Protein AF-0000000082896859 (afdb_homodimer)

Nearest PDB structures (foldseek):
  7q4i-assembly1_A  TM=9.423E-01  e=6.220E-30  Drosophila melanogaster
  2j0b-assembly1_A  TM=7.509E-01  e=2.309E-07  Mus musculus
  4frq-assembly1_A-2  TM=4.309E-01  e=7.457E-04  Homo sapiens
  8j2n-assembly1_A  TM=5.022E-01  e=1.441E-01  Mycobacterium tuberculosis H37Rv
  8hi5-assembly1_A  TM=4.490E-01  e=7.704E+00  Roseiflexus castenholzii DSM 13941

Secondary structure (DSSP, 8-state):
-----------------------------HHHHHHHHHHHS-EEEEEE-SSS--HHHHHHHHHTTGGGSSEEEEE-SS--TTS-EE------SSTTHHHHHHHHHHHHHHHTGGG-SEEEEEETT-EE-HHHHHHHHTTS-TTS-EEEE-EEEETTEEEE-STT-EEEEHHHHHHIIIIITTT-GGGS--SSS-HHHHHHHHHHHTT-EE----BTTS-BSB-SS-HHHHHS--PPPHHHHHHBSS---SGGGSB-TT--EESS--HHHHHHHHHHHHT---TTTS-SGGGGS-GGGS-HHHHHHHHHHHTBTT-/-----------------------------HHHHHHHHHHHS-EEEEEE-SSS--HHHHHHHHHTTGGGSSEEEEE-SS--TTS-EE------SSTTHHHHHHHHHHHHHHHTGGG-SEEEEEETT-EE-HHHHHHHHTTS-TTS-EEEE-EEEETTEEEE-STT-EEEEHHHHHHIIIIITTT-GGGS--SSS-HHHHHHHHHHHTTPEEP---BTTS-BSB-SS-HHHHHS--PPPHHHHHHBSS---SGGGSB-TT--EESS--HHHHHHHHHHHHT---TTTS-SGGGGS-GGGS-HHHHHHHHHHHTBTT-

Radius of gyration: 30.62 Å; Cα contacts (8 Å, |Δi|>4): 1173; chains: 2; bounding box: 44×110×121 Å

Solvent-accessible surface area (backbone atoms only — not comparable to full-atom values): 33540 Å² total; per-residue (Å²): 136,80,84,73,78,69,83,87,76,82,74,80,74,81,76,82,72,82,71,65,61,69,61,66,76,69,74,71,56,44,70,49,49,48,50,50,40,53,73,72,40,32,35,36,33,42,32,40,59,61,61,83,80,48,49,67,49,46,52,51,38,46,74,43,49,46,64,67,35,76,39,56,34,36,45,38,66,59,86,42,88,92,52,58,62,48,66,85,77,50,70,77,33,73,68,38,42,41,56,51,49,53,52,48,53,48,50,35,58,76,75,43,43,91,80,35,34,33,37,36,41,31,31,68,30,36,45,49,39,55,55,23,43,30,46,69,46,56,75,56,60,33,78,42,40,32,32,40,33,28,53,28,48,54,94,95,43,56,25,36,36,48,51,24,16,30,34,33,16,38,34,30,51,52,44,40,57,77,58,21,53,91,68,31,80,57,33,45,91,76,76,78,65,55,47,33,51,42,50,20,43,28,34,54,76,68,67,33,43,75,50,74,57,25,20,56,87,53,16,38,20,33,33,76,42,30,61,40,74,34,32,40,74,53,84,71,54,68,65,57,59,64,36,35,64,59,81,79,44,37,19,85,54,31,42,29,46,52,39,23,22,31,3,76,40,50,74,42,52,46,37,38,53,46,37,44,59,70,55,40,44,39,65,45,45,39,54,57,69,47,61,62,49,62,49,74,81,71,46,57,67,60,47,49,30,54,49,36,41,66,46,24,49,81,93,138,90,79,84,78,77,70,84,67,90,72,81,71,85,77,86,85,81,75,68,58,70,63,70,78,71,74,71,56,44,70,51,48,48,49,49,38,54,74,72,40,33,34,36,33,43,32,39,58,60,61,81,82,49,47,67,51,46,52,52,39,46,73,45,50,46,64,68,37,76,39,57,34,36,46,36,66,58,86,43,87,92,52,59,64,47,64,86,78,50,71,79,33,72,68,38,42,41,56,52,50,52,54,47,52,47,49,35,60,75,75,43,42,90,79,36,36,33,37,36,41,30,30,66,31,36,46,49,40,56,52,23,44,29,44,68,46,54,74,57,59,34,79,42,39,32,34,40,33,27,52,27,47,53,92,95,43,57,24,36,35,49,52,24,16,30,34,34,17,39,34,30,50,50,44,40,57,76,57,21,53,91,68,31,79,59,35,44,91,75,75,78,63,54,47,33,51,43,52,19,43,27,34,55,76,67,67,33,42,76,49,74,57,26,19,54,87,55,17,37,20,32,33,77,43,30,61,41,76,35,33,41,74,52,84,70,53,70,66,56,59,64,36,35,67,58,81,80,43,36,20,84,54,31,42,28,45,53,41,23,24,31,3,76,40,50,72,41,52,46,37,36,52,48,38,44,60,72,55,40,43,41,66,46,46,39,55,59,68,48,64,64,48,60,48,74,82,70,48,56,65,60,46,50,30,53,49,36,40,66,46,24,49,80,93

pLDDT: mean 84.03, std 22.74, range [18.77, 98.94]

Structure (mmCIF, N/CA/C/O backbone):
data_AF-0000000082896859-model_v1
#
loop_
_entity.id
_entity.type
_entity.pdbx_description
1 polymer 'N-acetylgalactosaminide beta-1,3-galactosyltransferase'
#
loop_
_atom_site.group_PDB
_atom_site.id
_atom_site.type_symbol
_atom_site.label_atom_id
_atom_site.label_alt_id
_atom_site.label_comp_id
_atom_site.label_asym_id
_atom_site.label_entity_id
_atom_site.label_seq_id
_atom_site.pdbx_PDB_ins_code
_atom_site.Cartn_x
_atom_site.Cartn_y
_atom_site.Cartn_z
_atom_site.occupancy
_atom_site.B_iso_or_equiv
_atom_site.auth_seq_id
_atom_site.auth_comp_id
_atom_site.auth_asym_id
_atom_site.auth_atom_id
_atom_site.pdbx_PDB_model_num
ATOM 1 N N . MET A 1 1 ? 4.805 10.391 -89.812 1 22.67 1 MET A N 1
ATOM 2 C CA . MET A 1 1 ? 5.969 10.625 -89 1 22.67 1 MET A CA 1
ATOM 3 C C . MET A 1 1 ? 5.727 11.797 -88 1 22.67 1 MET A C 1
ATOM 5 O O . MET A 1 1 ? 5.891 12.953 -88.438 1 22.67 1 MET A O 1
ATOM 9 N N . MET A 1 2 ? 4.578 11.664 -87.188 1 24.89 2 MET A N 1
ATOM 10 C CA . MET A 1 2 ? 3.896 12.602 -86.312 1 24.89 2 MET A CA 1
ATOM 11 C C . MET A 1 2 ? 4.805 13.023 -85.188 1 24.89 2 MET A C 1
ATOM 13 O O . MET A 1 2 ? 5.465 12.18 -84.562 1 24.89 2 MET A O 1
ATOM 17 N N . THR A 1 3 ? 5.32 14.234 -85.312 1 21.89 3 THR A N 1
ATOM 18 C CA . THR A 1 3 ? 6.363 14.875 -84.5 1 21.89 3 THR A CA 1
ATOM 19 C C . THR A 1 3 ? 5.992 14.883 -83.062 1 21.89 3 THR A C 1
ATOM 21 O O . THR A 1 3 ? 4.965 15.445 -82.625 1 21.89 3 THR A O 1
ATOM 24 N N . VAL A 1 4 ? 6.48 13.867 -82.25 1 24.53 4 VAL A N 1
ATOM 25 C CA . VAL A 1 4 ? 6.426 13.438 -80.875 1 24.53 4 VAL A CA 1
ATOM 26 C C . VAL A 1 4 ? 7.18 14.43 -80 1 24.53 4 VAL A C 1
ATOM 28 O O . VAL A 1 4 ? 8.406 14.484 -80.062 1 24.53 4 VAL A O 1
ATOM 31 N N . SER A 1 5 ? 6.711 15.758 -80.25 1 20.53 5 SER A N 1
ATOM 32 C CA . SER A 1 5 ? 7.57 16.672 -79.562 1 20.53 5 SER A CA 1
ATOM 33 C C . SER A 1 5 ? 7.699 16.234 -78.062 1 20.53 5 SER A C 1
ATOM 35 O O . SER A 1 5 ? 6.703 15.898 -77.438 1 20.53 5 SER A O 1
ATOM 37 N N . ILE A 1 6 ? 8.883 16.031 -77.625 1 20.2 6 ILE A N 1
ATOM 38 C CA . ILE A 1 6 ? 9.555 15.422 -76.438 1 20.2 6 ILE A CA 1
ATOM 39 C C . ILE A 1 6 ? 9.484 16.359 -75.25 1 20.2 6 ILE A C 1
ATOM 41 O O . ILE A 1 6 ? 9.93 16 -74.188 1 20.2 6 ILE A O 1
ATOM 45 N N . LEU A 1 7 ? 8.781 17.469 -75.438 1 21.58 7 LEU A N 1
ATOM 46 C CA . LEU A 1 7 ? 9.531 18.375 -74.562 1 21.58 7 LEU A CA 1
ATOM 47 C C . LEU A 1 7 ? 9.703 17.781 -73.125 1 21.58 7 LEU A C 1
ATOM 49 O O . LEU A 1 7 ? 8.875 16.984 -72.688 1 21.58 7 LEU A O 1
ATOM 53 N N . ARG A 1 8 ? 10.82 18.375 -72.375 1 20.91 8 ARG A N 1
ATOM 54 C CA . ARG A 1 8 ? 11.75 18.297 -71.25 1 20.91 8 ARG A CA 1
ATOM 55 C C . ARG A 1 8 ? 11 18.266 -69.875 1 20.91 8 ARG A C 1
ATOM 57 O O . ARG A 1 8 ? 9.953 18.906 -69.75 1 20.91 8 ARG A O 1
ATOM 64 N N . VAL A 1 9 ? 11.492 17.469 -68.875 1 20.58 9 VAL A N 1
ATOM 65 C CA . VAL A 1 9 ? 11.336 16.688 -67.625 1 20.58 9 VAL A CA 1
ATOM 66 C C . VAL A 1 9 ? 11.398 17.594 -66.438 1 20.58 9 VAL A C 1
ATOM 68 O O . VAL A 1 9 ? 11.102 17.172 -65.312 1 20.58 9 VAL A O 1
ATOM 71 N N . ALA A 1 10 ? 11.602 18.969 -66.5 1 20.88 10 ALA A N 1
ATOM 72 C CA . ALA A 1 10 ? 12.398 19.312 -65.312 1 20.88 10 ALA A CA 1
ATOM 73 C C . ALA A 1 10 ? 11.672 18.922 -64.062 1 20.88 10 ALA A C 1
ATOM 75 O O . ALA A 1 10 ? 10.438 18.891 -64 1 20.88 10 ALA A O 1
ATOM 76 N N . ARG A 1 11 ? 12.555 18.688 -62.969 1 22.28 11 ARG A N 1
ATOM 77 C CA . ARG A 1 11 ? 12.523 17.938 -61.719 1 22.28 11 ARG A CA 1
ATOM 78 C C . ARG A 1 11 ? 11.766 18.703 -60.656 1 22.28 11 ARG A C 1
ATOM 80 O O . ARG A 1 11 ? 11.391 18.141 -59.625 1 22.28 11 ARG A O 1
ATOM 87 N N . PRO A 1 12 ? 11.305 19.984 -60.688 1 22.03 12 PRO A N 1
ATOM 88 C CA . PRO A 1 12 ? 11.781 20.578 -59.438 1 22.03 12 PRO A CA 1
ATOM 89 C C . PRO A 1 12 ? 11.227 19.891 -58.219 1 22.03 12 PRO A C 1
ATOM 91 O O . PRO A 1 12 ? 10.172 19.25 -58.281 1 22.03 12 PRO A O 1
ATOM 94 N N . GLU A 1 13 ? 11.961 20.031 -57.062 1 22.69 13 GLU A N 1
ATOM 95 C CA . GLU A 1 13 ? 12.195 19.531 -55.719 1 22.69 13 GLU A CA 1
ATOM 96 C C . GLU A 1 13 ? 11.039 19.906 -54.781 1 22.69 13 GLU A C 1
ATOM 98 O O . GLU A 1 13 ? 11.102 19.656 -53.594 1 22.69 13 GLU A O 1
ATOM 103 N N . PHE A 1 14 ? 9.898 20.125 -55.188 1 21.73 14 PHE A N 1
ATOM 104 C CA . PHE A 1 14 ? 9.156 20.828 -54.156 1 21.73 14 PHE A CA 1
ATOM 105 C C . PHE A 1 14 ? 9.211 20.078 -52.844 1 21.73 14 PHE A C 1
ATOM 107 O O . PHE A 1 14 ? 9.125 18.859 -52.812 1 21.73 14 PHE A O 1
ATOM 114 N N . VAL A 1 15 ? 9.812 20.672 -51.75 1 24.47 15 VAL A N 1
ATOM 115 C CA . VAL A 1 15 ? 10.039 20.484 -50.344 1 24.47 15 VAL A CA 1
ATOM 116 C C . VAL A 1 15 ? 8.75 20.016 -49.656 1 24.47 15 VAL A C 1
ATOM 118 O O . VAL A 1 15 ? 7.668 20.516 -49.969 1 24.47 15 VAL A O 1
ATOM 121 N N . PRO A 1 16 ? 9.008 18.859 -49.031 1 20.59 16 PRO A N 1
ATOM 122 C CA . PRO A 1 16 ? 7.961 18.047 -48.406 1 20.59 16 PRO A CA 1
ATOM 123 C C . PRO A 1 16 ? 6.902 18.875 -47.688 1 20.59 16 PRO A C 1
ATOM 125 O O . PRO A 1 16 ? 7.121 20.047 -47.438 1 20.59 16 PRO A O 1
ATOM 128 N N . ILE A 1 17 ? 6.035 18.078 -47.156 1 21.33 17 ILE A N 1
ATOM 129 C CA . ILE A 1 17 ? 4.742 17.766 -46.562 1 21.33 17 ILE A CA 1
ATOM 130 C C . ILE A 1 17 ? 4.625 18.453 -45.188 1 21.33 17 ILE A C 1
ATOM 132 O O . ILE A 1 17 ? 5.527 18.359 -44.375 1 21.33 17 ILE A O 1
ATOM 136 N N . MET A 1 18 ? 3.885 19.484 -45.062 1 22.23 18 MET A N 1
ATOM 137 C CA . MET A 1 18 ? 3.492 20.141 -43.812 1 22.23 18 MET A CA 1
ATOM 138 C C . MET A 1 18 ? 3.332 19.125 -42.688 1 22.23 18 MET A C 1
ATOM 140 O O . MET A 1 18 ? 2.578 18.156 -42.812 1 22.23 18 MET A O 1
ATOM 144 N N . ALA A 1 19 ? 4.469 18.938 -41.906 1 24.66 19 ALA A N 1
ATOM 145 C CA . ALA A 1 19 ? 4.504 18.078 -40.719 1 24.66 19 ALA A CA 1
ATOM 146 C C . ALA A 1 19 ? 3.248 18.266 -39.875 1 24.66 19 ALA A C 1
ATOM 148 O O . ALA A 1 19 ? 2.852 19.391 -39.594 1 24.66 19 ALA A O 1
ATOM 149 N N . PRO A 1 20 ? 2.348 17.344 -40.062 1 24.94 20 PRO A N 1
ATOM 150 C CA . PRO A 1 20 ? 1.155 17.5 -39.219 1 24.94 20 PRO A CA 1
ATOM 151 C C . PRO A 1 20 ? 1.487 17.938 -37.781 1 24.94 20 PRO A C 1
ATOM 153 O O . PRO A 1 20 ? 2.553 17.609 -37.281 1 24.94 20 PRO A O 1
ATOM 156 N N . LEU A 1 21 ? 1.089 19.078 -37.438 1 26 21 LEU A N 1
ATOM 157 C CA . LEU A 1 21 ? 1.086 19.594 -36.094 1 26 21 LEU A CA 1
ATOM 158 C C . LEU A 1 21 ? 0.8 18.484 -35.094 1 26 21 LEU A C 1
ATOM 160 O O . LEU A 1 21 ? -0.311 17.953 -35.031 1 26 21 LEU A O 1
ATOM 164 N N . THR A 1 22 ? 1.867 17.594 -35.062 1 24.94 22 THR A N 1
ATOM 165 C CA . THR A 1 22 ? 1.806 16.594 -34 1 24.94 22 THR A CA 1
ATOM 166 C C . THR A 1 22 ? 1.364 17.219 -32.688 1 24.94 22 THR A C 1
ATOM 168 O O . THR A 1 22 ? 2.051 18.078 -32.125 1 24.94 22 THR A O 1
ATOM 171 N N . HIS A 1 23 ? 0.148 17.625 -32.656 1 26.08 23 HIS A N 1
ATOM 172 C CA . HIS A 1 23 ? -0.356 17.922 -31.328 1 26.08 23 HIS A CA 1
ATOM 173 C C . HIS A 1 23 ? 0.218 16.953 -30.297 1 26.08 23 HIS A C 1
ATOM 175 O O . HIS A 1 23 ? -0.143 15.781 -30.281 1 26.08 23 HIS A O 1
ATOM 181 N N . GLN A 1 24 ? 1.476 17.156 -30.062 1 26.69 24 GLN A N 1
ATOM 182 C CA . GLN A 1 24 ? 2.129 16.422 -28.969 1 26.69 24 GLN A CA 1
ATOM 183 C C . GLN A 1 24 ? 1.357 16.594 -27.672 1 26.69 24 GLN A C 1
ATOM 185 O O . GLN A 1 24 ? 1.323 17.688 -27.094 1 26.69 24 GLN A O 1
ATOM 190 N N . SER A 1 25 ? 0.178 16.156 -27.641 1 29.38 25 SER A N 1
ATOM 191 C CA . SER A 1 25 ? -0.298 16.031 -26.266 1 29.38 25 SER A CA 1
ATOM 192 C C . SER A 1 25 ? 0.801 15.516 -25.344 1 29.38 25 SER A C 1
ATOM 194 O O . SER A 1 25 ? 1.249 14.375 -25.484 1 29.38 25 SER A O 1
ATOM 196 N N . VAL A 1 26 ? 1.673 16.375 -25.016 1 30.05 26 VAL A N 1
ATOM 197 C CA . VAL A 1 26 ? 2.781 16.047 -24.125 1 30.05 26 VAL A CA 1
ATOM 198 C C . VAL A 1 26 ? 2.238 15.617 -22.766 1 30.05 26 VAL A C 1
ATOM 200 O O . VAL A 1 26 ? 1.625 16.422 -22.047 1 30.05 26 VAL A O 1
ATOM 203 N N . SER A 1 27 ? 1.757 14.477 -22.656 1 36.41 27 SER A N 1
ATOM 204 C CA . SER A 1 27 ? 1.552 13.922 -21.312 1 36.41 27 SER A CA 1
ATOM 205 C C . SER A 1 27 ? 2.732 14.234 -20.406 1 36.41 27 SER A C 1
ATOM 207 O O . SER A 1 27 ? 3.883 13.961 -20.75 1 36.41 27 SER A O 1
ATOM 209 N N . LEU A 1 28 ? 2.711 15.234 -19.609 1 41.41 28 LEU A N 1
ATOM 210 C CA . LEU A 1 28 ? 3.805 15.555 -18.688 1 41.41 28 LEU A CA 1
ATOM 211 C C . LEU A 1 28 ? 4.191 14.328 -17.859 1 41.41 28 LEU A C 1
ATOM 213 O O . LEU A 1 28 ? 3.322 13.57 -17.422 1 41.41 28 LEU A O 1
ATOM 217 N N . PRO A 1 29 ? 5.461 14.047 -17.781 1 47.34 29 PRO A N 1
ATOM 218 C CA . PRO A 1 29 ? 5.918 12.969 -16.891 1 47.34 29 PRO A CA 1
ATOM 219 C C . PRO A 1 29 ? 5.473 13.172 -15.445 1 47.34 29 PRO A C 1
ATOM 221 O O . PRO A 1 29 ? 5.316 14.312 -15 1 47.34 29 PRO A O 1
ATOM 224 N N . PRO A 1 30 ? 4.832 12.141 -14.75 1 53.56 30 PRO A N 1
ATOM 225 C CA . PRO A 1 30 ? 4.504 12.188 -13.328 1 53.56 30 PRO A CA 1
ATOM 226 C C . PRO A 1 30 ? 5.477 13.055 -12.523 1 53.56 30 PRO A C 1
ATOM 228 O O . PRO A 1 30 ? 5.07 13.727 -11.578 1 53.56 30 PRO A O 1
ATOM 231 N N . SER A 1 31 ? 6.672 13.148 -12.906 1 59.41 31 SER A N 1
ATOM 232 C CA . SER A 1 31 ? 7.707 13.938 -12.242 1 59.41 31 SER A CA 1
ATOM 233 C C . SER A 1 31 ? 7.379 15.422 -12.273 1 59.41 31 SER A C 1
ATOM 235 O O . SER A 1 31 ? 7.672 16.141 -11.32 1 59.41 31 SER A O 1
ATOM 237 N N . ASP A 1 32 ? 6.371 15.766 -12.992 1 74.56 32 ASP A N 1
ATOM 238 C CA . ASP A 1 32 ? 6.102 17.203 -13.117 1 74.56 32 ASP A CA 1
ATOM 239 C C . ASP A 1 32 ? 5.055 17.656 -12.109 1 74.56 32 ASP A C 1
ATOM 241 O O . ASP A 1 32 ? 5.184 18.719 -11.508 1 74.56 32 ASP A O 1
ATOM 245 N N . ILE A 1 33 ? 4.215 16.797 -11.781 1 84.56 33 ILE A N 1
ATOM 246 C CA . ILE A 1 33 ? 3.146 17.172 -10.867 1 84.56 33 ILE A CA 1
ATOM 247 C C . ILE A 1 33 ? 3.701 17.281 -9.445 1 84.56 33 ILE A C 1
ATOM 249 O O . ILE A 1 33 ? 3.432 18.266 -8.75 1 84.56 33 ILE A O 1
ATOM 253 N N . SER A 1 34 ? 4.488 16.281 -9.07 1 89.62 34 SER A N 1
ATOM 254 C CA . SER A 1 34 ? 5.09 16.297 -7.742 1 89.62 34 SER A CA 1
ATOM 255 C C . SER A 1 34 ? 5.969 17.531 -7.539 1 89.62 34 SER A C 1
ATOM 257 O O . SER A 1 34 ? 5.91 18.172 -6.492 1 89.62 34 SER A O 1
ATOM 259 N N . LYS A 1 35 ? 6.738 17.828 -8.555 1 90.75 35 LYS A N 1
ATOM 260 C CA . LYS A 1 35 ? 7.609 18.984 -8.477 1 90.75 35 LYS A CA 1
ATOM 261 C C . LYS A 1 35 ? 6.797 20.281 -8.438 1 90.75 35 LYS A C 1
ATOM 263 O O . LYS A 1 35 ? 7.113 21.203 -7.68 1 90.75 35 LYS A O 1
ATOM 268 N N . THR A 1 36 ? 5.812 20.359 -9.211 1 90.31 36 THR A N 1
ATOM 269 C CA . THR A 1 36 ? 4.953 21.531 -9.234 1 90.31 36 THR A CA 1
ATOM 270 C C . THR A 1 36 ? 4.289 21.75 -7.879 1 90.31 36 THR A C 1
ATOM 272 O O . THR A 1 36 ? 4.262 22.875 -7.367 1 90.31 36 THR A O 1
ATOM 275 N N . LEU A 1 37 ? 3.838 20.719 -7.32 1 94.88 37 LEU A N 1
ATOM 276 C CA . LEU A 1 37 ? 3.217 20.812 -6.004 1 94.88 37 LEU A CA 1
ATOM 277 C C . LEU A 1 37 ? 4.238 21.219 -4.949 1 94.88 37 LEU A C 1
ATOM 279 O O . LEU A 1 37 ? 3.963 22.078 -4.102 1 94.88 37 LEU A O 1
ATOM 283 N N . PHE A 1 38 ? 5.402 20.656 -5.086 1 96.31 38 PHE A N 1
ATOM 284 C CA . PHE A 1 38 ? 6.48 20.953 -4.148 1 96.31 38 PHE A CA 1
ATOM 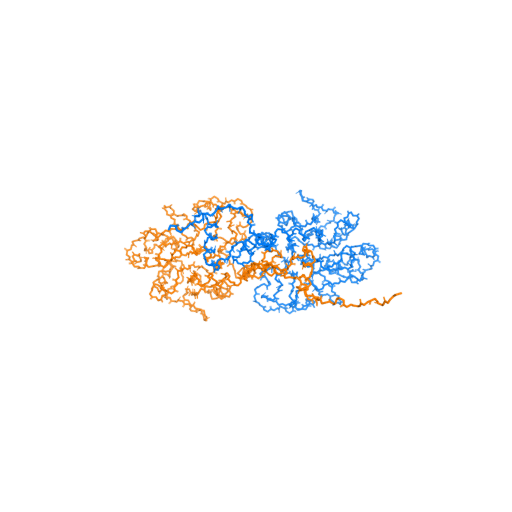285 C C . PHE A 1 38 ? 6.867 22.422 -4.215 1 96.31 38 PHE A C 1
ATOM 287 O O . PHE A 1 38 ? 7.074 23.062 -3.18 1 96.31 38 PHE A O 1
ATOM 294 N N . ASP A 1 39 ? 6.855 22.984 -5.383 1 96.31 39 ASP A N 1
ATOM 295 C CA . ASP A 1 39 ? 7.32 24.359 -5.605 1 96.31 39 ASP A CA 1
ATOM 296 C C . ASP A 1 39 ? 6.227 25.375 -5.289 1 96.31 39 ASP A C 1
ATOM 298 O O . ASP A 1 39 ? 6.516 26.516 -4.934 1 96.31 39 ASP A O 1
ATOM 302 N N . ASN A 1 40 ? 5 24.953 -5.293 1 96.88 40 ASN A N 1
ATOM 303 C CA . ASN A 1 40 ? 3.92 25.938 -5.199 1 96.88 40 ASN A CA 1
ATOM 304 C C . ASN A 1 40 ? 3.221 25.875 -3.846 1 96.88 40 ASN A C 1
ATOM 306 O O . ASN A 1 40 ? 2.461 26.766 -3.49 1 96.88 40 ASN A O 1
ATOM 310 N N . VAL A 1 41 ? 3.416 24.844 -3.129 1 98.56 41 VAL A N 1
ATOM 311 C CA . VAL A 1 41 ? 2.908 24.703 -1.767 1 98.56 41 VAL A CA 1
ATOM 312 C C . VAL A 1 41 ? 4.043 24.297 -0.83 1 98.56 41 VAL A C 1
ATOM 314 O O . VAL A 1 41 ? 4.336 23.109 -0.685 1 98.56 41 VAL A O 1
ATOM 317 N N . ARG A 1 42 ? 4.621 25.234 -0.204 1 98.81 42 ARG A N 1
ATOM 318 C CA . ARG A 1 42 ? 5.773 24.969 0.654 1 98.81 42 ARG A CA 1
ATOM 319 C C . ARG A 1 42 ? 5.332 24.594 2.066 1 98.81 42 ARG A C 1
ATOM 321 O O . ARG A 1 42 ? 4.707 25.406 2.758 1 98.81 42 ARG A O 1
ATOM 328 N N . VAL A 1 43 ? 5.723 23.328 2.494 1 98.94 43 VAL A N 1
ATOM 329 C CA . VAL A 1 43 ? 5.238 22.797 3.766 1 98.94 43 VAL A CA 1
ATOM 330 C C . VAL A 1 43 ? 6.414 22.594 4.715 1 98.94 43 VAL A C 1
ATOM 332 O O . VAL A 1 43 ? 7.383 21.906 4.371 1 98.94 43 VAL A O 1
ATOM 335 N N . TYR A 1 44 ? 6.371 23.25 5.863 1 98.88 44 TYR A N 1
ATOM 336 C CA . TYR A 1 44 ? 7.266 23.016 6.992 1 98.88 44 TYR A CA 1
ATOM 337 C C . TYR A 1 44 ? 6.695 21.953 7.93 1 98.88 44 TYR A C 1
ATOM 339 O O . TYR A 1 44 ? 5.602 22.125 8.477 1 98.88 44 TYR A O 1
ATOM 347 N N . CYS A 1 45 ? 7.453 20.844 8.102 1 98.75 45 CYS A N 1
ATOM 348 C CA . CYS A 1 45 ? 6.977 19.75 8.938 1 98.75 45 CYS A CA 1
ATOM 349 C C . CYS A 1 45 ? 7.715 19.734 10.273 1 98.75 45 CYS A C 1
ATOM 351 O O . CYS A 1 45 ? 8.945 19.672 10.305 1 98.75 45 CYS A O 1
ATOM 353 N N . PHE A 1 46 ? 7.008 19.797 11.352 1 97.12 46 PHE A N 1
ATOM 354 C CA . PHE A 1 46 ? 7.621 19.562 12.648 1 97.12 46 PHE A CA 1
ATOM 355 C C . PHE A 1 46 ? 7.031 18.328 13.328 1 97.12 46 PHE A C 1
ATOM 357 O O . PHE A 1 46 ? 5.816 18.25 13.516 1 97.12 46 PHE A O 1
ATOM 364 N N . ILE A 1 47 ? 7.859 17.422 13.633 1 95.31 47 ILE A N 1
ATOM 365 C CA . ILE A 1 47 ? 7.496 16.078 14.078 1 95.31 47 ILE A CA 1
ATOM 366 C C . ILE A 1 47 ? 7.836 15.906 15.555 1 95.31 47 ILE A C 1
ATOM 368 O O . ILE A 1 47 ? 8.977 16.125 15.961 1 95.31 47 ILE A O 1
ATOM 372 N N . ILE A 1 48 ? 6.77 15.516 16.281 1 88.75 48 ILE A N 1
ATOM 373 C CA . ILE A 1 48 ? 6.918 15.555 17.734 1 88.75 48 ILE A CA 1
ATOM 374 C C . ILE A 1 48 ? 6.629 14.18 18.328 1 88.75 48 ILE A C 1
ATOM 376 O O . ILE A 1 48 ? 5.828 13.422 17.781 1 88.75 48 ILE A O 1
ATOM 380 N N . SER A 1 49 ? 7.387 13.742 19.281 1 74.06 49 SER A N 1
ATOM 381 C CA . SER A 1 49 ? 7.141 12.477 19.969 1 74.06 49 SER A CA 1
ATOM 382 C C . SER A 1 49 ? 6.91 12.695 21.453 1 74.06 49 SER A C 1
ATOM 384 O O . SER A 1 49 ? 7.363 13.695 22.016 1 74.06 49 SER A O 1
ATOM 386 N N . THR A 1 50 ? 6.047 11.867 21.984 1 63 50 THR A N 1
ATOM 387 C CA . THR A 1 50 ? 5.828 11.867 23.422 1 63 50 THR A CA 1
ATOM 388 C C . THR A 1 50 ? 6.777 10.883 24.109 1 63 50 THR A C 1
ATOM 390 O O . THR A 1 50 ? 6.887 10.875 25.344 1 63 50 THR A O 1
ATOM 393 N N . LYS A 1 51 ? 7.281 10 23.266 1 63.38 51 LYS A N 1
ATOM 394 C CA . LYS A 1 51 ? 8.023 8.914 23.891 1 63.38 51 LYS A CA 1
ATOM 395 C C . LYS A 1 51 ? 9.531 9.156 23.812 1 63.38 51 LYS A C 1
ATOM 397 O O . LYS A 1 51 ? 9.992 9.93 22.969 1 63.38 51 LYS A O 1
ATOM 402 N N . ASN A 1 52 ? 10.156 8.461 24.766 1 56.44 52 ASN A N 1
ATOM 403 C CA . ASN A 1 52 ? 11.609 8.469 24.828 1 56.44 52 ASN A CA 1
ATOM 404 C C . ASN A 1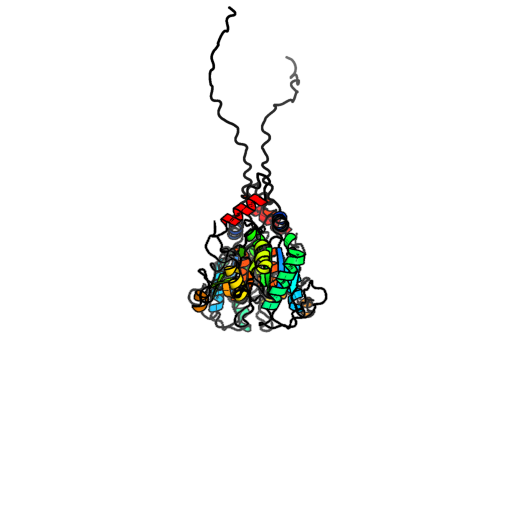 52 ? 12.219 7.582 23.75 1 56.44 52 ASN A C 1
ATOM 406 O O . ASN A 1 52 ? 11.562 6.668 23.25 1 56.44 52 ASN A O 1
ATOM 410 N N . ARG A 1 53 ? 13.406 7.797 23.281 1 54.69 53 ARG A N 1
ATOM 411 C CA . ARG A 1 53 ? 14.289 7.047 22.406 1 54.69 53 ARG A CA 1
ATOM 412 C C . ARG A 1 53 ? 13.719 6.977 20.984 1 54.69 53 ARG A C 1
ATOM 414 O O . ARG A 1 53 ? 13.484 5.887 20.469 1 54.69 53 ARG A O 1
ATOM 421 N N . THR A 1 54 ? 13.562 8.203 20.609 1 67.5 54 THR A N 1
ATOM 422 C CA . THR A 1 54 ? 12.789 8.453 19.406 1 67.5 54 THR A CA 1
ATOM 423 C C . THR A 1 54 ? 13.711 8.539 18.188 1 67.5 54 THR A C 1
ATOM 425 O O . THR A 1 54 ? 13.242 8.719 17.062 1 67.5 54 THR A O 1
ATOM 428 N N . GLU A 1 55 ? 14.977 8.102 18.578 1 74.69 55 GLU A N 1
ATOM 429 C CA . GLU A 1 55 ? 15.906 8.344 17.469 1 74.69 55 GLU A CA 1
ATOM 430 C C . GLU A 1 55 ? 15.703 7.328 16.344 1 74.69 55 GLU A C 1
ATOM 432 O O . GLU A 1 55 ? 15.719 7.684 15.172 1 74.69 55 GLU A O 1
ATOM 437 N N . GLU A 1 56 ? 15.531 6.168 16.781 1 80.38 56 GLU A N 1
ATOM 438 C CA . GLU A 1 56 ? 15.359 5.137 15.758 1 80.38 56 GLU A CA 1
ATOM 439 C C . GLU A 1 56 ? 14.117 5.398 14.914 1 80.38 56 GLU A C 1
ATOM 441 O O . GLU A 1 56 ? 14.164 5.332 13.68 1 80.38 56 GLU A O 1
ATOM 446 N N . LYS A 1 57 ? 13.07 5.77 15.555 1 86.62 57 LYS A N 1
ATOM 447 C CA . LYS A 1 57 ? 11.836 6.027 14.812 1 86.62 57 LYS A CA 1
ATOM 448 C C . LYS A 1 57 ? 11.977 7.254 13.914 1 86.62 57 LYS A C 1
ATOM 450 O O . LYS A 1 57 ? 11.484 7.262 12.789 1 86.62 57 LYS A O 1
ATOM 455 N N . ALA A 1 58 ? 12.734 8.227 14.445 1 90.44 58 ALA A N 1
ATOM 456 C CA . ALA A 1 58 ? 12.945 9.453 13.688 1 90.44 58 ALA A CA 1
ATOM 457 C C . ALA A 1 58 ? 13.695 9.172 12.383 1 90.44 58 ALA A C 1
ATOM 459 O O . ALA A 1 58 ? 13.414 9.789 11.352 1 90.44 58 ALA A O 1
ATOM 460 N N . ARG A 1 59 ? 14.602 8.297 12.445 1 90.81 59 ARG A N 1
ATOM 461 C CA . ARG A 1 59 ? 15.383 7.961 11.266 1 90.81 59 ARG A CA 1
ATOM 462 C C . ARG A 1 59 ? 14.5 7.328 10.188 1 90.81 59 ARG A C 1
ATOM 464 O O . ARG A 1 59 ? 14.688 7.574 9 1 90.81 59 ARG A O 1
ATOM 471 N N . HIS A 1 60 ? 13.586 6.516 10.617 1 92.75 60 HIS A N 1
ATOM 472 C CA . HIS A 1 60 ? 12.672 5.891 9.672 1 92.75 60 HIS A CA 1
ATOM 473 C C . HIS A 1 60 ? 11.695 6.91 9.094 1 92.75 60 HIS A C 1
ATOM 475 O O . HIS A 1 60 ? 11.367 6.855 7.906 1 92.75 60 HIS A O 1
ATOM 481 N N . VAL A 1 61 ? 11.289 7.863 9.93 1 95 61 VAL A N 1
ATOM 482 C CA . VAL A 1 61 ? 10.414 8.938 9.461 1 95 61 VAL A CA 1
ATOM 483 C C . VAL A 1 61 ? 11.148 9.781 8.422 1 95 61 VAL A C 1
ATOM 485 O O . VAL A 1 61 ? 10.609 10.055 7.344 1 95 61 VAL A O 1
ATOM 488 N N . GLN A 1 62 ? 12.391 10.102 8.695 1 94.12 62 GLN A N 1
ATOM 489 C CA . GLN A 1 62 ? 13.219 10.891 7.785 1 94.12 62 GLN A CA 1
ATOM 490 C C . GLN A 1 62 ? 13.461 10.141 6.477 1 94.12 62 GLN A C 1
ATOM 492 O O . GLN A 1 62 ? 13.461 10.75 5.402 1 94.12 62 GLN A O 1
ATOM 497 N N . ALA A 1 63 ? 13.625 8.859 6.535 1 94.56 63 ALA A N 1
ATOM 498 C CA . ALA A 1 63 ? 13.961 8.039 5.375 1 94.56 63 ALA A CA 1
ATOM 499 C C . ALA A 1 63 ? 12.75 7.828 4.477 1 94.56 63 ALA A C 1
ATOM 501 O O . ALA A 1 63 ? 12.883 7.395 3.328 1 94.56 63 ALA A O 1
ATOM 502 N N . THR A 1 64 ? 11.562 8.117 4.945 1 96.5 64 THR A N 1
ATOM 503 C CA . THR A 1 64 ? 10.359 7.863 4.168 1 96.5 64 THR A CA 1
ATOM 504 C C . THR A 1 64 ? 9.641 9.164 3.83 1 96.5 64 THR A C 1
ATOM 506 O O . THR A 1 64 ? 10.086 9.914 2.957 1 96.5 64 THR A O 1
ATOM 509 N N . TRP A 1 65 ? 8.602 9.586 4.602 1 97.94 65 TRP A N 1
ATOM 510 C CA . TRP A 1 65 ? 7.742 10.656 4.105 1 97.94 65 TRP A CA 1
ATOM 511 C C . TRP A 1 65 ? 8.336 12.023 4.422 1 97.94 65 TRP A C 1
ATOM 513 O O . TRP A 1 65 ? 8.125 12.984 3.68 1 97.94 65 TRP A O 1
ATOM 523 N N . ALA A 1 66 ? 9.156 12.18 5.488 1 97.56 66 ALA A N 1
ATOM 524 C CA . ALA A 1 66 ? 9.586 13.5 5.953 1 97.56 66 ALA A CA 1
ATOM 525 C C . ALA A 1 66 ? 10.562 14.133 4.973 1 97.56 66 ALA A C 1
ATOM 527 O O . ALA A 1 66 ? 10.664 15.359 4.895 1 97.56 66 ALA A O 1
ATOM 528 N N . LYS A 1 67 ? 11.289 13.328 4.227 1 96.75 67 LYS A N 1
ATOM 529 C CA . LYS A 1 67 ? 12.25 13.852 3.262 1 96.75 67 LYS A CA 1
ATOM 530 C C . LYS A 1 67 ? 11.555 14.617 2.143 1 96.75 67 LYS A C 1
ATOM 532 O O . LYS A 1 67 ? 12.203 15.32 1.365 1 96.75 67 LYS A O 1
ATOM 537 N N . ARG A 1 68 ? 10.266 14.5 2.078 1 97.69 68 ARG A N 1
ATOM 538 C CA . ARG A 1 68 ? 9.5 15.148 1.013 1 97.69 68 ARG A CA 1
ATOM 539 C C . ARG A 1 68 ? 8.898 16.469 1.491 1 97.69 68 ARG A C 1
ATOM 541 O O . ARG A 1 68 ? 8.219 17.156 0.73 1 97.69 68 ARG A O 1
ATOM 548 N N . CYS A 1 69 ? 9.133 16.828 2.738 1 98.5 69 CYS A N 1
ATOM 549 C CA . CYS A 1 69 ? 8.805 18.172 3.211 1 98.5 69 CYS A CA 1
ATOM 550 C C . CYS A 1 69 ? 9.766 19.203 2.635 1 98.5 69 CYS A C 1
ATOM 552 O O . CYS A 1 69 ? 10.898 18.875 2.285 1 98.5 69 CYS A O 1
ATOM 554 N N . ASN A 1 70 ? 9.273 20.422 2.459 1 98.69 70 ASN A N 1
ATOM 555 C CA . ASN A 1 70 ? 10.227 21.453 2.094 1 98.69 70 ASN A CA 1
ATOM 556 C C . ASN A 1 70 ? 11.297 21.641 3.166 1 98.69 70 ASN A C 1
ATOM 558 O O . ASN A 1 70 ? 12.469 21.875 2.852 1 98.69 70 ASN A O 1
ATOM 562 N N . LYS A 1 71 ? 10.898 21.547 4.379 1 98 71 LYS A N 1
ATOM 563 C CA . LYS A 1 71 ? 11.75 21.453 5.562 1 98 71 LYS A CA 1
ATOM 564 C C . LYS A 1 71 ? 11.078 20.625 6.652 1 98 71 LYS A C 1
ATOM 566 O O . LYS A 1 71 ? 9.867 20.688 6.836 1 98 71 LYS A O 1
ATOM 571 N N . HIS A 1 72 ? 11.922 19.781 7.312 1 97.12 72 HIS A N 1
ATOM 572 C CA . HIS A 1 72 ? 11.383 19.047 8.453 1 97.12 72 HIS A CA 1
ATOM 573 C C . HIS A 1 72 ? 12.32 19.125 9.648 1 97.12 72 HIS A C 1
ATOM 575 O O . HIS A 1 72 ? 13.539 19.219 9.484 1 97.12 72 HIS A O 1
ATOM 581 N N . VAL A 1 73 ? 11.727 19.141 10.867 1 94.94 73 VAL A N 1
ATOM 582 C CA . VAL A 1 73 ? 12.492 19.109 12.102 1 94.94 73 VAL A CA 1
ATOM 583 C C . VAL A 1 73 ? 11.844 18.156 13.094 1 94.94 73 VAL A C 1
ATOM 585 O O . VAL A 1 73 ? 10.617 18.016 13.117 1 94.94 73 VAL A O 1
ATOM 588 N N . PHE A 1 74 ? 12.656 17.484 13.859 1 92.44 74 PHE A N 1
ATOM 589 C CA . PHE A 1 74 ? 12.195 16.656 14.961 1 92.44 74 PHE A CA 1
ATOM 590 C C . PHE A 1 74 ? 12.273 17.406 16.281 1 92.44 74 PHE A C 1
ATOM 592 O O . PHE A 1 74 ? 13.344 17.891 16.656 1 92.44 74 PHE A O 1
ATOM 599 N N . VAL A 1 75 ? 11.109 17.531 16.938 1 90.06 75 VAL A N 1
ATOM 600 C CA . VAL A 1 75 ? 11.078 18.219 18.219 1 90.06 75 VAL A CA 1
ATOM 601 C C . VAL A 1 75 ? 11.289 17.203 19.344 1 90.06 75 VAL A C 1
ATOM 603 O O . VAL A 1 75 ? 10.391 16.438 19.672 1 90.06 75 VAL A O 1
ATOM 606 N N . THR A 1 76 ? 12.492 17.109 19.875 1 78.88 76 THR A N 1
ATOM 607 C CA . THR A 1 76 ? 12.844 16.062 20.844 1 78.88 76 THR A CA 1
ATOM 608 C C . THR A 1 76 ? 13.711 16.625 21.969 1 78.88 76 THR A C 1
ATOM 610 O O . THR A 1 76 ? 14.289 17.703 21.812 1 78.88 76 THR A O 1
ATOM 613 N N . ALA A 1 77 ? 13.586 15.969 23.172 1 68.62 77 ALA A N 1
ATOM 614 C CA . ALA A 1 77 ? 14.406 16.375 24.312 1 68.62 77 ALA A CA 1
ATOM 615 C C . ALA A 1 77 ? 15.844 15.875 24.156 1 68.62 77 ALA A C 1
ATOM 617 O O . ALA A 1 77 ? 16.75 16.359 24.828 1 68.62 77 ALA A O 1
ATOM 618 N N . ASN A 1 78 ? 16.047 14.93 23.297 1 64.38 78 ASN A N 1
ATOM 619 C CA . ASN A 1 78 ? 17.391 14.414 23.109 1 64.38 78 ASN A CA 1
ATOM 620 C C . ASN A 1 78 ? 17.844 14.523 21.656 1 64.38 78 ASN A C 1
ATOM 622 O O . ASN A 1 78 ? 17.141 14.062 20.75 1 64.38 78 ASN A O 1
ATOM 626 N N . GLU A 1 79 ? 18.859 15.469 21.531 1 59 79 GLU A N 1
ATOM 627 C CA . GLU A 1 79 ? 19.375 15.656 20.188 1 59 79 GLU A CA 1
ATOM 628 C C . GLU A 1 79 ? 19.688 14.32 19.516 1 59 79 GLU A C 1
ATOM 630 O O . GLU A 1 79 ? 20.375 13.477 20.125 1 59 79 GLU A O 1
ATOM 635 N N . ALA A 1 80 ? 18.781 13.891 18.688 1 59 80 ALA A N 1
ATOM 636 C CA . ALA A 1 80 ? 19.172 12.75 17.859 1 59 80 ALA A CA 1
ATOM 637 C C . ALA A 1 80 ? 20.297 13.109 16.906 1 59 80 ALA A C 1
ATOM 639 O O . ALA A 1 80 ? 20.234 14.125 16.219 1 59 80 ALA A O 1
ATOM 640 N N . SER A 1 81 ? 21.422 12.516 17.031 1 64.94 81 SER A N 1
ATOM 641 C CA . SER A 1 81 ? 22.594 12.805 16.203 1 64.94 81 SER A CA 1
ATOM 642 C C . SER A 1 81 ? 22.281 12.688 14.719 1 64.94 81 SER A C 1
ATOM 644 O O . SER A 1 81 ? 21.734 11.672 14.273 1 64.94 81 SER A O 1
ATOM 646 N N . GLY A 1 82 ? 22.375 13.805 14.008 1 77.44 82 GLY A N 1
ATOM 647 C CA . GLY A 1 82 ? 22.359 13.852 12.555 1 77.44 82 GLY A CA 1
ATOM 648 C C . GLY A 1 82 ? 21 14.18 11.977 1 77.44 82 GLY A C 1
ATOM 649 O O . GLY A 1 82 ? 20.859 14.312 10.758 1 77.44 82 GLY A O 1
ATOM 650 N N . LEU A 1 83 ? 20 14.273 12.859 1 87.19 83 LEU A N 1
ATOM 651 C CA . LEU A 1 83 ? 18.672 14.625 12.359 1 87.19 83 LEU A CA 1
ATOM 652 C C . LEU A 1 83 ? 18.344 16.078 12.672 1 87.19 83 LEU A C 1
ATOM 654 O O . LEU 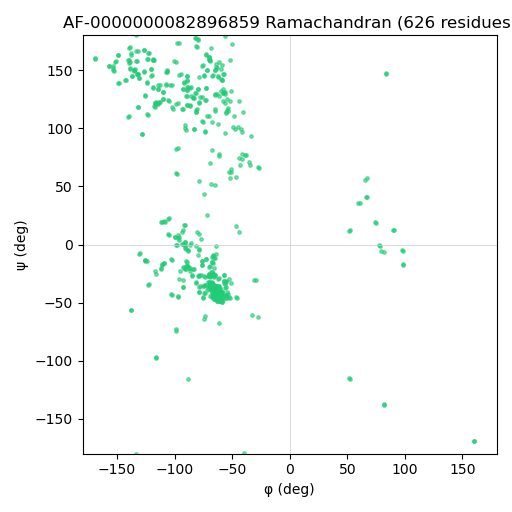A 1 83 ? 18.766 16.609 13.711 1 87.19 83 LEU A O 1
ATOM 658 N N . PRO A 1 84 ? 17.766 16.812 11.711 1 90.19 84 PRO A N 1
ATOM 659 C CA . PRO A 1 84 ? 17.328 18.172 12.047 1 90.19 84 PRO A CA 1
ATOM 660 C C . PRO A 1 84 ? 16.375 18.203 13.242 1 90.19 84 PRO A C 1
ATOM 662 O O . PRO A 1 84 ? 15.297 17.625 13.188 1 90.19 84 PRO A O 1
ATOM 665 N N . SER A 1 85 ? 16.891 18.812 14.32 1 89.25 85 SER A N 1
ATOM 666 C CA . SER A 1 85 ? 16.109 18.719 15.547 1 89.25 85 SER A CA 1
ATOM 667 C C . SER A 1 85 ? 16.031 20.062 16.25 1 89.25 85 SER A C 1
ATOM 669 O O . SER A 1 85 ? 16.891 20.922 16.062 1 89.25 85 SER A O 1
ATOM 671 N N . LEU A 1 86 ? 14.945 20.281 16.938 1 88.81 86 LEU A N 1
ATOM 672 C CA . LEU A 1 86 ? 14.766 21.359 17.906 1 88.81 86 LEU A CA 1
ATOM 673 C C . LEU A 1 86 ? 14.633 20.812 19.312 1 88.81 86 LEU A C 1
ATOM 675 O O . LEU A 1 86 ? 13.836 19.906 19.562 1 88.81 86 LEU A O 1
ATOM 679 N N . ASP A 1 87 ? 15.5 21.25 20.172 1 85.38 87 ASP A N 1
ATOM 680 C CA . ASP A 1 87 ? 15.461 20.891 21.578 1 85.38 87 ASP A CA 1
ATOM 681 C C . ASP A 1 87 ? 15.234 22.125 22.453 1 85.38 87 ASP A C 1
ATOM 683 O O . ASP A 1 87 ? 16.062 23.047 22.469 1 85.38 87 ASP A O 1
ATOM 687 N N . PHE A 1 88 ? 14.148 22.141 23.188 1 85.44 88 PHE A N 1
ATOM 688 C CA . PHE A 1 88 ? 13.812 23.297 24.016 1 85.44 88 PHE A CA 1
ATOM 689 C C . PHE A 1 88 ? 14.078 23 25.484 1 85.44 88 PHE A C 1
ATOM 691 O O . PHE A 1 88 ? 13.664 23.766 26.359 1 85.44 88 PHE A O 1
ATOM 698 N N . GLY A 1 89 ? 14.703 21.875 25.719 1 80.12 89 GLY A N 1
ATOM 699 C CA . GLY A 1 89 ? 15.086 21.5 27.062 1 80.12 89 GLY A CA 1
ATOM 700 C C . GLY A 1 89 ? 13.914 21.047 27.922 1 80.12 89 GLY A C 1
ATOM 701 O O . GLY A 1 89 ? 13.969 21.125 29.156 1 80.12 89 GLY A O 1
ATOM 702 N N . LEU A 1 90 ? 12.859 20.688 27.297 1 78.94 90 LEU A N 1
ATOM 703 C CA . LEU A 1 90 ? 11.664 20.25 28 1 78.94 90 LEU A CA 1
ATOM 704 C C . LEU A 1 90 ? 11.664 18.734 28.188 1 78.94 90 LEU A C 1
ATOM 706 O O . LEU A 1 90 ? 12.094 18 27.297 1 78.94 90 LEU A O 1
ATOM 710 N N . LYS A 1 91 ? 11.234 18.328 29.406 1 71.19 91 LYS A N 1
ATOM 711 C CA . LYS A 1 91 ? 11.125 16.891 29.641 1 71.19 91 LYS A CA 1
ATOM 712 C C . LYS A 1 91 ? 10.039 16.266 28.781 1 71.19 91 LYS A C 1
ATOM 714 O O . LYS A 1 91 ? 9.016 16.891 28.5 1 71.19 91 LYS A O 1
ATOM 719 N N . GLU A 1 92 ? 10.305 15 28.375 1 64 92 GLU A N 1
ATOM 720 C CA . GLU A 1 92 ? 9.32 14.297 27.547 1 64 92 GLU A CA 1
ATOM 721 C C . GLU A 1 92 ? 8.148 13.805 28.391 1 64 92 GLU A C 1
ATOM 723 O O . GLU A 1 92 ? 8.328 13.016 29.312 1 64 92 GLU A O 1
ATOM 728 N N . SER A 1 93 ? 7.047 14.367 28.328 1 65.56 93 SER A N 1
ATOM 729 C CA . SER A 1 93 ? 5.785 13.961 28.938 1 65.56 93 SER A CA 1
ATOM 730 C C . SER A 1 93 ? 4.594 14.492 28.141 1 65.56 93 SER A C 1
ATOM 732 O O . SER A 1 93 ? 4.727 15.445 27.375 1 65.56 93 SER A O 1
ATOM 734 N N . ARG A 1 94 ? 3.512 13.805 28.234 1 62.91 94 ARG A N 1
ATOM 735 C CA . ARG A 1 94 ? 2.291 14.273 27.594 1 62.91 94 ARG A CA 1
ATOM 736 C C . ARG A 1 94 ? 1.938 15.688 28.047 1 62.91 94 ARG A C 1
ATOM 738 O O . ARG A 1 94 ? 1.398 16.484 27.266 1 62.91 94 ARG A O 1
ATOM 745 N N . VAL A 1 95 ? 2.311 15.914 29.281 1 63.22 95 VAL A N 1
ATOM 746 C CA . VAL A 1 95 ? 2.004 17.203 29.891 1 63.22 95 VAL A CA 1
ATOM 747 C C . VAL A 1 95 ? 2.844 18.297 29.234 1 63.22 95 VAL A C 1
ATOM 749 O O . VAL A 1 95 ? 2.369 19.422 29.031 1 63.22 95 VAL A O 1
ATOM 752 N N . ASN A 1 96 ? 3.947 17.859 28.766 1 77.81 96 ASN A N 1
ATOM 753 C CA . ASN A 1 96 ? 4.848 18.859 28.234 1 77.81 96 ASN A CA 1
ATOM 754 C C . ASN A 1 96 ? 4.703 19 26.719 1 77.81 96 ASN A C 1
ATOM 756 O O . ASN A 1 96 ? 5.438 19.766 26.094 1 77.81 96 ASN A O 1
ATOM 760 N N . LEU A 1 97 ? 3.691 18.281 26.234 1 83 97 LEU A N 1
ATOM 761 C CA . LEU A 1 97 ? 3.553 18.328 24.781 1 83 97 LEU A CA 1
ATOM 762 C C . LEU A 1 97 ? 3.055 19.688 24.312 1 83 97 LEU A C 1
ATOM 764 O O . LEU A 1 97 ? 3.514 20.203 23.297 1 83 97 LEU A O 1
ATOM 768 N N . PHE A 1 98 ? 2.166 20.234 25.094 1 88.19 98 PHE A N 1
ATOM 769 C CA . PHE A 1 98 ? 1.69 21.562 24.719 1 88.19 98 PHE A CA 1
ATOM 770 C C . PHE A 1 98 ? 2.836 22.578 24.734 1 88.19 98 PHE A C 1
ATOM 772 O O . PHE A 1 98 ? 2.955 23.391 23.812 1 88.19 98 PHE A O 1
ATOM 779 N N . ALA A 1 99 ? 3.592 22.469 25.75 1 88.06 99 ALA A N 1
ATOM 780 C CA . ALA A 1 99 ? 4.734 23.359 25.859 1 88.06 99 ALA A CA 1
ATOM 781 C C . ALA A 1 99 ? 5.676 23.188 24.672 1 88.06 99 ALA A C 1
ATOM 783 O O . ALA A 1 99 ? 6.223 24.172 24.141 1 88.06 99 ALA A O 1
ATOM 784 N N . LYS A 1 100 ? 5.898 21.984 24.25 1 89.06 100 LYS A N 1
ATOM 785 C CA . LYS A 1 100 ? 6.738 21.719 23.094 1 89.06 100 LYS A CA 1
ATOM 786 C C . LYS A 1 100 ? 6.164 22.359 21.844 1 89.06 100 LYS A C 1
ATOM 788 O O . LYS A 1 100 ? 6.898 22.969 21.047 1 89.06 100 LYS A O 1
ATOM 793 N N . ILE A 1 101 ? 4.832 22.281 21.688 1 92.81 101 ILE A N 1
ATOM 794 C CA . ILE A 1 101 ? 4.172 22.859 20.531 1 92.81 101 ILE A CA 1
ATOM 795 C C . ILE A 1 101 ? 4.289 24.391 20.578 1 92.81 101 ILE A C 1
ATOM 797 O O . ILE A 1 101 ? 4.633 25.016 19.578 1 92.81 101 ILE A O 1
ATOM 801 N N . GLU A 1 102 ? 4.047 24.938 21.75 1 93.5 102 GLU A N 1
ATOM 802 C CA . GLU A 1 102 ? 4.125 26.391 21.922 1 93.5 102 GLU A CA 1
ATOM 803 C C . GLU A 1 102 ? 5.516 26.906 21.562 1 93.5 102 GLU A C 1
ATOM 805 O O . GLU A 1 102 ? 5.648 27.844 20.781 1 93.5 102 GLU A O 1
ATOM 810 N N . HIS A 1 103 ? 6.527 26.266 22.125 1 93.38 103 HIS A N 1
ATOM 811 C CA . HIS A 1 103 ? 7.895 26.688 21.844 1 93.38 103 HIS A CA 1
ATOM 812 C C . HIS A 1 103 ? 8.234 26.516 20.359 1 93.38 103 HIS A C 1
ATOM 814 O O . HIS A 1 103 ? 8.93 27.359 19.781 1 93.38 103 HIS A O 1
ATOM 820 N N . THR A 1 104 ? 7.777 25.484 19.781 1 95.62 104 THR A N 1
ATOM 821 C CA . THR A 1 104 ? 8.039 25.219 18.359 1 95.62 104 THR A CA 1
ATOM 822 C C . THR A 1 104 ? 7.391 26.281 17.484 1 95.62 104 THR A C 1
ATOM 824 O O . THR A 1 104 ? 8.031 26.812 16.578 1 95.62 104 THR A O 1
ATOM 827 N N . LEU A 1 105 ? 6.105 26.609 17.766 1 97.88 105 LEU A N 1
ATOM 828 C CA . LEU A 1 105 ? 5.391 27.594 16.938 1 97.88 105 LEU A CA 1
ATOM 829 C C . LEU A 1 105 ? 6 28.984 17.109 1 97.88 105 LEU A C 1
ATOM 831 O O . LEU A 1 105 ? 6.074 29.734 16.141 1 97.88 105 LEU A O 1
ATOM 835 N N . LYS A 1 106 ? 6.473 29.297 18.266 1 97.5 106 LYS A N 1
ATOM 836 C CA . LYS A 1 106 ? 7.176 30.547 18.484 1 97.5 106 LYS A CA 1
ATOM 837 C C . LYS A 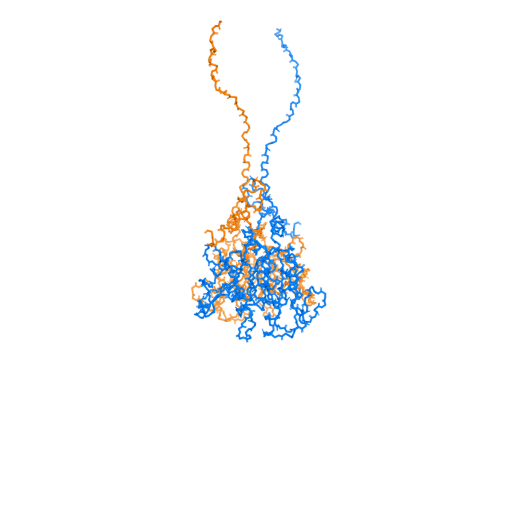1 106 ? 8.477 30.594 17.688 1 97.5 106 LYS A C 1
ATOM 839 O O . LYS A 1 106 ? 8.82 31.625 17.094 1 97.5 106 LYS A O 1
ATOM 844 N N . HIS A 1 107 ? 9.211 29.469 17.75 1 97.06 107 HIS A N 1
ATOM 845 C CA . HIS A 1 107 ? 10.438 29.375 16.984 1 97.06 107 HIS A CA 1
ATOM 846 C C . HIS A 1 107 ? 10.164 29.562 15.484 1 97.06 107 HIS A C 1
ATOM 848 O O . HIS A 1 107 ? 10.875 30.297 14.805 1 97.06 107 HIS A O 1
ATOM 854 N N . ILE A 1 108 ? 9.148 28.891 14.984 1 98.38 108 ILE A N 1
ATOM 855 C CA . ILE A 1 108 ? 8.766 28.984 13.578 1 98.38 108 ILE A CA 1
ATOM 856 C C . ILE A 1 108 ? 8.391 30.422 13.242 1 98.38 108 ILE A C 1
ATOM 858 O O . ILE A 1 108 ? 8.828 30.969 12.219 1 98.38 108 ILE A O 1
ATOM 862 N N . TYR A 1 109 ? 7.566 31.031 14.055 1 98.69 109 TYR A N 1
ATOM 863 C CA . TYR A 1 109 ? 7.133 32.406 13.859 1 98.69 109 TYR A CA 1
ATOM 864 C C . TYR A 1 109 ? 8.328 33.344 13.719 1 98.69 109 TYR A C 1
ATOM 866 O O . TYR A 1 109 ? 8.367 34.156 12.812 1 98.69 109 TYR A O 1
ATOM 874 N N . LYS A 1 110 ? 9.297 33.156 14.516 1 98.25 110 LYS A N 1
ATOM 875 C CA . LYS A 1 110 ? 10.445 34.062 14.586 1 98.25 110 LYS A CA 1
ATOM 876 C C . LYS A 1 110 ? 11.406 33.812 13.422 1 98.25 110 LYS A C 1
ATOM 878 O O . LYS A 1 110 ? 11.969 34.75 12.859 1 98.25 110 LYS A O 1
ATOM 883 N N . ASN A 1 111 ? 11.555 32.531 13.008 1 97.94 111 ASN A N 1
ATOM 884 C CA . ASN A 1 111 ? 12.711 32.188 12.18 1 97.94 111 ASN A CA 1
ATOM 885 C C . ASN A 1 111 ? 12.289 31.719 10.789 1 97.94 111 ASN A C 1
ATOM 887 O O . ASN A 1 111 ? 13.078 31.75 9.844 1 97.94 111 ASN A O 1
ATOM 891 N N . GLU A 1 112 ? 11.031 31.188 10.703 1 97.62 112 GLU A N 1
ATOM 892 C CA . GLU A 1 112 ? 10.742 30.391 9.516 1 97.62 112 GLU A CA 1
ATOM 893 C C . GLU A 1 112 ? 9.438 30.844 8.859 1 97.62 112 GLU A C 1
ATOM 895 O O . GLU A 1 112 ? 9.125 30.438 7.742 1 97.62 112 GLU A O 1
ATOM 900 N N . LEU A 1 113 ? 8.68 31.703 9.414 1 98.19 113 LEU A N 1
ATOM 901 C CA . LEU A 1 113 ? 7.27 31.906 9.102 1 98.19 113 LEU A CA 1
ATOM 902 C C . LEU A 1 113 ? 7.082 32.25 7.629 1 98.19 113 LEU A C 1
ATOM 904 O O . LEU A 1 113 ? 6.266 31.641 6.934 1 98.19 113 LEU A O 1
ATOM 908 N N . ASN A 1 114 ? 7.887 33.219 7.102 1 97.44 114 ASN A N 1
ATOM 909 C CA . ASN A 1 114 ? 7.676 33.719 5.754 1 97.44 114 ASN A CA 1
ATOM 910 C C . ASN A 1 114 ? 8.359 32.875 4.703 1 97.44 114 ASN A C 1
ATOM 912 O O . ASN A 1 114 ? 8.18 33.062 3.504 1 97.44 114 ASN A O 1
ATOM 916 N N . ASN A 1 115 ? 9.031 31.797 5.117 1 98.31 115 ASN A N 1
ATOM 917 C CA . ASN A 1 115 ? 9.742 30.922 4.195 1 98.31 115 ASN A CA 1
ATOM 918 C C . ASN A 1 115 ? 8.836 29.797 3.689 1 98.31 115 ASN A C 1
ATOM 920 O O . ASN A 1 115 ? 9.156 29.125 2.705 1 98.31 115 ASN A O 1
ATOM 924 N N . TYR A 1 116 ? 7.691 29.625 4.383 1 98.75 116 TYR A N 1
ATOM 925 C CA . TYR A 1 116 ? 6.812 28.516 4.043 1 98.75 116 TYR A CA 1
ATOM 926 C C . TYR A 1 116 ? 5.352 28.953 4.059 1 98.75 116 TYR A C 1
ATOM 928 O O . TYR A 1 116 ? 5.027 30.047 4.539 1 98.75 116 TYR A O 1
ATOM 936 N N . ASP A 1 117 ? 4.504 28.141 3.441 1 98.88 117 ASP A N 1
ATOM 937 C CA . ASP A 1 117 ? 3.09 28.469 3.273 1 98.88 117 ASP A CA 1
ATOM 938 C C . ASP A 1 117 ? 2.242 27.812 4.355 1 98.88 117 ASP A C 1
ATOM 940 O O . ASP A 1 117 ? 1.356 28.438 4.934 1 98.88 117 ASP A O 1
ATOM 944 N N . PHE A 1 118 ? 2.525 26.547 4.602 1 98.94 118 PHE A N 1
ATOM 945 C CA . PHE A 1 118 ? 1.77 25.75 5.562 1 98.94 118 PHE A CA 1
ATOM 946 C C . PHE A 1 118 ? 2.707 24.984 6.488 1 98.94 118 PHE A C 1
ATOM 948 O O . PHE A 1 118 ? 3.867 24.75 6.145 1 98.94 118 PHE A O 1
ATOM 955 N N . PHE A 1 119 ? 2.188 24.609 7.637 1 98.94 119 PHE A N 1
ATOM 956 C CA . PHE A 1 119 ? 2.969 23.984 8.695 1 98.94 119 PHE A CA 1
ATOM 957 C C . PHE A 1 119 ? 2.262 22.734 9.219 1 98.94 119 PHE A C 1
ATOM 959 O O . PHE A 1 119 ? 1.141 22.828 9.727 1 98.94 119 PHE A O 1
ATOM 966 N N . LEU A 1 120 ? 2.916 21.594 9.062 1 98.94 120 LEU A N 1
ATOM 967 C CA . LEU A 1 120 ? 2.346 20.297 9.438 1 98.94 120 LEU A CA 1
ATOM 968 C C . LEU A 1 120 ? 2.912 19.812 10.766 1 98.94 120 LEU A C 1
ATOM 970 O O . LEU A 1 120 ? 4.125 19.656 10.906 1 98.94 120 LEU A O 1
ATOM 974 N N . LYS A 1 121 ? 2.041 19.688 11.711 1 98.12 121 LYS A N 1
ATOM 975 C CA . LYS A 1 121 ? 2.357 18.922 12.922 1 98.12 121 LYS A CA 1
ATOM 976 C C . LYS A 1 121 ? 2.104 17.438 12.711 1 98.12 121 LYS A C 1
ATOM 978 O O . LYS A 1 121 ? 1.016 17.031 12.289 1 98.12 121 LYS A O 1
ATOM 983 N N . ALA A 1 122 ? 3.07 16.594 12.977 1 97 122 ALA A N 1
ATOM 984 C CA . ALA A 1 122 ? 2.912 15.148 12.883 1 97 122 ALA A CA 1
ATOM 985 C C . ALA A 1 122 ? 3.617 14.445 14.039 1 97 122 ALA A C 1
ATOM 987 O O . ALA A 1 122 ? 4.48 15.031 14.703 1 97 122 ALA A O 1
ATOM 988 N N . ASP A 1 123 ? 3.201 13.25 14.305 1 93.06 123 ASP A N 1
ATOM 989 C CA . ASP A 1 123 ? 3.852 12.391 15.289 1 93.06 123 ASP A CA 1
ATOM 990 C C . ASP A 1 123 ? 4.832 11.43 14.617 1 93.06 123 ASP A C 1
ATOM 992 O O . ASP A 1 123 ? 4.863 11.32 13.391 1 93.06 123 ASP A O 1
ATOM 996 N N . TYR A 1 124 ? 5.562 10.703 15.492 1 92.06 124 TYR A N 1
ATOM 997 C CA . TYR A 1 124 ? 6.547 9.758 14.969 1 92.06 124 TYR A CA 1
ATOM 998 C C . TYR A 1 124 ? 5.867 8.578 14.297 1 92.06 124 TYR A C 1
ATOM 1000 O O . TYR A 1 124 ? 6.496 7.848 13.523 1 92.06 124 TYR A O 1
ATOM 1008 N N . ASP A 1 125 ? 4.605 8.383 14.617 1 94.5 125 ASP A N 1
ATOM 1009 C CA . ASP A 1 125 ? 3.908 7.254 14.008 1 94.5 125 ASP A CA 1
ATOM 1010 C C . ASP A 1 125 ? 2.832 7.734 13.031 1 94.5 125 ASP A C 1
ATOM 1012 O O . ASP A 1 125 ? 1.874 7.008 12.75 1 94.5 125 ASP A O 1
ATOM 1016 N N . THR A 1 126 ? 2.951 9 12.57 1 97 126 THR A N 1
ATOM 1017 C CA . THR A 1 126 ? 2.168 9.508 11.453 1 97 126 THR A CA 1
ATOM 1018 C C . THR A 1 126 ? 2.879 9.242 10.125 1 97 126 THR A C 1
ATOM 1020 O O . THR A 1 126 ? 4.102 9.375 10.031 1 97 126 THR A O 1
ATOM 1023 N N . TYR A 1 127 ? 2.191 8.805 9.164 1 98.44 127 TYR A N 1
ATOM 1024 C CA . TYR A 1 127 ? 2.689 8.781 7.793 1 98.44 127 TYR A CA 1
ATOM 1025 C C . TYR A 1 127 ? 1.889 9.727 6.906 1 98.44 127 TYR A C 1
ATOM 1027 O O . TYR A 1 127 ? 0.656 9.68 6.891 1 98.44 127 TYR A O 1
ATOM 1035 N N . VAL A 1 128 ? 2.621 10.508 6.105 1 98.88 128 VAL A N 1
ATOM 1036 C CA . VAL A 1 128 ? 1.958 11.508 5.281 1 98.88 128 VAL A CA 1
ATOM 1037 C C . VAL A 1 128 ? 2.363 11.328 3.822 1 98.88 128 VAL A C 1
ATOM 1039 O O . VAL A 1 128 ? 3.551 11.211 3.51 1 98.88 128 VAL A O 1
ATOM 1042 N N . VAL A 1 129 ? 1.355 11.258 2.945 1 98.5 129 VAL A N 1
ATOM 1043 C CA . VAL A 1 129 ? 1.607 11.391 1.515 1 98.5 129 VAL A CA 1
ATOM 1044 C C . VAL A 1 129 ? 1.671 12.867 1.138 1 98.5 129 VAL A C 1
ATOM 1046 O O . VAL A 1 129 ? 0.646 13.484 0.838 1 98.5 129 VAL A O 1
ATOM 1049 N N . MET A 1 130 ? 2.877 13.359 1.02 1 98.5 130 MET A N 1
ATOM 1050 C CA . MET A 1 130 ? 3.092 14.805 0.966 1 98.5 130 MET A CA 1
ATOM 1051 C C . MET A 1 130 ? 2.475 15.398 -0.296 1 98.5 130 MET A C 1
ATOM 1053 O O . MET A 1 130 ? 1.967 16.516 -0.273 1 98.5 130 MET A O 1
ATOM 1057 N N . GLU A 1 131 ? 2.502 14.688 -1.425 1 96.31 131 GLU A N 1
ATOM 1058 C CA . GLU A 1 131 ? 1.877 15.164 -2.654 1 96.31 131 GLU A CA 1
ATOM 1059 C C . GLU A 1 131 ? 0.372 15.344 -2.477 1 96.31 131 GLU A C 1
ATOM 1061 O O . GLU A 1 131 ? -0.202 16.328 -2.941 1 96.31 131 GLU A O 1
ATOM 1066 N N . ASN A 1 132 ? -0.189 14.398 -1.8 1 97.38 132 ASN A N 1
ATOM 1067 C CA . ASN A 1 132 ? -1.625 14.5 -1.562 1 97.38 132 ASN A CA 1
ATOM 1068 C C . ASN A 1 132 ? -1.956 15.641 -0.607 1 97.38 132 ASN A C 1
ATOM 1070 O O . ASN A 1 132 ? -2.984 16.297 -0.757 1 97.38 132 ASN A O 1
ATOM 1074 N N . LEU A 1 133 ? -1.083 15.859 0.385 1 98.88 133 LEU A N 1
ATOM 1075 C CA . LEU A 1 133 ? -1.271 16.984 1.283 1 98.88 133 LEU A CA 1
ATOM 1076 C C . LEU A 1 133 ? -1.216 18.312 0.515 1 98.88 133 LEU A C 1
ATOM 1078 O O . LEU A 1 133 ? -2.109 19.141 0.649 1 98.88 133 LEU A O 1
ATOM 1082 N N . ARG A 1 134 ? -0.2 18.484 -0.323 1 98.56 134 ARG A N 1
ATOM 1083 C CA . ARG A 1 134 ? -0.043 19.703 -1.1 1 98.56 134 ARG A CA 1
ATOM 1084 C C . ARG A 1 134 ? -1.211 19.906 -2.061 1 98.56 134 ARG A C 1
ATOM 1086 O O . ARG A 1 134 ? -1.693 21.016 -2.242 1 98.56 134 ARG A O 1
ATOM 1093 N N . PHE A 1 135 ? -1.564 18.75 -2.619 1 96.44 135 PHE A N 1
ATOM 1094 C CA . PHE A 1 135 ? -2.707 18.75 -3.523 1 96.44 135 PHE A CA 1
ATOM 1095 C C . PHE A 1 135 ? -3.959 19.25 -2.811 1 96.44 135 PHE A C 1
ATOM 1097 O O . PHE A 1 135 ? -4.703 20.078 -3.352 1 96.44 135 PHE A O 1
ATOM 1104 N N . MET A 1 136 ? -4.203 18.906 -1.628 1 97.94 136 MET A N 1
ATOM 1105 C CA . MET A 1 136 ? -5.348 19.312 -0.818 1 97.94 136 MET A CA 1
ATOM 1106 C C . MET A 1 136 ? -5.242 20.781 -0.422 1 97.94 136 MET A C 1
ATOM 1108 O O . MET A 1 136 ? -6.25 21.484 -0.351 1 97.94 136 MET A O 1
ATOM 1112 N N . LEU A 1 137 ? -4.031 21.297 -0.231 1 98.69 137 LEU A N 1
ATOM 1113 C CA . LEU A 1 137 ? -3.803 22.656 0.285 1 98.69 137 LEU A CA 1
ATOM 1114 C C . LEU A 1 137 ? -3.744 23.656 -0.852 1 98.69 137 LEU A C 1
ATOM 1116 O O . LEU A 1 137 ? -3.916 24.859 -0.627 1 98.69 137 LEU A O 1
ATOM 1120 N N . LEU A 1 138 ? -3.537 23.281 -2.031 1 97.56 138 LEU A N 1
ATOM 1121 C CA . LEU A 1 138 ? -3.193 24.094 -3.191 1 97.56 138 LEU A CA 1
ATOM 1122 C C . LEU A 1 138 ? -4.23 25.188 -3.412 1 97.56 138 LEU A C 1
ATOM 1124 O O . LEU A 1 138 ? -3.879 26.328 -3.74 1 97.56 138 LEU A O 1
ATOM 1128 N N . PRO A 1 139 ? -5.547 24.969 -3.189 1 97.19 139 PRO A N 1
ATOM 1129 C CA . PRO A 1 139 ? -6.547 26 -3.477 1 97.19 139 PRO A CA 1
ATOM 1130 C C . PRO A 1 139 ? -6.621 27.062 -2.391 1 97.19 139 PRO A C 1
ATOM 1132 O O . PRO A 1 139 ? -7.316 28.078 -2.555 1 97.19 139 PRO A O 1
ATOM 1135 N N . TYR A 1 140 ? -5.902 26.922 -1.343 1 98.12 140 TYR A N 1
ATOM 1136 C CA . TYR A 1 140 ? -6.066 27.812 -0.194 1 98.12 140 TYR A CA 1
ATOM 1137 C C . TYR A 1 140 ? -4.898 28.781 -0.083 1 98.12 140 TYR A C 1
ATOM 1139 O O . TYR A 1 140 ? -3.766 28.453 -0.439 1 98.12 140 TYR A O 1
ATOM 1147 N N . SER A 1 141 ? -5.207 29.891 0.399 1 98.25 141 SER A N 1
ATOM 1148 C CA . SER A 1 141 ? -4.172 30.891 0.645 1 98.25 141 SER A CA 1
ATOM 1149 C C . SER A 1 141 ? -3.582 30.75 2.045 1 98.25 141 SER A C 1
ATOM 1151 O O . SER A 1 141 ? -4.316 30.734 3.035 1 98.25 141 SER A O 1
ATOM 1153 N N . PRO A 1 142 ? -2.25 30.672 2.143 1 98.56 142 PRO A N 1
ATOM 1154 C CA . PRO A 1 142 ? -1.628 30.594 3.465 1 98.56 142 PRO A CA 1
ATOM 1155 C C . PRO A 1 142 ? -1.812 31.859 4.281 1 98.56 142 PRO A C 1
ATOM 1157 O O . PRO A 1 142 ? -1.533 31.875 5.484 1 98.56 142 PRO A O 1
ATOM 1160 N N . ASP A 1 143 ? -2.316 32.938 3.643 1 98.56 143 ASP A N 1
ATOM 1161 C CA . ASP A 1 143 ? -2.52 34.219 4.328 1 98.56 143 ASP A CA 1
ATOM 1162 C C . ASP A 1 143 ? -3.922 34.281 4.93 1 98.56 143 ASP A C 1
ATOM 1164 O O . ASP A 1 143 ? -4.27 35.281 5.578 1 98.56 143 ASP A O 1
ATOM 1168 N N . ASP A 1 144 ? -4.758 33.25 4.688 1 98.69 144 ASP A N 1
ATOM 1169 C CA . ASP A 1 144 ? -5.996 33.062 5.434 1 98.69 144 ASP A CA 1
ATOM 1170 C C . ASP A 1 144 ? -5.758 32.219 6.688 1 98.69 144 ASP A C 1
ATOM 1172 O O . ASP A 1 144 ? -4.965 31.297 6.668 1 98.69 144 ASP A O 1
ATOM 1176 N N . PRO A 1 145 ? -6.406 32.562 7.793 1 98.81 145 PRO A N 1
ATOM 1177 C CA . PRO A 1 145 ? -6.254 31.766 9.016 1 98.81 145 PRO A CA 1
ATOM 1178 C C . PRO A 1 145 ? -6.992 30.438 8.945 1 98.81 145 PRO A C 1
ATOM 1180 O O . PRO A 1 145 ? -8.195 30.375 9.219 1 98.81 145 PRO A O 1
ATOM 1183 N N . LEU A 1 146 ? -6.312 29.406 8.625 1 98.81 146 LEU A N 1
ATOM 1184 C CA . LEU A 1 146 ? -6.922 28.109 8.352 1 98.81 146 LEU A CA 1
ATOM 1185 C C . LEU A 1 146 ? -6.195 27 9.102 1 98.81 146 LEU A C 1
ATOM 1187 O O . LEU A 1 146 ? -4.988 27.094 9.352 1 98.81 146 LEU A O 1
ATOM 1191 N N . THR A 1 147 ? -6.922 26.031 9.484 1 98.81 147 THR A N 1
ATOM 1192 C CA . THR A 1 147 ? -6.371 24.781 10 1 98.81 147 THR A CA 1
ATOM 1193 C C . THR A 1 147 ? -7.016 23.578 9.305 1 98.81 147 THR A C 1
ATOM 1195 O O . THR A 1 147 ? -8.18 23.641 8.914 1 98.81 147 THR A O 1
ATOM 1198 N N . PHE A 1 148 ? -6.277 22.516 9.039 1 98.81 148 PHE A N 1
ATOM 1199 C CA . PHE A 1 148 ? -6.691 21.312 8.336 1 98.81 148 PHE A CA 1
ATOM 1200 C C . PHE A 1 148 ? -6.375 20.062 9.164 1 98.81 148 PHE A C 1
ATOM 1202 O O . PHE A 1 148 ? -5.371 20.031 9.875 1 98.81 148 PHE A O 1
ATOM 1209 N N . GLY A 1 149 ? -7.133 19.016 9.07 1 98.62 149 GLY A N 1
ATOM 1210 C CA . GLY A 1 149 ? -6.902 17.75 9.75 1 98.62 149 GLY A CA 1
ATOM 1211 C C . GLY A 1 149 ? -8.148 16.891 9.852 1 98.62 149 GLY A C 1
ATOM 1212 O O . GLY A 1 149 ? -9.102 17.078 9.102 1 98.62 149 GLY A O 1
ATOM 1213 N N . CYS A 1 150 ? -8.023 15.891 10.625 1 98.5 150 CYS A N 1
ATOM 1214 C CA . CYS A 1 150 ? -9.188 15.109 11.016 1 98.5 150 CYS A CA 1
ATOM 1215 C C . CYS A 1 150 ? -9.945 15.781 12.156 1 98.5 150 CYS A C 1
ATOM 1217 O O . CYS A 1 150 ? -9.445 15.852 13.281 1 98.5 150 CYS A O 1
ATOM 1219 N N . ARG A 1 151 ? -11.133 16.203 11.844 1 98 151 ARG A N 1
ATOM 1220 C CA . ARG A 1 151 ? -11.891 17.016 12.797 1 98 151 ARG A CA 1
ATOM 1221 C C . ARG A 1 151 ? -12.609 16.109 13.805 1 98 151 ARG A C 1
ATOM 1223 O O . ARG A 1 151 ? -13.375 15.234 13.414 1 98 151 ARG A O 1
ATOM 1230 N N . LEU A 1 152 ? -12.367 16.391 15.086 1 98 152 LEU A N 1
ATOM 1231 C CA . LEU A 1 152 ? -12.938 15.625 16.188 1 98 152 LEU A CA 1
ATOM 1232 C C . LEU A 1 152 ? -13.719 16.531 17.125 1 98 152 LEU A C 1
ATOM 1234 O O . LEU A 1 152 ? -13.57 17.75 17.094 1 98 152 LEU A O 1
ATOM 1238 N N . ARG A 1 153 ? -14.5 15.859 17.922 1 96 153 ARG A N 1
ATOM 1239 C CA . ARG A 1 153 ? -15.328 16.562 18.906 1 96 153 ARG A CA 1
ATOM 1240 C C . ARG A 1 153 ? -14.781 16.359 20.312 1 96 153 ARG A C 1
ATOM 1242 O O . ARG A 1 153 ? -14.344 15.266 20.672 1 96 153 ARG A O 1
ATOM 1249 N N . TYR A 1 154 ? -14.766 17.359 21.047 1 92.94 154 TYR A N 1
ATOM 1250 C CA . TYR A 1 154 ? -14.5 17.328 22.484 1 92.94 154 TYR A CA 1
ATOM 1251 C C . TYR A 1 154 ? -15.398 18.297 23.234 1 92.94 154 TYR A C 1
ATOM 1253 O O . TYR A 1 154 ? -15.25 19.516 23.094 1 92.94 154 TYR A O 1
ATOM 1261 N N . MET A 1 155 ? -16.344 17.75 24 1 89.31 155 MET A N 1
ATOM 1262 C CA . MET A 1 155 ? -17.328 18.562 24.688 1 89.31 155 MET A CA 1
ATOM 1263 C C . MET A 1 155 ? -18.016 19.516 23.703 1 89.31 155 MET A C 1
ATOM 1265 O O . MET A 1 155 ? -18.688 19.078 22.766 1 89.31 155 MET A O 1
ATOM 1269 N N . ASN A 1 156 ? -17.844 20.844 23.875 1 87.94 156 ASN A N 1
ATOM 1270 C CA . ASN A 1 156 ? -18.562 21.797 23.031 1 87.94 156 ASN A CA 1
ATOM 1271 C C . ASN A 1 156 ? -17.656 22.422 21.984 1 87.94 156 ASN A C 1
ATOM 1273 O O . ASN A 1 156 ? -17.938 23.5 21.469 1 87.94 156 ASN A O 1
ATOM 1277 N N . GLN A 1 157 ? -16.562 21.656 21.719 1 91.69 157 GLN A N 1
ATOM 1278 C CA . GLN A 1 157 ? -15.656 22.234 20.734 1 91.69 157 GLN A CA 1
ATOM 1279 C C . GLN A 1 157 ? -15.125 21.156 19.781 1 91.69 157 GLN A C 1
ATOM 1281 O O . GLN A 1 157 ? -15.359 19.969 20 1 91.69 157 GLN A O 1
ATOM 1286 N N . TYR A 1 158 ? -14.492 21.688 18.766 1 95.38 158 TYR A N 1
ATOM 1287 C CA . TYR A 1 158 ? -13.875 20.812 17.781 1 95.38 158 TYR A CA 1
ATOM 1288 C C . TYR A 1 158 ? -12.375 21.062 17.688 1 95.38 158 TYR A C 1
ATOM 1290 O O . TYR A 1 158 ? -11.898 22.141 18.047 1 95.38 158 TYR A O 1
ATOM 1298 N N . TYR A 1 159 ? -11.703 20.094 17.359 1 97.25 159 TYR A N 1
ATOM 1299 C CA . TYR A 1 159 ? -10.258 20.188 17.203 1 97.25 159 TYR A CA 1
ATOM 1300 C C . TYR A 1 159 ? -9.766 19.219 16.141 1 97.25 159 TYR A C 1
ATOM 1302 O O . TYR A 1 159 ? -10.516 18.344 15.688 1 97.25 159 TYR A O 1
ATOM 1310 N N . MET A 1 160 ? -8.562 19.406 15.625 1 98.25 160 MET A N 1
ATOM 1311 C CA . MET A 1 160 ? -7.926 18.484 14.68 1 98.25 160 MET A CA 1
ATOM 1312 C C . MET A 1 160 ? -7.062 17.453 15.406 1 98.25 160 MET A C 1
ATOM 1314 O O . MET A 1 160 ? -6.27 17.812 16.281 1 98.25 160 MET A O 1
ATOM 1318 N N . SER A 1 161 ? -7.207 16.234 15.031 1 97.31 161 SER A N 1
ATOM 1319 C CA . SER A 1 161 ? -6.473 15.141 15.656 1 97.31 161 SER A CA 1
ATOM 1320 C C . SER A 1 161 ? -4.965 15.359 15.562 1 97.31 161 SER A C 1
ATOM 1322 O O . SER A 1 161 ? -4.434 15.594 14.477 1 97.31 161 SER A O 1
ATOM 1324 N N . GLY A 1 162 ? -4.289 15.219 16.688 1 94.88 162 GLY A N 1
ATOM 1325 C CA . GLY A 1 162 ? -2.836 15.281 16.703 1 94.88 162 GLY A CA 1
ATOM 1326 C C . GLY A 1 162 ? -2.178 14.109 16.016 1 94.88 162 GLY A C 1
ATOM 1327 O O . GLY A 1 162 ? -1.195 14.273 15.281 1 94.88 162 GLY A O 1
ATOM 1328 N N . GLY A 1 163 ? -2.734 12.945 16.203 1 94.12 163 GLY A N 1
ATOM 1329 C CA . GLY A 1 163 ? -2.164 11.727 15.656 1 94.12 163 GLY A CA 1
ATOM 1330 C C . GLY A 1 163 ? -2.25 11.648 14.141 1 94.12 163 GLY A C 1
ATOM 1331 O O . GLY A 1 163 ? -1.31 11.195 13.484 1 94.12 163 GLY A O 1
ATOM 1332 N N . ALA A 1 164 ? -3.387 12.125 13.578 1 97.56 164 ALA A N 1
ATOM 1333 C CA . ALA A 1 164 ? -3.564 12.148 12.133 1 97.56 164 ALA A CA 1
ATOM 1334 C C . ALA A 1 164 ? -2.709 13.234 11.492 1 97.56 164 ALA A C 1
ATOM 1336 O O . ALA A 1 164 ? -2.523 13.242 10.273 1 97.56 164 ALA A O 1
ATOM 1337 N N . GLY A 1 165 ? -2.174 14.117 12.367 1 98 165 GLY A N 1
ATOM 1338 C CA . GLY A 1 165 ? -1.534 15.328 11.883 1 98 165 GLY A CA 1
ATOM 1339 C C . GLY A 1 165 ? -2.516 16.453 11.609 1 98 165 GLY A C 1
ATOM 1340 O O . GLY A 1 165 ? -3.682 16.203 11.289 1 98 165 GLY A O 1
ATOM 1341 N N . TYR A 1 166 ? -2.064 17.672 11.844 1 98.69 166 TYR A N 1
ATOM 1342 C CA . TYR A 1 166 ? -2.861 18.828 11.445 1 98.69 166 TYR A CA 1
ATOM 1343 C C . TYR A 1 166 ? -1.983 19.922 10.836 1 98.69 166 TYR A C 1
ATOM 1345 O O . TYR A 1 166 ? -0.771 19.938 11.062 1 98.69 166 TYR A O 1
ATOM 1353 N N . VAL A 1 167 ? -2.602 20.734 10.055 1 98.94 167 VAL A N 1
ATOM 1354 C CA . VAL A 1 167 ? -1.89 21.766 9.297 1 98.94 167 VAL A CA 1
ATOM 1355 C C . VAL A 1 167 ? -2.381 23.141 9.719 1 98.94 167 VAL A C 1
ATOM 1357 O O . VAL A 1 167 ? -3.584 23.359 9.891 1 98.94 167 VAL A O 1
ATOM 1360 N N . LEU A 1 168 ? -1.46 24 9.906 1 98.94 168 LEU A N 1
ATOM 1361 C CA . LEU A 1 168 ? -1.74 25.422 10.164 1 98.94 168 LEU A CA 1
ATOM 1362 C C . LEU A 1 168 ? -1.233 26.281 9.016 1 98.94 168 LEU A C 1
ATOM 1364 O O . LEU A 1 168 ? -0.138 26.062 8.492 1 98.94 168 LEU A O 1
ATOM 1368 N N . SER A 1 169 ? -2.047 27.266 8.602 1 98.94 169 SER A N 1
ATOM 1369 C CA . SER A 1 169 ? -1.568 28.25 7.637 1 98.94 169 SER A CA 1
ATOM 1370 C C . SER A 1 169 ? -0.587 29.219 8.281 1 98.94 169 SER A C 1
ATOM 1372 O O . SER A 1 169 ? -0.491 29.297 9.508 1 98.94 169 SER A O 1
ATOM 1374 N N . ARG A 1 170 ? 0.123 29.906 7.477 1 98.88 170 ARG A N 1
ATOM 1375 C CA . ARG A 1 170 ? 1.021 30.953 7.949 1 98.88 170 ARG A CA 1
ATOM 1376 C C . ARG A 1 170 ? 0.283 31.953 8.844 1 98.88 170 ARG A C 1
ATOM 1378 O O . ARG A 1 170 ? 0.763 32.281 9.922 1 98.88 170 ARG A O 1
ATOM 1385 N N . GLU A 1 171 ? -0.891 32.375 8.414 1 98.88 171 GLU A N 1
ATOM 1386 C CA . GLU A 1 171 ? -1.671 33.344 9.18 1 98.88 171 GLU A CA 1
ATOM 1387 C C . GLU A 1 171 ? -2.127 32.75 10.508 1 98.88 171 GLU A C 1
ATOM 1389 O O . GLU A 1 171 ? -2.201 33.438 11.523 1 98.88 171 GLU A O 1
ATOM 1394 N N . ALA A 1 172 ? -2.443 31.469 10.547 1 98.88 172 ALA A N 1
ATOM 1395 C CA . ALA A 1 172 ? -2.832 30.812 11.797 1 98.88 172 ALA A CA 1
ATOM 1396 C C . ALA A 1 172 ? -1.692 30.859 12.812 1 98.88 172 ALA A C 1
ATOM 1398 O O . ALA A 1 172 ? -1.919 31.125 13.992 1 98.88 172 ALA A O 1
ATOM 1399 N N . ILE A 1 173 ? -0.486 30.609 12.383 1 98.81 173 ILE A N 1
ATOM 1400 C CA . ILE A 1 173 ? 0.669 30.656 13.273 1 98.81 173 ILE A CA 1
ATOM 1401 C C . ILE A 1 173 ? 0.88 32.094 13.766 1 98.81 173 ILE A C 1
ATOM 1403 O O . ILE A 1 173 ? 1.12 32.312 14.961 1 98.81 173 ILE A O 1
ATOM 1407 N N . ARG A 1 174 ? 0.78 33.031 12.883 1 98.75 174 ARG A N 1
ATOM 1408 C CA . ARG A 1 174 ? 0.919 34.438 13.281 1 98.75 174 ARG A CA 1
ATOM 1409 C C . ARG A 1 174 ? -0.061 34.781 14.398 1 98.75 174 ARG A C 1
ATOM 1411 O O . ARG A 1 174 ? 0.328 35.344 15.414 1 98.75 174 ARG A O 1
ATOM 1418 N N . ARG A 1 175 ? -1.271 34.375 14.25 1 98.75 175 ARG A N 1
ATOM 1419 C CA . ARG A 1 175 ? -2.32 34.719 15.203 1 98.75 175 ARG A CA 1
ATOM 1420 C C . ARG A 1 175 ? -2.068 34.062 16.562 1 98.75 175 ARG A C 1
ATOM 1422 O O . ARG A 1 175 ? -2.189 34.719 17.594 1 98.75 175 ARG A O 1
ATOM 1429 N N . ILE A 1 176 ? -1.742 32.812 16.516 1 98.62 176 ILE A N 1
ATOM 1430 C CA . ILE A 1 176 ? -1.638 32.094 17.781 1 98.62 176 ILE A CA 1
ATOM 1431 C C . ILE A 1 176 ? -0.45 32.625 18.578 1 98.62 176 ILE A C 1
ATOM 1433 O O . ILE A 1 176 ? -0.504 32.719 19.797 1 98.62 176 ILE A O 1
ATOM 1437 N N . VAL A 1 177 ? 0.622 33.031 17.906 1 98.31 177 VAL A N 1
ATOM 1438 C CA . VAL A 1 177 ? 1.809 33.531 18.594 1 98.31 177 VAL A CA 1
ATOM 1439 C C . VAL A 1 177 ? 1.588 34.969 19.047 1 98.31 177 VAL A C 1
ATOM 1441 O O . VAL A 1 177 ? 1.91 35.344 20.172 1 98.31 177 VAL A O 1
ATOM 1444 N N . GLU A 1 178 ? 0.965 35.812 18.234 1 98.38 178 GLU A N 1
ATOM 1445 C CA . GLU A 1 178 ? 0.821 37.219 18.531 1 98.38 178 GLU A CA 1
ATOM 1446 C C . GLU A 1 178 ? -0.346 37.5 19.484 1 98.38 178 GLU A C 1
ATOM 1448 O O . GLU A 1 178 ? -0.291 38.406 20.312 1 98.38 178 GLU A O 1
ATOM 1453 N N . LYS A 1 179 ? -1.374 36.625 19.328 1 98.31 179 LYS A N 1
ATOM 1454 C CA . LYS A 1 179 ? -2.609 37 20.031 1 98.31 179 LYS A CA 1
ATOM 1455 C C . LYS A 1 179 ? -3.061 35.844 20.938 1 98.31 179 LYS A C 1
ATOM 1457 O O . LYS A 1 179 ? -3.936 36.031 21.797 1 98.31 179 LYS A O 1
ATOM 1462 N N . GLY A 1 180 ? -2.518 34.719 20.781 1 97.88 180 GLY A N 1
ATOM 1463 C CA . GLY A 1 180 ? -2.988 33.531 21.516 1 97.88 180 GLY A CA 1
ATOM 1464 C C . GLY A 1 180 ? -2.145 33.219 22.734 1 97.88 180 GLY A C 1
ATOM 1465 O O . GLY A 1 180 ? -2.504 33.594 23.859 1 97.88 180 GLY A O 1
ATOM 1466 N N . PHE A 1 181 ? -0.942 32.688 22.531 1 95.88 181 PHE A N 1
ATOM 1467 C CA . PHE A 1 181 ? -0.066 32.219 23.594 1 95.88 181 PHE A CA 1
ATOM 1468 C C . PHE A 1 181 ? 0.218 33.312 24.609 1 95.88 181 PHE A C 1
ATOM 1470 O O . PHE A 1 181 ? 0.678 34.406 24.234 1 95.88 181 PHE A O 1
ATOM 1477 N N . GLY A 1 182 ? -0.113 33.062 25.891 1 93.44 182 GLY A N 1
ATOM 1478 C CA . GLY A 1 182 ? 0.167 34 26.984 1 93.44 182 GLY A CA 1
A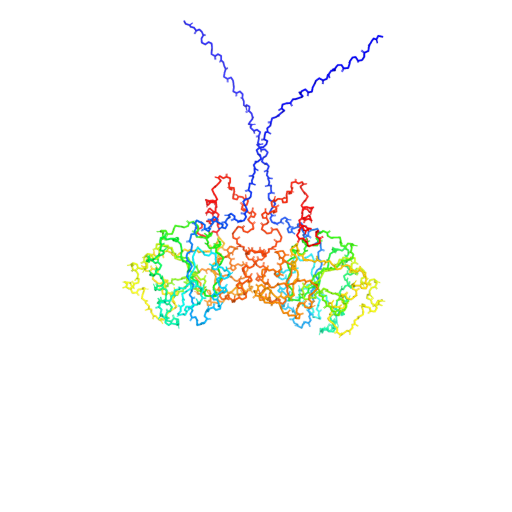TOM 1479 C C . GLY A 1 182 ? -0.808 35.156 27.047 1 93.44 182 GLY A C 1
ATOM 1480 O O . GLY A 1 182 ? -0.731 36 27.938 1 93.44 182 GLY A O 1
ATOM 1481 N N . LYS A 1 183 ? -1.767 35.219 26.141 1 95.69 183 LYS A N 1
ATOM 1482 C CA . LYS A 1 183 ? -2.65 36.375 26.062 1 95.69 183 LYS A CA 1
ATOM 1483 C C . LYS A 1 183 ? -4.113 35.938 26.203 1 95.69 183 LYS A C 1
ATOM 1485 O O . LYS A 1 183 ? -4.934 36.719 26.703 1 95.69 183 LYS A O 1
ATOM 1490 N N . LEU A 1 184 ? -4.441 34.781 25.688 1 95.62 184 LEU A N 1
ATOM 1491 C CA . LEU A 1 184 ? -5.797 34.25 25.812 1 95.62 184 LEU A CA 1
ATOM 1492 C C . LEU A 1 184 ? -5.836 33.062 26.75 1 95.62 184 LEU A C 1
ATOM 1494 O O . LEU A 1 184 ? -5.016 32.156 26.641 1 95.62 184 LEU A O 1
ATOM 1498 N N . PRO A 1 185 ? -6.77 33.062 27.688 1 93.69 185 PRO A N 1
ATOM 1499 C CA . PRO A 1 185 ? -6.891 31.906 28.578 1 93.69 185 PRO A CA 1
ATOM 1500 C C . PRO A 1 185 ? -7.125 30.594 27.828 1 93.69 185 PRO A C 1
ATOM 1502 O O . PRO A 1 185 ? -6.691 29.531 28.281 1 93.69 185 PRO A O 1
ATOM 1505 N N . GLN A 1 186 ? -7.801 30.641 26.672 1 92.81 186 GLN A N 1
ATOM 1506 C CA . GLN A 1 186 ? -8.102 29.469 25.859 1 92.81 186 GLN A CA 1
ATOM 1507 C C . GLN A 1 186 ? -6.832 28.875 25.25 1 92.81 186 GLN A C 1
ATOM 1509 O O . GLN A 1 186 ? -6.844 27.766 24.734 1 92.81 186 GLN A O 1
ATOM 1514 N N . CYS A 1 187 ? -5.797 29.672 25.297 1 93.88 187 CYS A N 1
ATOM 1515 C CA . CYS A 1 187 ? -4.543 29.219 24.703 1 93.88 187 CYS A CA 1
ATOM 1516 C C . CYS A 1 187 ? -3.506 28.922 25.781 1 93.88 187 CYS A C 1
ATOM 1518 O O . CYS A 1 187 ? -2.303 29.016 25.531 1 93.88 187 CYS A O 1
ATOM 1520 N N . ALA A 1 188 ? -3.957 28.703 27.016 1 89 188 ALA A N 1
ATOM 1521 C CA . ALA A 1 188 ? -3.096 28.328 28.141 1 89 188 ALA A CA 1
ATOM 1522 C C . ALA A 1 188 ? -3.066 26.812 28.312 1 89 188 ALA A C 1
ATOM 1524 O O . ALA A 1 188 ? -4.039 26.125 28 1 89 188 ALA A O 1
ATOM 1525 N N . PRO A 1 189 ? -1.856 26.359 28.766 1 84.19 189 PRO A N 1
ATOM 1526 C CA . PRO A 1 189 ? -1.802 24.922 29.016 1 84.19 189 PRO A CA 1
ATOM 1527 C C . PRO A 1 189 ? -2.766 24.484 30.125 1 84.19 189 PRO A C 1
ATOM 1529 O O . PRO A 1 189 ? -2.951 25.203 31.109 1 84.19 189 PRO A O 1
ATOM 1532 N N . SER A 1 190 ? -3.584 23.5 29.922 1 73.31 190 SER A N 1
ATOM 1533 C CA . SER A 1 190 ? -4.512 23 30.938 1 73.31 190 SER A CA 1
ATOM 1534 C C . SER A 1 190 ? -4.016 21.703 31.547 1 73.31 190 SER A C 1
ATOM 1536 O O . SER A 1 190 ? -4.367 21.375 32.688 1 73.31 190 SER A O 1
ATOM 1538 N N . ASN A 1 191 ? -3.146 21.016 31.156 1 67.62 191 ASN A N 1
ATOM 1539 C CA . ASN A 1 191 ? -2.621 19.719 31.562 1 67.62 191 ASN A CA 1
ATOM 1540 C C . ASN A 1 191 ? -3.727 18.672 31.672 1 67.62 191 ASN A C 1
ATOM 1542 O O . ASN A 1 191 ? -3.537 17.625 32.281 1 67.62 191 ASN A O 1
ATOM 1546 N N . ARG A 1 192 ? -4.863 18.875 31.234 1 68.44 192 ARG A N 1
ATOM 1547 C CA . ARG A 1 192 ? -5.98 17.953 31.406 1 68.44 192 ARG A CA 1
ATOM 1548 C C . ARG A 1 192 ? -6.375 17.312 30.078 1 68.44 192 ARG A C 1
ATOM 1550 O O . ARG A 1 192 ? -7.102 16.312 30.062 1 68.44 192 ARG A O 1
ATOM 1557 N N . VAL A 1 193 ? -5.949 17.875 29.109 1 76.5 193 VAL A N 1
ATOM 1558 C CA . VAL A 1 193 ? -6.379 17.375 27.812 1 76.5 193 VAL A CA 1
ATOM 1559 C C . VAL A 1 193 ? -5.176 17.25 26.875 1 76.5 193 VAL A C 1
ATOM 1561 O O . VAL A 1 193 ? -4.059 17.625 27.25 1 76.5 193 VAL A O 1
ATOM 1564 N N . GLY A 1 194 ? -5.406 16.562 25.797 1 86.88 194 GLY A N 1
ATOM 1565 C CA . GLY A 1 194 ? -4.352 16.438 24.797 1 86.88 194 GLY A CA 1
ATOM 1566 C C . GLY A 1 194 ? -3.955 17.766 24.172 1 86.88 194 GLY A C 1
ATOM 1567 O O . GLY A 1 194 ? -4.758 18.688 24.125 1 86.88 194 GLY A O 1
ATOM 1568 N N . GLU A 1 195 ? -2.713 17.766 23.766 1 89.69 195 GLU A N 1
ATOM 1569 C CA . GLU A 1 195 ? -2.195 18.984 23.156 1 89.69 195 GLU A CA 1
ATOM 1570 C C . GLU A 1 195 ? -3.041 19.406 21.953 1 89.69 195 GLU A C 1
ATOM 1572 O O . GLU A 1 195 ? -3.195 20.609 21.688 1 89.69 195 GLU A O 1
ATOM 1577 N N . ASP A 1 196 ? -3.629 18.453 21.188 1 93.56 196 ASP A N 1
ATOM 1578 C CA . ASP A 1 196 ? -4.43 18.766 20 1 93.56 196 ASP A CA 1
ATOM 1579 C C . ASP A 1 196 ? -5.746 19.438 20.391 1 93.56 196 ASP A C 1
ATOM 1581 O O . ASP A 1 196 ? -6.215 20.344 19.719 1 93.56 196 ASP A O 1
ATOM 1585 N N . VAL A 1 197 ? -6.289 19.062 21.516 1 94.25 197 VAL A N 1
ATOM 1586 C CA . VAL A 1 197 ? -7.496 19.703 22.031 1 94.25 197 VAL A CA 1
ATOM 1587 C C . VAL A 1 197 ? -7.184 21.141 22.438 1 94.25 197 VAL A C 1
ATOM 1589 O O . VAL A 1 197 ? -7.938 22.062 22.125 1 94.25 197 VAL A O 1
ATOM 1592 N N . GLU A 1 198 ? -6.09 21.328 23.125 1 93.19 198 GLU A N 1
ATOM 1593 C CA . GLU A 1 198 ? -5.684 22.656 23.562 1 93.19 198 GLU A CA 1
ATOM 1594 C C . GLU A 1 198 ? -5.43 23.594 22.391 1 93.19 198 GLU A C 1
ATOM 1596 O O . GLU A 1 198 ? -5.871 24.75 22.391 1 93.19 198 GLU A O 1
ATOM 1601 N N . ILE A 1 199 ? -4.762 23.062 21.422 1 95.38 199 ILE A N 1
ATOM 1602 C CA . ILE A 1 199 ? -4.488 23.844 20.219 1 95.38 199 ILE A CA 1
ATOM 1603 C C . ILE A 1 199 ? -5.793 24.156 19.5 1 95.38 199 ILE A C 1
ATOM 1605 O O . ILE A 1 199 ? -5.992 25.266 19 1 95.38 199 ILE A O 1
ATOM 1609 N N . GLY A 1 200 ? -6.684 23.172 19.453 1 96.19 200 GLY A N 1
ATOM 1610 C CA . GLY A 1 200 ? -7.992 23.391 18.859 1 96.19 200 GLY A CA 1
ATOM 1611 C C . GLY A 1 200 ? -8.781 24.484 19.547 1 96.19 200 GLY A C 1
ATOM 1612 O O . GLY A 1 200 ? -9.406 25.312 18.875 1 96.19 200 GLY A O 1
ATOM 1613 N N . GLU A 1 201 ? -8.75 24.5 20.844 1 94.94 201 GLU A N 1
ATOM 1614 C CA . GLU A 1 201 ? -9.43 25.547 21.609 1 94.94 201 GLU A CA 1
ATOM 1615 C C . GLU A 1 201 ? -8.867 26.922 21.297 1 94.94 201 GLU A C 1
ATOM 1617 O O . GLU A 1 201 ? -9.617 27.891 21.156 1 94.94 201 GLU A O 1
ATOM 1622 N N . CYS A 1 202 ? -7.586 26.938 21.219 1 96.38 202 CYS A N 1
ATOM 1623 C CA . CYS A 1 202 ? -6.922 28.203 20.891 1 96.38 202 CYS A CA 1
ATOM 1624 C C . CYS A 1 202 ? -7.297 28.672 19.484 1 96.38 202 CYS A C 1
ATOM 1626 O O . CYS A 1 202 ? -7.609 29.844 19.281 1 96.38 202 CYS A O 1
ATOM 1628 N N . MET A 1 203 ? -7.324 27.734 18.531 1 98 203 MET A N 1
ATOM 1629 C CA . MET A 1 203 ? -7.691 28.062 17.156 1 98 203 MET A CA 1
ATOM 1630 C C . MET A 1 203 ? -9.109 28.609 17.078 1 98 203 MET A C 1
ATOM 1632 O O . MET A 1 203 ? -9.359 29.594 16.391 1 98 203 MET A O 1
ATOM 1636 N N . ASN A 1 204 ? -9.945 28.031 17.797 1 96.81 204 ASN A N 1
ATOM 1637 C CA . ASN A 1 204 ? -11.328 28.5 17.844 1 96.81 204 ASN A CA 1
ATOM 1638 C C . ASN A 1 204 ? -11.422 29.922 18.406 1 96.81 204 ASN A C 1
ATOM 1640 O O . ASN A 1 204 ? -12.117 30.766 17.844 1 96.81 204 ASN A O 1
ATOM 1644 N N . ALA A 1 205 ? -10.734 30.172 19.406 1 97.12 205 ALA A N 1
ATOM 1645 C CA . ALA A 1 205 ? -10.758 31.469 20.078 1 97.12 205 ALA A CA 1
ATOM 1646 C C . ALA A 1 205 ? -10.195 32.562 19.156 1 97.12 205 ALA A C 1
ATOM 1648 O O . ALA A 1 205 ? -10.594 33.719 19.25 1 97.12 205 ALA A O 1
ATOM 1649 N N . LEU A 1 206 ? -9.312 32.156 18.266 1 98.38 206 LEU A N 1
ATOM 1650 C CA . LEU A 1 206 ? -8.625 33.094 17.391 1 98.38 206 LEU A CA 1
ATOM 1651 C C . LEU A 1 206 ? -9.328 33.188 16.047 1 98.38 206 LEU A C 1
ATOM 1653 O O . LEU A 1 206 ? -8.805 33.812 15.109 1 98.38 206 LEU A O 1
ATOM 1657 N N . ASN A 1 207 ? -10.43 32.531 15.883 1 97.75 207 ASN A N 1
ATOM 1658 C CA . ASN A 1 207 ? -11.234 32.531 14.664 1 97.75 207 ASN A CA 1
ATOM 1659 C C . ASN A 1 207 ? -10.445 31.984 13.477 1 97.75 207 ASN A C 1
ATOM 1661 O O . ASN A 1 207 ? -10.484 32.562 12.383 1 97.75 207 ASN A O 1
ATOM 1665 N N . VAL A 1 208 ? -9.609 31 13.805 1 98.69 208 VAL A N 1
ATOM 1666 C CA . VAL A 1 208 ? -8.984 30.219 12.742 1 98.69 208 VAL A CA 1
ATOM 1667 C C . VAL A 1 208 ? -9.977 29.188 12.203 1 98.69 208 VAL A C 1
ATOM 1669 O O . VAL A 1 208 ? -10.492 28.375 12.961 1 98.69 208 VAL A O 1
ATOM 1672 N N . LYS A 1 209 ? -10.242 29.25 10.93 1 98.19 209 LYS A N 1
ATOM 1673 C CA . LYS A 1 209 ? -11.266 28.422 10.32 1 98.19 209 LYS A CA 1
ATOM 1674 C C . LYS A 1 209 ? -10.773 26.984 10.141 1 98.19 209 LYS A C 1
ATOM 1676 O O . LYS A 1 209 ? -9.688 26.75 9.602 1 98.19 209 LYS A O 1
ATOM 1681 N N . ALA A 1 210 ? -11.562 26.062 10.641 1 97.81 210 ALA A N 1
ATOM 1682 C CA . ALA A 1 210 ? -11.32 24.641 10.383 1 97.81 210 ALA A CA 1
ATOM 1683 C C . ALA A 1 210 ? -11.867 24.234 9.016 1 97.81 210 ALA A C 1
ATOM 1685 O O . ALA A 1 210 ? -13.086 24.219 8.805 1 97.81 210 ALA A O 1
ATOM 1686 N N . VAL A 1 211 ? -11 23.844 8.125 1 97.81 211 VAL A N 1
ATOM 1687 C CA . VAL A 1 211 ? -11.422 23.453 6.785 1 97.81 211 VAL A CA 1
ATOM 1688 C C . VAL A 1 211 ? -11.836 21.984 6.773 1 97.81 211 VAL A C 1
ATOM 1690 O O . VAL A 1 211 ? -11.172 21.141 7.391 1 97.81 211 VAL A O 1
ATOM 1693 N N . ASP A 1 212 ? -12.961 21.656 6.121 1 97.69 212 ASP A N 1
ATOM 1694 C CA . ASP A 1 212 ? -13.359 20.266 5.91 1 97.69 212 ASP A CA 1
ATOM 1695 C C . ASP A 1 212 ? -12.461 19.594 4.887 1 97.69 212 ASP A C 1
ATOM 1697 O O . ASP A 1 212 ? -12.523 19.891 3.691 1 97.69 212 ASP A O 1
ATOM 1701 N N . THR A 1 213 ? -11.633 18.656 5.281 1 98.06 213 THR A N 1
ATOM 1702 C CA . THR A 1 213 ? -10.594 18.062 4.445 1 98.06 213 THR A CA 1
ATOM 1703 C C . THR A 1 213 ? -11.125 16.828 3.715 1 98.06 213 THR A C 1
ATOM 1705 O O . THR A 1 213 ? -10.383 16.156 3 1 98.06 213 THR A O 1
ATOM 1708 N N . ARG A 1 214 ? -12.383 16.453 3.855 1 98.06 214 ARG A N 1
ATOM 1709 C CA . ARG A 1 214 ? -12.953 15.258 3.238 1 98.06 214 ARG A CA 1
ATOM 1710 C C . ARG A 1 214 ? -13.047 15.414 1.725 1 98.06 214 ARG A C 1
ATOM 1712 O O . ARG A 1 214 ? -13 16.531 1.206 1 98.06 214 ARG A O 1
ATOM 1719 N N . ASP A 1 215 ? -13.117 14.258 1.08 1 97.06 215 ASP A N 1
ATOM 1720 C CA . ASP A 1 215 ? -13.227 14.312 -0.374 1 97.06 215 ASP A CA 1
ATOM 1721 C C . ASP A 1 215 ? -14.672 14.547 -0.806 1 97.06 215 ASP A C 1
ATOM 1723 O O . ASP A 1 215 ? -15.555 14.719 0.036 1 97.06 215 ASP A O 1
ATOM 1727 N N . ARG A 1 216 ? -14.844 14.656 -2.057 1 95.19 216 ARG A N 1
ATOM 1728 C CA . ARG A 1 216 ? -16.125 15.039 -2.631 1 95.19 216 ARG A CA 1
ATOM 1729 C C . ARG A 1 216 ? -17.234 14.086 -2.191 1 95.19 216 ARG A C 1
ATOM 1731 O O . ARG A 1 216 ? -18.406 14.469 -2.105 1 95.19 216 ARG A O 1
ATOM 1738 N N . GLN A 1 217 ? -16.922 12.875 -1.867 1 95.5 217 GLN A N 1
ATOM 1739 C CA . GLN A 1 217 ? -17.891 11.867 -1.467 1 95.5 217 GLN A CA 1
ATOM 1740 C C . GLN A 1 217 ? -18.062 11.836 0.05 1 95.5 217 GLN A C 1
ATOM 1742 O O . GLN A 1 217 ? -18.781 10.992 0.583 1 95.5 217 GLN A O 1
ATOM 1747 N N . GLY A 1 218 ? -17.344 12.688 0.723 1 97.19 218 GLY A N 1
ATOM 1748 C CA . GLY A 1 218 ? -17.469 12.773 2.17 1 97.19 218 GLY A CA 1
ATOM 1749 C C . GLY A 1 218 ? -16.516 11.844 2.904 1 97.19 218 GLY A C 1
ATOM 1750 O O . GLY A 1 218 ? -16.688 11.586 4.098 1 97.19 218 GLY A O 1
ATOM 1751 N N . ARG A 1 219 ? -15.547 11.281 2.213 1 98 219 ARG A N 1
ATOM 1752 C CA . ARG A 1 219 ? -14.594 10.383 2.844 1 98 219 ARG A CA 1
ATOM 1753 C C . ARG A 1 219 ? -13.391 11.148 3.393 1 98 219 ARG A C 1
ATOM 1755 O O . ARG A 1 219 ? -12.914 12.094 2.766 1 98 219 ARG A O 1
ATOM 1762 N N . HIS A 1 220 ? -12.875 10.695 4.492 1 98.25 220 HIS A N 1
ATOM 1763 C CA . HIS A 1 220 ? -11.789 11.383 5.176 1 98.25 220 HIS A CA 1
ATOM 1764 C C . HIS A 1 220 ? -10.469 11.188 4.441 1 98.25 220 HIS A C 1
ATOM 1766 O O . HIS A 1 220 ? -10.219 10.117 3.879 1 98.25 220 HIS A O 1
ATOM 1772 N N . ARG A 1 221 ? -9.602 12.203 4.461 1 98.62 221 ARG A N 1
ATOM 1773 C CA . ARG A 1 221 ? -8.312 12.094 3.793 1 98.62 221 ARG A CA 1
ATOM 1774 C C . ARG A 1 221 ? -7.168 12.07 4.805 1 98.62 221 ARG A C 1
ATOM 1776 O O . ARG A 1 221 ? -6.039 11.727 4.465 1 98.62 221 ARG A O 1
ATOM 1783 N N . MET A 1 222 ? -7.383 12.539 5.973 1 98.75 222 MET A N 1
ATOM 1784 C CA . MET A 1 222 ? -6.512 12.383 7.133 1 98.75 222 MET A CA 1
ATOM 1785 C C . MET A 1 222 ? -7.188 11.539 8.211 1 98.75 222 MET A C 1
ATOM 1787 O O . MET A 1 222 ? -8.242 11.914 8.727 1 98.75 222 MET A O 1
ATOM 1791 N N . VAL A 1 223 ? -6.551 10.438 8.57 1 98.44 223 VAL A N 1
ATOM 1792 C CA . VAL A 1 223 ? -7.367 9.492 9.336 1 98.44 223 VAL A CA 1
ATOM 1793 C C . VAL A 1 223 ? -6.66 9.141 10.641 1 98.44 223 VAL A C 1
ATOM 1795 O O . VAL A 1 223 ? -5.445 9.305 10.758 1 98.44 223 VAL A O 1
ATOM 1798 N N . LEU A 1 224 ? -7.371 8.5 11.578 1 97.62 224 LEU A N 1
ATOM 1799 C CA . LEU A 1 224 ? -7.02 8.398 12.992 1 97.62 224 LEU A CA 1
ATOM 1800 C C . LEU A 1 224 ? -6.176 7.156 13.258 1 97.62 224 LEU A C 1
ATOM 1802 O O . LEU A 1 224 ? -5.508 7.062 14.289 1 97.62 224 LEU A O 1
ATOM 1806 N N . PHE A 1 225 ? -6.262 6.184 12.352 1 97.88 225 PHE A N 1
ATOM 1807 C CA . PHE A 1 225 ? -5.691 4.883 12.68 1 97.88 225 PHE A CA 1
ATOM 1808 C C . PHE A 1 225 ? -4.844 4.355 11.523 1 97.88 225 PHE A C 1
ATOM 1810 O O . PHE A 1 225 ? -4.648 5.051 10.523 1 97.88 225 PHE A O 1
ATOM 1817 N N . SER A 1 226 ? -4.309 3.172 11.789 1 98.06 226 SER A N 1
ATOM 1818 C CA . SER A 1 226 ? -3.51 2.51 10.766 1 98.06 226 SER A CA 1
ATOM 1819 C C . SER A 1 226 ? -4.383 2.031 9.609 1 98.06 226 SER A C 1
ATOM 1821 O O . SER A 1 226 ? -5.602 1.895 9.758 1 98.06 226 SER A O 1
ATOM 1823 N N . PRO A 1 227 ? -3.799 1.764 8.453 1 98.31 227 PRO A N 1
ATOM 1824 C CA . PRO A 1 227 ? -4.59 1.352 7.289 1 98.31 227 PRO A CA 1
ATOM 1825 C C . PRO A 1 227 ? -5.461 0.13 7.57 1 98.31 227 PRO A C 1
ATOM 1827 O O . PRO A 1 227 ? -6.641 0.11 7.203 1 98.31 227 PRO A O 1
ATOM 1830 N N . SER A 1 228 ? -4.918 -0.853 8.234 1 97.44 228 SER A N 1
ATOM 1831 C CA . SER A 1 228 ? -5.676 -2.076 8.461 1 97.44 228 SER A CA 1
ATOM 1832 C C . SER A 1 228 ? -6.906 -1.809 9.328 1 97.44 228 SER A C 1
ATOM 1834 O O . SER A 1 228 ? -7.957 -2.416 9.125 1 97.44 228 SER A O 1
ATOM 1836 N N . MET A 1 229 ? -6.785 -0.914 10.266 1 97.38 229 MET A N 1
ATOM 1837 C CA . MET A 1 229 ? -7.891 -0.594 11.172 1 97.38 229 MET A CA 1
ATOM 1838 C C . MET A 1 229 ? -9.016 0.107 10.422 1 97.38 229 MET A C 1
ATOM 1840 O O . MET A 1 229 ? -10.18 0.021 10.82 1 97.38 229 MET A O 1
ATOM 1844 N N . HIS A 1 230 ? -8.703 0.774 9.336 1 98.06 230 HIS A N 1
ATOM 1845 C CA . HIS A 1 230 ? -9.711 1.5 8.57 1 98.06 230 HIS A CA 1
ATOM 1846 C C . HIS A 1 230 ? -10.281 0.634 7.449 1 98.06 230 HIS A C 1
ATOM 1848 O O . HIS A 1 230 ? -11.484 0.674 7.176 1 98.06 230 HIS A O 1
ATOM 1854 N N . LEU A 1 231 ? -9.445 -0.182 6.848 1 97.75 231 LEU A N 1
ATOM 1855 C CA . LEU A 1 231 ? -9.773 -0.741 5.543 1 97.75 231 LEU A CA 1
ATOM 1856 C C . LEU A 1 231 ? -10.477 -2.088 5.688 1 97.75 231 LEU A C 1
ATOM 1858 O O . LEU A 1 231 ? -11.102 -2.572 4.742 1 97.75 231 LEU A O 1
ATOM 1862 N N . VAL A 1 232 ? -10.336 -2.738 6.828 1 95.75 232 VAL A N 1
ATOM 1863 C CA . VAL A 1 232 ? -11.094 -3.965 7.07 1 95.75 232 VAL A CA 1
ATOM 1864 C C . VAL A 1 232 ? -12.562 -3.631 7.316 1 95.75 232 VAL A C 1
ATOM 1866 O O . VAL A 1 232 ? -12.883 -2.844 8.211 1 95.75 232 VAL A O 1
ATOM 1869 N N . PRO A 1 233 ? -13.438 -4.199 6.566 1 94.06 233 PRO A N 1
ATOM 1870 C CA . PRO A 1 233 ? -14.852 -3.902 6.781 1 94.06 233 PRO A CA 1
ATOM 1871 C C . PRO A 1 233 ? -15.359 -4.375 8.141 1 94.06 233 PRO A C 1
ATOM 1873 O O . PRO A 1 233 ? -15.133 -5.527 8.523 1 94.06 233 PRO A O 1
ATOM 1876 N N . LYS A 1 234 ? -15.969 -3.514 8.805 1 94.56 234 LYS A N 1
ATOM 1877 C CA . LYS A 1 234 ? -16.594 -3.781 10.102 1 94.56 234 LYS A CA 1
ATOM 1878 C C . LYS A 1 234 ? -17.484 -2.617 10.539 1 94.56 234 LYS A C 1
ATOM 1880 O O . LYS A 1 234 ? -17.359 -1.507 10.016 1 94.56 234 LYS A O 1
ATOM 1885 N N . PRO A 1 235 ? -18.359 -2.834 11.406 1 94.62 235 PRO A N 1
ATOM 1886 C CA . PRO A 1 235 ? -19.172 -1.721 11.914 1 94.62 235 PRO A CA 1
ATOM 1887 C C . PRO A 1 235 ? -18.344 -0.692 12.68 1 94.62 235 PRO A C 1
ATOM 1889 O O . PRO A 1 235 ? -17.328 -1.044 13.297 1 94.62 235 PRO A O 1
ATOM 1892 N N . VAL A 1 236 ? -18.859 0.5 12.586 1 95.44 236 VAL A N 1
ATOM 1893 C CA . VAL A 1 236 ? -18.172 1.565 13.312 1 95.44 236 VAL A CA 1
ATOM 1894 C C . VAL A 1 236 ? -18.562 1.516 14.789 1 95.44 236 VAL A C 1
ATOM 1896 O O . VAL A 1 236 ? -19.734 1.401 15.125 1 95.44 236 VAL A O 1
ATOM 1899 N N . ASP A 1 237 ? -17.562 1.619 15.602 1 94.25 237 ASP A N 1
ATOM 1900 C CA . ASP A 1 237 ? -17.781 1.689 17.047 1 94.25 237 ASP A CA 1
ATOM 1901 C C . ASP A 1 237 ? -18.578 2.934 17.422 1 94.25 237 ASP A C 1
ATOM 1903 O O . ASP A 1 237 ? -18.344 4.016 16.891 1 94.25 237 ASP A O 1
ATOM 1907 N N . LYS A 1 238 ? -19.422 2.828 18.406 1 93.25 238 LYS A N 1
ATOM 1908 C CA . LYS A 1 238 ? -20.297 3.93 18.797 1 93.25 238 LYS A CA 1
ATOM 1909 C C . LYS A 1 238 ? -19.484 5.098 19.359 1 93.25 238 LYS A C 1
ATOM 1911 O O . LYS A 1 238 ? -19.797 6.262 19.094 1 93.25 238 LYS A O 1
ATOM 1916 N N . ASN A 1 239 ? -18.5 4.793 20.094 1 92.81 239 ASN A N 1
ATOM 1917 C CA . ASN A 1 239 ? -17.656 5.852 20.641 1 92.81 239 ASN A CA 1
ATOM 1918 C C . ASN A 1 239 ? -16.922 6.625 19.547 1 92.81 239 ASN A C 1
ATOM 1920 O O . ASN A 1 239 ? -16.828 7.852 19.609 1 92.81 239 ASN A O 1
ATOM 1924 N N . LEU A 1 240 ? -16.422 5.871 18.609 1 93.75 240 LEU A N 1
ATOM 1925 C CA . LEU A 1 240 ? -15.75 6.516 17.5 1 93.75 240 LEU A CA 1
ATOM 1926 C C . LEU A 1 240 ? -16.703 7.426 16.734 1 93.75 240 LEU A C 1
ATOM 1928 O O . LEU A 1 240 ? -16.344 8.547 16.359 1 93.75 240 LEU A O 1
ATOM 1932 N N . ARG A 1 241 ? -17.906 6.977 16.578 1 91.62 241 ARG A N 1
ATOM 1933 C CA . ARG A 1 241 ? -18.922 7.77 15.883 1 91.62 241 ARG A CA 1
ATOM 1934 C C . ARG A 1 241 ? -19.188 9.078 16.625 1 91.62 241 ARG A C 1
ATOM 1936 O O . ARG A 1 241 ? -19.391 10.117 16 1 91.62 241 ARG A O 1
ATOM 1943 N N . HIS A 1 242 ? -19.125 8.992 17.891 1 91.69 242 HIS A N 1
ATOM 1944 C CA . HIS A 1 242 ? -19.375 10.164 18.719 1 91.69 242 HIS A CA 1
ATOM 1945 C C . HIS A 1 242 ? -18.203 11.133 18.672 1 91.69 242 HIS A C 1
ATOM 1947 O O . HIS A 1 242 ? -18.391 12.352 18.688 1 91.69 242 HIS A O 1
ATOM 1953 N N . TYR A 1 243 ? -17.047 10.555 18.594 1 93.69 243 TYR A N 1
ATOM 1954 C CA . TYR A 1 243 ? -15.812 11.336 18.625 1 93.69 243 TYR A CA 1
ATOM 1955 C C . TYR A 1 243 ? -15.586 12.055 17.312 1 93.69 243 TYR A C 1
ATOM 1957 O O . TYR A 1 243 ? -15.008 13.148 17.281 1 93.69 243 TYR A O 1
ATOM 1965 N N . MET A 1 244 ? -16.109 11.531 16.234 1 96.25 244 MET A N 1
ATOM 1966 C CA . MET A 1 244 ? -15.914 12.094 14.906 1 96.25 244 MET A CA 1
ATOM 1967 C C . MET A 1 244 ? -16.875 13.242 14.648 1 96.25 244 MET A C 1
ATOM 1969 O O . MET A 1 244 ? -18.094 13.102 14.852 1 96.25 244 MET A O 1
ATOM 1973 N N . ALA A 1 245 ? -16.297 14.383 14.164 1 96.62 245 ALA A N 1
ATOM 1974 C CA . ALA A 1 245 ? -17.156 15.523 13.836 1 96.62 245 ALA A CA 1
ATOM 1975 C C . ALA A 1 245 ? -18.016 15.234 12.602 1 96.62 245 ALA A C 1
ATOM 1977 O O . ALA A 1 245 ? -19.109 15.758 12.469 1 96.62 245 ALA A O 1
ATOM 1978 N N . ASN A 1 246 ? -17.469 14.461 11.641 1 96.25 246 ASN A N 1
ATOM 1979 C CA . ASN A 1 246 ? -18.141 14.109 10.391 1 96.25 246 ASN A CA 1
ATOM 1980 C C . ASN A 1 246 ? -18.344 12.602 10.273 1 96.25 246 ASN A C 1
ATOM 1982 O O . ASN A 1 246 ? -17.641 11.82 10.922 1 96.25 246 ASN A O 1
ATOM 1986 N N . PRO A 1 247 ? -19.312 12.164 9.422 1 95.81 247 PRO A N 1
ATOM 1987 C CA . PRO A 1 247 ? -19.562 10.734 9.266 1 95.81 247 PRO A CA 1
ATOM 1988 C C . PRO A 1 247 ? -18.312 9.961 8.82 1 95.81 247 PRO A C 1
ATOM 1990 O O . PRO A 1 247 ? -17.5 10.484 8.07 1 95.81 247 PRO A O 1
ATOM 1993 N N . TYR A 1 248 ? -18.281 8.719 9.328 1 96.31 248 TYR A N 1
ATOM 1994 C CA . TYR A 1 248 ? -17.141 7.844 9.062 1 96.31 248 TYR A CA 1
ATOM 1995 C C . TYR A 1 248 ? -17.594 6.402 8.867 1 96.31 248 TYR A C 1
ATOM 1997 O O . TYR A 1 248 ? -18.516 5.941 9.539 1 96.31 248 TYR A O 1
ATOM 2005 N N . GLU A 1 249 ? -16.969 5.688 7.941 1 96.62 249 GLU A N 1
ATOM 2006 C CA . GLU A 1 249 ? -17.188 4.262 7.719 1 96.62 249 GLU A CA 1
ATOM 2007 C C . GLU A 1 249 ? -15.859 3.523 7.547 1 96.62 249 GLU A C 1
ATOM 2009 O O . GLU A 1 249 ? -14.883 4.102 7.066 1 96.62 249 GLU A O 1
ATOM 2014 N N . HIS A 1 250 ? -15.852 2.27 7.949 1 96.88 250 HIS A N 1
ATOM 2015 C CA . HIS A 1 250 ? -14.719 1.402 7.645 1 96.88 250 HIS A CA 1
ATOM 2016 C C . HIS A 1 250 ? -14.805 0.861 6.219 1 96.88 250 HIS A C 1
ATOM 2018 O O . HIS A 1 250 ? -15.805 1.07 5.531 1 96.88 250 HIS A O 1
ATOM 2024 N N . GLY A 1 251 ? -13.727 0.211 5.727 1 95.5 251 GLY A N 1
ATOM 2025 C CA . GLY A 1 251 ? -13.758 -0.446 4.43 1 95.5 251 GLY A CA 1
ATOM 2026 C C . GLY A 1 251 ? -13.531 0.508 3.271 1 95.5 251 GLY A C 1
ATOM 2027 O O . GLY A 1 251 ? -12.688 1.408 3.357 1 95.5 251 GLY A O 1
ATOM 2028 N N . GLU A 1 252 ? -14.281 0.303 2.303 1 92.81 252 GLU A N 1
ATOM 2029 C CA . GLU A 1 252 ? -14.086 1.031 1.053 1 92.81 252 GLU A CA 1
ATOM 2030 C C . GLU A 1 252 ? -14.406 2.514 1.221 1 92.81 252 GLU A C 1
ATOM 2032 O O . GLU A 1 252 ? -13.836 3.359 0.522 1 92.81 252 GLU A O 1
ATOM 2037 N N . GLN A 1 253 ? -15.195 2.85 2.158 1 95.06 253 GLN A N 1
ATOM 2038 C CA . GLN A 1 253 ? -15.656 4.223 2.314 1 95.06 253 GLN A CA 1
ATOM 2039 C C . GLN A 1 253 ? -14.867 4.949 3.396 1 95.06 253 GLN A C 1
ATOM 2041 O O . GLN A 1 253 ? -15.195 6.082 3.764 1 95.06 253 GLN A O 1
ATOM 2046 N N . CYS A 1 254 ? -13.867 4.266 3.863 1 96.19 254 CYS A N 1
ATOM 2047 C CA . CYS A 1 254 ? -13.148 4.816 5.008 1 96.19 254 CYS A CA 1
ATOM 2048 C C . CYS A 1 254 ? -12.406 6.086 4.625 1 96.19 254 CYS A C 1
ATOM 2050 O O . CYS A 1 254 ? -12.289 7.012 5.43 1 96.19 254 CYS A O 1
ATOM 2052 N N . CYS A 1 255 ? -11.961 6.148 3.488 1 97.44 255 CYS A N 1
ATOM 2053 C CA . CYS A 1 255 ? -11.023 7.223 3.191 1 97.44 255 CYS A CA 1
ATOM 2054 C C . CYS A 1 255 ? -10.992 7.527 1.698 1 97.44 255 CYS A C 1
ATOM 2056 O O . CYS A 1 255 ? -11.328 6.668 0.879 1 97.44 255 CYS A O 1
ATOM 2058 N N . GLY A 1 256 ? -10.648 8.719 1.444 1 96.38 256 GLY A N 1
ATOM 2059 C CA . GLY A 1 256 ? -10.57 9.172 0.063 1 96.38 256 GLY A CA 1
ATOM 2060 C C . GLY A 1 256 ? -9.414 8.555 -0.704 1 96.38 256 GLY A C 1
ATOM 2061 O O . GLY A 1 256 ? -8.43 8.125 -0.107 1 96.38 256 GLY A O 1
ATOM 2062 N N . ASP A 1 257 ? -9.531 8.57 -2.059 1 93.81 257 ASP A N 1
ATOM 2063 C CA . ASP A 1 257 ? -8.523 7.953 -2.92 1 93.81 257 ASP A CA 1
ATOM 2064 C C . ASP A 1 257 ? -7.168 8.633 -2.756 1 93.81 257 ASP A C 1
ATOM 2066 O O . ASP A 1 257 ? -6.129 7.977 -2.84 1 93.81 257 ASP A O 1
ATOM 2070 N N . TYR A 1 258 ? -7.258 9.961 -2.549 1 94.88 258 TYR A N 1
ATOM 2071 C CA . TYR A 1 258 ? -6.035 10.719 -2.314 1 94.88 258 TYR A CA 1
ATOM 2072 C C . TYR A 1 258 ? -5.816 10.953 -0.824 1 94.88 258 TYR A C 1
ATOM 2074 O O . TYR A 1 258 ? -5.758 12.102 -0.369 1 94.88 258 TYR A O 1
ATOM 2082 N N . ILE A 1 259 ? -5.68 9.852 -0.157 1 98.25 259 ILE A N 1
ATOM 2083 C CA . ILE A 1 259 ? -5.473 9.859 1.287 1 98.25 259 ILE A CA 1
ATOM 2084 C C . ILE A 1 259 ? -4.211 10.648 1.625 1 98.25 259 ILE A C 1
ATOM 2086 O O . ILE A 1 259 ? -3.205 10.555 0.917 1 98.25 259 ILE A O 1
ATOM 2090 N N . VAL A 1 260 ? -4.258 11.398 2.707 1 98.81 260 VAL A N 1
ATOM 2091 C CA . VAL A 1 260 ? -3.166 12.297 3.064 1 98.81 260 VAL A CA 1
ATOM 2092 C C . VAL A 1 260 ? -2.334 11.688 4.188 1 98.81 260 VAL A C 1
ATOM 2094 O O . VAL A 1 260 ? -1.103 11.734 4.156 1 98.81 260 VAL A O 1
ATOM 2097 N N . SER A 1 261 ? -3.029 11.094 5.215 1 98.88 261 SER A N 1
ATOM 2098 C CA . SER A 1 261 ? -2.211 10.625 6.328 1 98.88 261 SER A CA 1
ATOM 2099 C C . SER A 1 261 ? -2.881 9.469 7.059 1 98.88 261 SER A C 1
ATOM 2101 O O . SER A 1 261 ? -4.105 9.344 7.043 1 98.88 261 SER A O 1
ATOM 2103 N N . PHE A 1 262 ? -2.062 8.656 7.582 1 98.75 262 PHE A N 1
ATOM 2104 C CA . PHE A 1 262 ? -2.432 7.605 8.531 1 98.75 262 PHE A CA 1
ATOM 2105 C C . PHE A 1 262 ? -1.73 7.812 9.867 1 98.75 262 PHE A C 1
ATOM 2107 O O . PHE A 1 262 ? -0.692 8.477 9.938 1 98.75 262 PHE A O 1
ATOM 2114 N N . HIS A 1 263 ? -2.312 7.207 10.906 1 97.56 263 HIS A N 1
ATOM 2115 C CA . HIS A 1 263 ? -1.76 7.223 12.258 1 97.56 263 HIS A CA 1
ATOM 2116 C C . HIS A 1 263 ? -1.542 5.805 12.781 1 97.56 263 HIS A C 1
ATOM 2118 O O . HIS A 1 263 ? -2.08 4.844 12.227 1 97.56 263 HIS A O 1
ATOM 2124 N N . TYR A 1 264 ? -0.663 5.633 13.812 1 96.75 264 TYR A N 1
ATOM 2125 C CA . TYR A 1 264 ? -0.262 4.355 14.391 1 96.75 264 TYR A CA 1
ATOM 2126 C C . TYR A 1 264 ? 0.541 3.535 13.383 1 96.75 2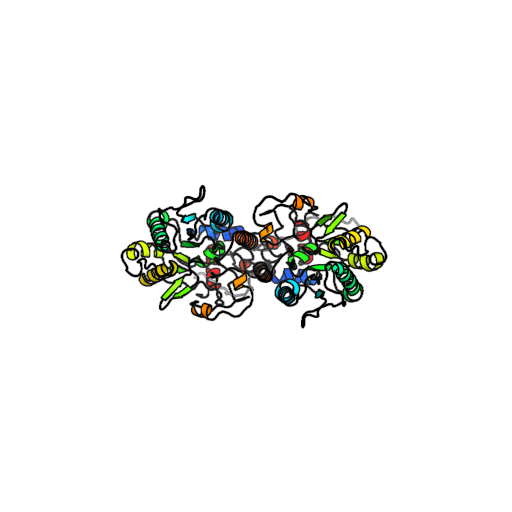64 TYR A C 1
ATOM 2128 O O . TYR A 1 264 ? 0.331 2.326 13.25 1 96.75 264 TYR A O 1
ATOM 2136 N N . ILE A 1 265 ? 1.382 4.152 12.68 1 96.88 265 ILE A N 1
ATOM 2137 C CA . ILE A 1 265 ? 2.215 3.492 11.68 1 96.88 265 ILE A CA 1
ATOM 2138 C C . ILE A 1 265 ? 3.549 3.088 12.305 1 96.88 265 ILE A C 1
ATOM 2140 O O . ILE A 1 265 ? 4.312 3.945 12.758 1 96.88 265 ILE A O 1
ATOM 2144 N N . ASN A 1 266 ? 3.775 1.871 12.352 1 94.69 266 ASN A N 1
ATOM 2145 C CA . ASN A 1 266 ? 5.07 1.423 12.852 1 94.69 266 ASN A CA 1
ATOM 2146 C C . ASN A 1 266 ? 6.152 1.535 11.781 1 94.69 266 ASN A C 1
ATOM 2148 O O . ASN A 1 266 ? 5.863 1.882 10.633 1 94.69 266 ASN A O 1
ATOM 2152 N N . THR A 1 267 ? 7.371 1.219 12.172 1 92.44 267 THR A N 1
ATOM 2153 C CA . THR A 1 267 ? 8.523 1.468 11.312 1 92.44 267 THR A CA 1
ATOM 2154 C C . THR A 1 267 ? 8.43 0.647 10.031 1 92.44 267 THR A C 1
ATOM 2156 O O . THR A 1 267 ? 8.695 1.158 8.938 1 92.44 267 THR A O 1
ATOM 2159 N N . GLY A 1 268 ? 8.094 -0.593 10.109 1 96 268 GLY A N 1
ATOM 2160 C CA . GLY A 1 268 ? 7.941 -1.413 8.914 1 96 268 GLY A CA 1
ATOM 2161 C C . GLY A 1 268 ? 6.891 -0.884 7.957 1 96 268 GLY A C 1
ATOM 2162 O O . GLY A 1 268 ? 7.121 -0.814 6.75 1 96 268 GLY A O 1
ATOM 2163 N N . MET A 1 269 ? 5.805 -0.527 8.547 1 97.31 269 MET A N 1
ATOM 2164 C CA . MET A 1 269 ? 4.688 -0.046 7.734 1 97.31 269 MET A CA 1
ATOM 2165 C C . MET A 1 269 ? 5.035 1.276 7.059 1 97.31 269 MET A C 1
ATOM 2167 O O . MET A 1 269 ? 4.504 1.592 5.992 1 97.31 269 MET A O 1
ATOM 2171 N N . MET A 1 270 ? 5.961 2.074 7.578 1 97.25 270 MET A N 1
ATOM 2172 C CA . MET A 1 270 ? 6.402 3.301 6.918 1 97.25 270 MET A CA 1
ATOM 2173 C C . MET A 1 270 ? 7.008 2.994 5.555 1 97.25 270 MET A C 1
ATOM 2175 O O . MET A 1 270 ? 6.676 3.646 4.562 1 97.25 270 MET A O 1
ATOM 2179 N N . TYR A 1 271 ? 7.785 1.979 5.551 1 97.75 271 TYR A N 1
ATOM 2180 C CA . TYR A 1 271 ? 8.445 1.599 4.305 1 97.75 271 TYR A CA 1
ATOM 2181 C C . TYR A 1 271 ? 7.453 0.954 3.342 1 97.75 271 TYR A C 1
ATOM 2183 O O . TYR A 1 271 ? 7.555 1.132 2.125 1 97.75 271 TYR A O 1
ATOM 2191 N N . VAL A 1 272 ? 6.516 0.223 3.875 1 98.25 272 VAL A N 1
ATOM 2192 C CA . VAL A 1 272 ? 5.492 -0.404 3.045 1 98.25 272 VAL A CA 1
ATOM 2193 C C . VAL A 1 272 ? 4.66 0.67 2.346 1 98.25 272 VAL A C 1
ATOM 2195 O O . VAL A 1 272 ? 4.48 0.629 1.127 1 98.25 272 VAL A O 1
ATOM 2198 N N . LEU A 1 273 ? 4.215 1.646 3.123 1 98.5 273 LEU A N 1
ATOM 2199 C CA . LEU A 1 273 ? 3.426 2.727 2.543 1 98.5 273 LEU A CA 1
ATOM 2200 C C . LEU A 1 273 ? 4.25 3.529 1.545 1 98.5 273 LEU A C 1
ATOM 2202 O O . LEU A 1 273 ? 3.762 3.883 0.47 1 98.5 273 LEU A O 1
ATOM 2206 N N . ASP A 1 274 ? 5.473 3.756 1.898 1 97.56 274 ASP A N 1
ATOM 2207 C CA . ASP A 1 274 ? 6.344 4.5 0.993 1 97.56 274 ASP A CA 1
ATOM 2208 C C . ASP A 1 274 ? 6.5 3.77 -0.34 1 97.56 274 ASP A C 1
ATOM 2210 O O . ASP A 1 274 ? 6.395 4.383 -1.404 1 97.56 274 ASP A O 1
ATOM 2214 N N . ALA A 1 275 ? 6.699 2.521 -0.295 1 96.88 275 ALA A N 1
ATOM 2215 C CA . ALA A 1 275 ? 6.887 1.735 -1.512 1 96.88 275 ALA A CA 1
ATOM 2216 C C . ALA A 1 275 ? 5.602 1.673 -2.33 1 96.88 275 ALA A C 1
ATOM 2218 O O . ALA A 1 275 ? 5.637 1.757 -3.561 1 96.88 275 ALA A O 1
ATOM 2219 N N . LEU A 1 276 ? 4.477 1.572 -1.732 1 96.56 276 LEU A N 1
ATOM 2220 C CA . LEU A 1 276 ? 3.211 1.358 -2.43 1 96.56 276 LEU A CA 1
ATOM 2221 C C . LEU A 1 276 ? 2.688 2.664 -3.016 1 96.56 276 LEU A C 1
ATOM 2223 O O . LEU A 1 276 ? 2.025 2.662 -4.055 1 96.56 276 LEU A O 1
ATOM 2227 N N . PHE A 1 277 ? 3.047 3.787 -2.422 1 94.75 277 PHE A N 1
ATOM 2228 C CA . PHE A 1 277 ? 2.6 5.062 -2.971 1 94.75 277 PHE A CA 1
ATOM 2229 C C . PHE A 1 277 ? 3.568 5.562 -4.035 1 94.75 277 PHE A C 1
ATOM 2231 O O . PHE A 1 277 ? 3.18 6.316 -4.93 1 94.75 277 PHE A O 1
ATOM 2238 N N . TYR A 1 278 ? 4.832 5.059 -4.047 1 92.88 278 TYR A N 1
ATOM 2239 C CA . TYR A 1 278 ? 5.801 5.777 -4.863 1 92.88 278 TYR A CA 1
ATOM 2240 C C . TYR A 1 278 ? 6.488 4.84 -5.848 1 92.88 278 TYR A C 1
ATOM 2242 O O . TYR A 1 278 ? 7.117 5.293 -6.809 1 92.88 278 TYR A O 1
ATOM 2250 N N . ARG A 1 279 ? 6.363 3.574 -5.664 1 92.19 279 ARG A N 1
ATOM 2251 C CA . ARG A 1 279 ? 7.172 2.715 -6.52 1 92.19 279 ARG A CA 1
ATOM 2252 C C . ARG A 1 279 ? 6.367 1.518 -7.016 1 92.19 279 ARG A C 1
ATOM 2254 O O . ARG A 1 279 ? 6.215 1.32 -8.227 1 92.19 279 ARG A O 1
ATOM 2261 N N . LEU A 1 280 ? 5.793 0.717 -6.047 1 94.62 280 LEU A N 1
ATOM 2262 C CA . LEU A 1 280 ? 5.055 -0.485 -6.422 1 94.62 280 LEU A CA 1
ATOM 2263 C C . LEU A 1 280 ? 3.709 -0.126 -7.043 1 94.62 280 LEU A C 1
ATOM 2265 O O . LEU A 1 280 ? 3.002 0.751 -6.539 1 94.62 280 LEU A O 1
ATOM 2269 N N . ARG A 1 281 ? 3.432 -0.809 -8.125 1 90.94 281 ARG A N 1
ATOM 2270 C CA . ARG A 1 281 ? 2.225 -0.397 -8.844 1 90.94 281 ARG A CA 1
ATOM 2271 C C . ARG A 1 281 ? 1.605 -1.57 -9.594 1 90.94 281 ARG A C 1
ATOM 2273 O O . ARG A 1 281 ? 2.266 -2.586 -9.82 1 90.94 281 ARG A O 1
ATOM 2280 N N . ARG A 1 282 ? 0.374 -1.427 -9.852 1 92.25 282 ARG A N 1
ATOM 2281 C CA . ARG A 1 282 ? -0.369 -2.326 -10.727 1 92.25 282 ARG A CA 1
ATOM 2282 C C . ARG A 1 282 ? -0.297 -1.858 -12.18 1 92.25 282 ARG A C 1
ATOM 2284 O O . ARG A 1 282 ? -0.461 -0.67 -12.461 1 92.25 282 ARG A O 1
ATOM 2291 N N . VAL A 1 283 ? -0.014 -2.795 -13.023 1 88.69 283 VAL A N 1
ATOM 2292 C CA . VAL A 1 283 ? -0.013 -2.434 -14.438 1 88.69 283 VAL A CA 1
ATOM 2293 C C . VAL A 1 283 ? -1.369 -1.844 -14.82 1 88.69 283 VAL A C 1
ATOM 2295 O O . VAL A 1 283 ? -2.414 -2.352 -14.406 1 88.69 283 VAL A O 1
ATOM 2298 N N . GLY A 1 284 ? -1.355 -0.659 -15.516 1 77.19 284 GLY A N 1
ATOM 2299 C CA . GLY A 1 284 ? -2.576 0.021 -15.922 1 77.19 284 GLY A CA 1
ATOM 2300 C C . GLY A 1 284 ? -2.965 1.151 -14.984 1 77.19 284 GLY A C 1
ATOM 2301 O O . GLY A 1 284 ? -3.885 1.918 -15.281 1 77.19 284 GLY A O 1
ATOM 2302 N N . SER A 1 285 ? -2.393 1.169 -13.766 1 70.44 285 SER A N 1
ATOM 2303 C CA . SER A 1 285 ? -2.707 2.254 -12.844 1 70.44 285 SER A CA 1
ATOM 2304 C C . SER A 1 285 ? -2.035 3.555 -13.266 1 70.44 285 SER A C 1
ATOM 2306 O O . SER A 1 285 ? -2.596 4.637 -13.086 1 70.44 285 SER A O 1
ATOM 2308 N N . ILE A 1 286 ? -0.542 3.707 -13.359 1 52.03 286 ILE A N 1
ATOM 2309 C CA . ILE A 1 286 ? 0.252 4.922 -13.516 1 52.03 286 ILE A CA 1
ATOM 2310 C C . ILE A 1 286 ? 0.433 5.238 -14.992 1 52.03 286 ILE A C 1
ATOM 2312 O O . ILE A 1 286 ? 0.923 6.312 -15.352 1 52.03 286 ILE A O 1
ATOM 2316 N N . ASP A 1 287 ? 0.081 4.594 -15.992 1 46.59 287 ASP A N 1
ATOM 2317 C CA . ASP A 1 287 ? 1.062 4.426 -17.062 1 46.59 287 ASP A CA 1
ATOM 2318 C C . ASP A 1 287 ? 1.339 5.75 -17.766 1 46.59 287 ASP A C 1
ATOM 2320 O O . ASP A 1 287 ? 0.5 6.238 -18.531 1 46.59 287 ASP A O 1
ATOM 2324 N N . GLU A 1 288 ? 2.023 6.742 -17.125 1 42.47 288 GLU A N 1
ATOM 2325 C CA . GLU A 1 288 ? 2.688 7.742 -17.953 1 42.47 288 GLU A CA 1
ATOM 2326 C C . GLU A 1 288 ? 3.18 7.129 -19.266 1 42.47 288 GLU A C 1
ATOM 2328 O O . GLU A 1 288 ? 3.006 7.715 -20.328 1 42.47 288 GLU A O 1
ATOM 2333 N N . LYS A 1 289 ? 4.133 6.066 -18.984 1 44.34 289 LYS A N 1
ATOM 2334 C CA . LYS A 1 289 ? 4.793 5.523 -20.172 1 44.34 289 LYS A CA 1
ATOM 2335 C C . LYS A 1 289 ? 3.795 4.809 -21.078 1 44.34 289 LYS A C 1
ATOM 2337 O O . LYS A 1 289 ? 4.129 4.43 -22.203 1 44.34 289 LYS A O 1
ATOM 2342 N N . TRP A 1 290 ? 2.678 4.48 -20.375 1 47 290 TRP A N 1
ATOM 2343 C CA . TRP A 1 290 ? 1.73 3.785 -21.25 1 47 290 TRP A CA 1
ATOM 2344 C C . TRP A 1 290 ? 1.275 4.684 -22.391 1 47 290 TRP A C 1
ATOM 2346 O O . TRP A 1 290 ? 0.83 4.191 -23.438 1 47 290 TRP A O 1
ATOM 2356 N N . ASN A 1 291 ? 1.316 5.941 -21.922 1 45.97 291 ASN A N 1
ATOM 2357 C CA . ASN A 1 291 ? 1.002 6.879 -23 1 45.97 291 ASN A CA 1
ATOM 2358 C C . ASN A 1 291 ? 1.878 6.641 -24.219 1 45.97 291 ASN A C 1
ATOM 2360 O O . ASN A 1 291 ? 1.472 6.934 -25.344 1 45.97 291 ASN A O 1
ATOM 2364 N N . GLY A 1 292 ? 3.08 6.16 -23.969 1 43.72 292 GLY A N 1
ATOM 2365 C CA . GLY A 1 292 ? 3.857 5.883 -25.172 1 43.72 292 GLY A CA 1
ATOM 2366 C C . GLY A 1 292 ? 3.473 4.582 -25.844 1 43.72 292 GLY A C 1
ATOM 2367 O O . GLY A 1 292 ? 4.086 4.188 -26.844 1 43.72 292 GLY A O 1
ATOM 2368 N N . ILE A 1 293 ? 2.932 3.658 -25.016 1 45.12 293 ILE A N 1
ATOM 2369 C CA . ILE A 1 293 ? 2.465 2.527 -25.812 1 45.12 293 ILE A CA 1
ATOM 2370 C C . ILE A 1 293 ? 1.576 3.025 -26.953 1 45.12 293 ILE A C 1
ATOM 2372 O O . ILE A 1 293 ? 0.499 3.576 -26.703 1 45.12 293 ILE A O 1
ATOM 2376 N N . ASN A 1 294 ? 2.195 3.729 -27.781 1 43.16 294 ASN A N 1
ATOM 2377 C CA . ASN A 1 294 ? 1.537 4.086 -29.031 1 43.16 294 ASN A CA 1
ATOM 2378 C C . ASN A 1 294 ? 0.505 3.039 -29.438 1 43.16 294 ASN A C 1
ATOM 2380 O O . ASN A 1 294 ? 0.861 1.986 -29.969 1 43.16 294 ASN A O 1
ATOM 2384 N N . MET A 1 295 ? -0.559 2.943 -28.625 1 47 295 MET A N 1
ATOM 2385 C CA . MET A 1 295 ? -1.702 2.211 -29.156 1 47 295 MET A CA 1
ATOM 2386 C C . MET A 1 295 ? -2.016 2.66 -30.578 1 47 295 MET A C 1
ATOM 2388 O O . MET A 1 295 ? -3.131 2.463 -31.062 1 47 295 MET A O 1
ATOM 2392 N N . SER A 1 296 ? -1.09 3.303 -31.109 1 42.66 296 SER A N 1
ATOM 2393 C CA . SER A 1 296 ? -1.43 3.854 -32.406 1 42.66 296 SER A CA 1
ATOM 2394 C C . SER A 1 296 ? -2.105 2.807 -33.281 1 42.66 296 SER A C 1
ATOM 2396 O O . SER A 1 296 ? -2.992 3.135 -34.094 1 42.66 296 SER A O 1
ATOM 2398 N N . ASN A 1 297 ? -1.53 1.636 -33.281 1 50.38 297 ASN A N 1
ATOM 2399 C CA . ASN A 1 297 ? -2.082 0.805 -34.344 1 50.38 297 ASN A CA 1
ATOM 2400 C C . ASN A 1 297 ? -3.252 -0.04 -33.844 1 50.38 297 ASN A C 1
ATOM 2402 O O . ASN A 1 297 ? -3.652 -1.002 -34.5 1 50.38 297 ASN A O 1
ATOM 2406 N N . GLY A 1 298 ? -3.854 0.345 -32.625 1 62.12 298 GLY A N 1
ATOM 2407 C CA . GLY A 1 298 ? -5.051 -0.364 -32.188 1 62.12 298 GLY A CA 1
ATOM 2408 C C . GLY A 1 298 ? -4.754 -1.698 -31.547 1 62.12 298 GLY A C 1
ATOM 2409 O O . GLY A 1 298 ? -5.66 -2.355 -31.016 1 62.12 298 GLY A O 1
ATOM 2410 N N . ASP A 1 299 ? -3.422 -2.197 -31.531 1 81.12 299 ASP A N 1
ATOM 2411 C CA . ASP A 1 299 ? -3.127 -3.52 -30.984 1 81.12 299 ASP A CA 1
ATOM 2412 C C . ASP A 1 299 ? -2.646 -3.424 -29.547 1 81.12 299 ASP A C 1
ATOM 2414 O O . ASP A 1 299 ? -1.449 -3.547 -29.266 1 81.12 299 ASP A O 1
ATOM 2418 N N . LEU A 1 300 ? -3.516 -3.33 -28.594 1 83.25 300 LEU A N 1
ATOM 2419 C CA . LEU A 1 300 ? -3.215 -3.191 -27.172 1 83.25 300 LEU A CA 1
ATOM 2420 C C . LEU A 1 300 ? -2.516 -4.438 -26.641 1 83.25 300 LEU A C 1
ATOM 2422 O O . LEU A 1 300 ? -1.565 -4.336 -25.859 1 83.25 300 LEU A O 1
ATOM 2426 N N . VAL A 1 301 ? -2.951 -5.52 -27.141 1 90.12 301 VAL A N 1
ATOM 2427 C CA . VAL A 1 301 ? -2.379 -6.773 -26.656 1 90.12 301 VAL A CA 1
ATOM 2428 C C . VAL A 1 301 ? -0.91 -6.859 -27.062 1 90.12 301 VAL A C 1
ATOM 2430 O O . VAL A 1 301 ? -0.053 -7.215 -26.25 1 90.12 301 VAL A O 1
ATOM 2433 N N . GLY A 1 302 ? -0.683 -6.535 -28.281 1 88.25 302 GLY A N 1
ATOM 2434 C CA . GLY A 1 302 ? 0.691 -6.547 -28.766 1 88.25 302 GLY A CA 1
ATOM 2435 C C . GLY A 1 302 ? 1.586 -5.562 -28.031 1 88.25 302 GLY A C 1
ATOM 2436 O O . GLY A 1 302 ? 2.734 -5.879 -27.719 1 88.25 302 GLY A O 1
ATOM 2437 N N . ALA A 1 303 ? 1.111 -4.43 -27.75 1 85.88 303 ALA A N 1
ATOM 2438 C CA . ALA A 1 303 ? 1.87 -3.412 -27.031 1 85.88 303 ALA A CA 1
ATOM 2439 C C . ALA A 1 303 ? 2.191 -3.875 -25.609 1 85.88 303 ALA A C 1
ATOM 2441 O O . ALA A 1 303 ? 3.312 -3.691 -25.141 1 85.88 303 ALA A O 1
ATOM 2442 N N . LEU A 1 304 ? 1.214 -4.457 -24.984 1 88.69 304 LEU A N 1
ATOM 2443 C CA . LEU A 1 304 ? 1.402 -4.953 -23.625 1 88.69 304 LEU A CA 1
ATOM 2444 C C . LEU A 1 304 ? 2.428 -6.082 -23.594 1 88.69 304 LEU A C 1
ATOM 2446 O O . LEU A 1 304 ? 3.248 -6.16 -22.672 1 88.69 304 LEU A O 1
ATOM 2450 N N . ARG A 1 305 ? 2.348 -6.906 -24.594 1 92.38 305 ARG A N 1
ATOM 2451 C CA . ARG A 1 305 ? 3.301 -8.008 -24.688 1 92.38 305 ARG A CA 1
ATOM 2452 C C . ARG A 1 305 ? 4.73 -7.484 -24.812 1 92.38 305 ARG A C 1
ATOM 2454 O O . ARG A 1 305 ? 5.625 -7.957 -24.109 1 92.38 305 ARG A O 1
ATOM 2461 N N . LYS A 1 306 ? 4.922 -6.52 -25.672 1 88 306 LYS A N 1
ATOM 2462 C CA . LYS A 1 306 ? 6.242 -5.922 -25.844 1 88 306 LYS A CA 1
ATOM 2463 C C . LYS A 1 306 ? 6.73 -5.266 -24.562 1 88 306 LYS A C 1
ATOM 2465 O O . LYS A 1 306 ? 7.891 -5.43 -24.172 1 88 306 LYS A O 1
ATOM 2470 N N . PHE A 1 307 ? 5.844 -4.594 -23.953 1 88.56 307 PHE A N 1
ATOM 2471 C CA . PHE A 1 307 ? 6.195 -3.922 -22.719 1 88.56 307 PHE A CA 1
ATOM 2472 C C . PHE A 1 307 ? 6.562 -4.938 -21.641 1 88.56 307 PHE A C 1
ATOM 2474 O O . PHE A 1 307 ? 7.512 -4.73 -20.875 1 88.56 307 PHE A O 1
ATOM 2481 N N . SER A 1 308 ? 5.781 -5.965 -21.547 1 92.19 308 SER A N 1
ATOM 2482 C CA . SER A 1 308 ? 6.051 -7.016 -20.578 1 92.19 308 SER A CA 1
ATOM 2483 C C . SER A 1 308 ? 7.449 -7.598 -20.766 1 92.19 308 SER A C 1
ATOM 2485 O O . SER A 1 308 ? 8.188 -7.777 -19.797 1 92.19 308 SER A O 1
ATOM 2487 N N . VAL A 1 309 ? 7.805 -7.855 -21.984 1 92.44 309 VAL A N 1
ATOM 2488 C CA . VAL A 1 309 ? 9.125 -8.398 -22.297 1 92.44 309 VAL A CA 1
ATOM 2489 C C . VAL A 1 309 ? 10.203 -7.398 -21.891 1 92.44 309 VAL A C 1
ATOM 2491 O O . VAL A 1 309 ? 11.211 -7.773 -21.297 1 92.44 309 VAL A O 1
ATOM 2494 N N . GLU A 1 310 ? 9.953 -6.133 -22.125 1 88.75 310 GLU A N 1
ATOM 2495 C CA . GLU A 1 310 ? 10.906 -5.082 -21.781 1 88.75 310 GLU A CA 1
ATOM 2496 C C . GLU A 1 310 ? 11.109 -4.984 -20.266 1 88.75 310 GLU A C 1
ATOM 2498 O O . GLU A 1 310 ? 12.164 -4.551 -19.812 1 88.75 310 GLU A O 1
ATOM 2503 N N . GLN A 1 311 ? 10.094 -5.41 -19.531 1 90 311 GLN A N 1
ATOM 2504 C CA . GLN A 1 311 ? 10.156 -5.309 -18.078 1 90 311 GLN A CA 1
ATOM 2505 C C . GLN A 1 311 ? 10.742 -6.574 -17.469 1 90 311 GLN A C 1
ATOM 2507 O O . GLN A 1 311 ? 10.898 -6.66 -16.25 1 90 311 GLN A O 1
ATOM 2512 N N . SER A 1 312 ? 11.086 -7.543 -18.281 1 94 312 SER A N 1
ATOM 2513 C CA . SER A 1 312 ? 11.523 -8.844 -17.797 1 94 312 SER A CA 1
ATOM 2514 C C . SER A 1 312 ? 13.023 -9.031 -17.984 1 94 312 SER A C 1
ATOM 2516 O O . SER A 1 312 ? 13.594 -8.516 -18.953 1 94 312 SER A O 1
ATOM 2518 N N . ILE A 1 313 ? 13.602 -9.781 -17.109 1 92.25 313 ILE A N 1
ATOM 2519 C CA . ILE A 1 313 ? 15.031 -10.07 -17.172 1 92.25 313 ILE A CA 1
ATOM 2520 C C . ILE A 1 313 ? 15.328 -10.984 -18.359 1 92.25 313 ILE A C 1
ATOM 2522 O O . ILE A 1 313 ? 16.469 -11.07 -18.812 1 92.25 313 ILE A O 1
ATOM 2526 N N . VAL A 1 314 ? 14.328 -11.75 -18.75 1 83.19 314 VAL A N 1
ATOM 2527 C CA . VAL A 1 314 ? 14.531 -12.688 -19.844 1 83.19 314 VAL A CA 1
ATOM 2528 C C . VAL A 1 314 ? 14.461 -11.945 -21.172 1 83.19 314 VAL A C 1
ATOM 2530 O O . VAL A 1 314 ? 14.539 -12.562 -22.234 1 83.19 314 VAL A O 1
ATOM 2533 N N . ALA A 1 315 ? 14.422 -10.555 -21.188 1 72.88 315 ALA A N 1
ATOM 2534 C CA . ALA A 1 315 ? 14.43 -9.781 -22.422 1 72.88 315 ALA A CA 1
ATOM 2535 C C . ALA A 1 315 ? 15.758 -9.922 -23.156 1 72.88 315 ALA A C 1
ATOM 2537 O O . ALA A 1 315 ? 16.797 -10.172 -22.516 1 72.88 315 ALA A O 1
ATOM 2538 N N . MET B 1 1 ? -18.469 67.875 -56.25 1 22.94 1 MET B N 1
ATOM 2539 C CA . MET B 1 1 ? -18.75 66.625 -57 1 22.94 1 MET B CA 1
ATOM 2540 C C . MET B 1 1 ? -19.094 65.5 -56.062 1 22.94 1 MET B C 1
ATOM 2542 O O . MET B 1 1 ? -18.656 65.438 -54.906 1 22.94 1 MET B O 1
ATOM 2546 N N . MET B 1 2 ? -19.984 64.5 -56.562 1 21.31 2 MET B N 1
ATOM 2547 C CA . MET B 1 2 ? -20.969 63.562 -56 1 21.31 2 MET B CA 1
ATOM 2548 C C . MET B 1 2 ? -20.312 62.469 -55.156 1 21.31 2 MET B C 1
ATOM 2550 O O . MET B 1 2 ? -19.125 62.219 -55.281 1 21.31 2 MET B O 1
ATOM 2554 N N . THR B 1 3 ? -21.156 61.688 -54.406 1 21.94 3 THR B N 1
ATOM 2555 C CA . THR B 1 3 ? -21.406 60.938 -53.156 1 21.94 3 THR B CA 1
ATOM 2556 C C . THR B 1 3 ? -20.703 59.594 -53.188 1 21.94 3 THR B C 1
ATOM 2558 O O . THR B 1 3 ? -20.469 59.031 -54.25 1 21.94 3 THR B O 1
ATOM 2561 N N . VAL B 1 4 ? -20.203 59.156 -52 1 25.47 4 VAL B N 1
ATOM 2562 C CA . VAL B 1 4 ? -19.312 58.219 -51.344 1 25.47 4 VAL B CA 1
ATOM 2563 C C . VAL B 1 4 ? -19.812 56.781 -51.562 1 25.47 4 VAL B C 1
ATOM 2565 O O . VAL B 1 4 ? -20.828 56.375 -50.969 1 25.47 4 VAL B O 1
ATOM 2568 N N . SER B 1 5 ? -20.094 56.438 -53 1 21.19 5 SER B N 1
ATOM 2569 C CA . SER B 1 5 ? -20.906 55.25 -53.125 1 21.19 5 SER B CA 1
ATOM 2570 C C . SER B 1 5 ? -20.281 54.062 -52.375 1 21.19 5 SER B C 1
ATOM 2572 O O . SER B 1 5 ? -19.062 53.906 -52.344 1 21.19 5 SER B O 1
ATOM 2574 N N . ILE B 1 6 ? -21.047 53.438 -51.469 1 21.61 6 ILE B N 1
ATOM 2575 C CA . ILE B 1 6 ? -21.094 52.469 -50.375 1 21.61 6 ILE B CA 1
ATOM 2576 C C . ILE B 1 6 ? -20.734 51.094 -50.875 1 21.61 6 ILE B C 1
ATOM 2578 O O . ILE B 1 6 ? -20.609 50.156 -50.062 1 21.61 6 ILE B O 1
ATOM 2582 N N . LEU B 1 7 ? -20.438 50.906 -52.219 1 20.12 7 LEU B N 1
ATOM 2583 C CA . LEU B 1 7 ? -21.031 49.625 -52.594 1 20.12 7 LEU B CA 1
ATOM 2584 C C . LEU B 1 7 ? -20.281 48.469 -51.938 1 20.12 7 LEU B C 1
ATOM 2586 O O . LEU B 1 7 ? -20.781 47.344 -51.906 1 20.12 7 LEU B O 1
ATOM 2590 N N . ARG B 1 8 ? -18.984 48.469 -51.531 1 22.86 8 ARG B N 1
ATOM 2591 C CA . ARG B 1 8 ? -18.172 47.344 -51.969 1 22.86 8 ARG B CA 1
ATOM 2592 C C . ARG B 1 8 ? -18.438 46.094 -51.125 1 22.86 8 ARG B C 1
ATOM 2594 O O . ARG B 1 8 ? -17.938 46 -50 1 22.86 8 ARG B O 1
ATOM 2601 N N . VAL B 1 9 ? -19.609 45.562 -50.938 1 18.77 9 VAL B N 1
ATOM 2602 C CA . VAL B 1 9 ? -19.828 44.656 -49.781 1 18.77 9 VAL B CA 1
ATOM 2603 C C . VAL B 1 9 ? -18.906 43.438 -49.906 1 18.77 9 VAL B C 1
ATOM 2605 O O . VAL B 1 9 ? -18.281 43.031 -48.938 1 18.77 9 VAL B O 1
ATOM 2608 N N . ALA B 1 10 ? -19.125 42.5 -50.969 1 23.83 10 ALA B N 1
ATOM 2609 C CA . ALA B 1 10 ? -19.312 41.094 -50.594 1 23.83 10 ALA B CA 1
ATOM 2610 C C . ALA B 1 10 ? -18.047 40.531 -49.938 1 23.83 10 ALA B C 1
ATOM 2612 O O . ALA B 1 10 ? -16.938 41 -50.25 1 23.83 10 ALA B O 1
ATOM 2613 N N . ARG B 1 11 ? -18.141 39.438 -49.062 1 22.88 11 ARG B N 1
ATOM 2614 C CA . ARG B 1 11 ? -17.734 38.719 -47.875 1 22.88 11 ARG B CA 1
ATOM 2615 C C . ARG B 1 11 ? -16.688 37.656 -48.219 1 22.88 11 ARG B C 1
ATOM 2617 O O . ARG B 1 11 ? -15.984 37.156 -47.312 1 22.88 11 ARG B O 1
ATOM 2624 N N . PRO B 1 12 ? -16.594 37.156 -49.531 1 23.58 12 PRO B N 1
ATOM 2625 C CA . PRO B 1 12 ? -16.547 35.688 -49.406 1 23.58 12 PRO B CA 1
ATOM 2626 C C . PRO B 1 12 ? -15.18 35.188 -48.906 1 23.58 12 PRO B C 1
ATOM 2628 O O . PRO B 1 12 ? -14.188 35.281 -49.625 1 23.58 12 PRO B O 1
ATOM 2631 N N . GLU B 1 13 ? -14.602 35.781 -47.969 1 21.86 13 GLU B N 1
ATOM 2632 C CA . GLU B 1 13 ? -13.156 35.594 -47.969 1 21.86 13 GLU B CA 1
ATOM 2633 C C . GLU B 1 13 ? -12.812 34.094 -48.094 1 21.86 13 GLU B C 1
ATOM 2635 O O . GLU B 1 13 ? -13.656 33.25 -47.812 1 21.86 13 GLU B O 1
ATOM 2640 N N . PHE B 1 14 ? -11.562 33.875 -48.25 1 20.02 14 PHE B N 1
ATOM 2641 C CA . PHE B 1 14 ? -10.57 32.906 -48.656 1 20.02 14 PHE B CA 1
ATOM 2642 C C . PHE B 1 14 ? -10.656 31.641 -47.781 1 20.02 14 PHE B C 1
ATOM 2644 O O . PHE B 1 14 ? -11.102 31.719 -46.625 1 20.02 14 PHE B O 1
ATOM 2651 N N . VAL B 1 15 ? -10.32 30.453 -48.219 1 24.16 15 VAL B N 1
ATOM 2652 C CA . VAL B 1 15 ? -10.414 29 -48.344 1 24.16 15 VAL B CA 1
ATOM 2653 C C . VAL B 1 15 ? -9.586 28.328 -47.25 1 24.16 15 VAL B C 1
ATOM 2655 O O . VAL B 1 15 ? -9.625 27.109 -47.094 1 24.16 15 VAL B O 1
ATOM 2658 N N . PRO B 1 16 ? -8.789 29.016 -46.375 1 19.7 16 PRO B N 1
ATOM 2659 C CA . PRO B 1 16 ? -7.602 28.172 -46.219 1 19.7 16 PRO B CA 1
ATOM 2660 C C . PRO B 1 16 ? -7.938 26.766 -45.75 1 19.7 16 PRO B C 1
ATOM 2662 O O . PRO B 1 16 ? -9.008 26.547 -45.156 1 19.7 16 PRO B O 1
ATOM 2665 N N . ILE B 1 17 ? -6.832 25.828 -45.562 1 20.14 17 ILE B N 1
ATOM 2666 C CA . ILE B 1 17 ? -6.25 24.516 -45.75 1 20.14 17 ILE B CA 1
ATOM 2667 C C . ILE B 1 17 ? -6.641 23.594 -44.594 1 20.14 17 ILE B C 1
ATOM 2669 O O . ILE B 1 17 ? -7.207 22.516 -44.812 1 20.14 17 ILE B O 1
ATOM 2673 N N . MET B 1 18 ? -5.57 23.109 -43.719 1 20.8 18 MET B N 1
ATOM 2674 C CA . MET B 1 18 ? -5.07 21.797 -43.281 1 20.8 18 MET B CA 1
ATOM 2675 C C . MET B 1 18 ? -5.766 21.344 -42 1 20.8 18 MET B C 1
ATOM 2677 O O . MET B 1 18 ? -5.836 22.094 -41.031 1 20.8 18 MET B O 1
ATOM 2681 N N . ALA B 1 19 ? -6.648 20.5 -42.094 1 25.52 19 ALA B N 1
ATOM 2682 C CA . ALA B 1 19 ? -7.363 19.734 -41.094 1 25.52 19 ALA B CA 1
ATOM 2683 C C . ALA B 1 19 ? -6.406 19.203 -40.031 1 25.52 19 ALA B C 1
ATOM 2685 O O . ALA B 1 19 ? -5.52 18.406 -40.312 1 25.52 19 ALA B O 1
ATOM 2686 N N . PRO B 1 20 ? -5.945 20.047 -39.156 1 23.97 20 PRO B N 1
ATOM 2687 C CA . PRO B 1 20 ? -4.918 19.438 -38.312 1 23.97 20 PRO B CA 1
ATOM 2688 C C . PRO B 1 20 ? -5.336 18.078 -37.75 1 23.97 20 PRO B C 1
ATOM 2690 O O . PRO B 1 20 ? -6.5 17.875 -37.406 1 23.97 20 PRO B O 1
ATOM 2693 N N . LEU B 1 21 ? -4.734 16.984 -38.188 1 24.66 21 LEU B N 1
ATOM 2694 C CA . LEU B 1 21 ? -4.816 15.602 -37.719 1 24.66 21 LEU B CA 1
ATOM 2695 C C . LEU B 1 21 ? -4.812 15.539 -36.219 1 24.66 21 LEU B C 1
ATOM 2697 O O . LEU B 1 21 ? -3.812 15.883 -35.562 1 24.66 21 LEU B O 1
ATOM 2701 N N . THR B 1 22 ? -5.906 15.906 -35.719 1 25.28 22 THR B N 1
ATOM 2702 C CA . THR B 1 22 ? -6.117 15.758 -34.281 1 25.28 22 THR B CA 1
ATOM 2703 C C . THR B 1 22 ? -5.684 14.375 -33.812 1 25.28 22 THR B C 1
ATOM 2705 O O . THR B 1 22 ? -6.305 13.367 -34.188 1 25.28 22 THR B O 1
ATOM 2708 N N . HIS B 1 23 ? -4.406 14.07 -34.062 1 26.67 23 HIS B N 1
ATOM 2709 C CA . HIS B 1 23 ? -3.959 12.844 -33.406 1 26.67 23 HIS B CA 1
ATOM 2710 C C . HIS B 1 23 ? -4.566 12.703 -32 1 26.67 23 HIS B C 1
ATOM 2712 O O . HIS B 1 23 ? -4.25 13.492 -31.109 1 26.67 23 HIS B O 1
ATOM 2718 N N . GLN B 1 24 ? -5.766 12.328 -31.969 1 27.08 24 GLN B N 1
ATOM 2719 C CA . GLN B 1 24 ? -6.438 11.922 -30.734 1 27.08 24 GLN B CA 1
ATOM 2720 C C . GLN B 1 24 ? -5.625 10.867 -29.984 1 27.08 24 GLN B C 1
ATOM 2722 O O . GLN B 1 24 ? -5.539 9.719 -30.422 1 27.08 24 GLN B O 1
ATOM 2727 N N . SER B 1 25 ? -4.453 11.148 -29.656 1 30.12 25 SER B N 1
ATOM 2728 C CA . SER B 1 25 ? -3.873 10.203 -28.703 1 30.12 25 SER B CA 1
ATOM 2729 C C . SER B 1 25 ? -4.879 9.805 -27.625 1 30.12 25 SER B C 1
ATOM 2731 O O . SER B 1 25 ? -5.25 10.625 -26.781 1 30.12 25 SER B O 1
ATOM 2733 N N . VAL B 1 26 ? -5.785 8.953 -27.922 1 30.55 26 VAL B N 1
ATOM 2734 C CA . VAL B 1 26 ? -6.797 8.398 -27.031 1 30.55 26 VAL B CA 1
ATOM 2735 C C . VAL B 1 26 ? -6.125 7.637 -25.891 1 30.55 26 VAL B C 1
ATOM 2737 O O . VAL B 1 26 ? -5.465 6.617 -26.125 1 30.55 26 VAL B O 1
ATOM 2740 N N . SER B 1 27 ? -5.637 8.289 -24.938 1 37.78 27 SER B N 1
ATOM 2741 C CA . SER B 1 27 ? -5.238 7.637 -23.688 1 37.78 27 SER B CA 1
ATOM 2742 C C . SER B 1 27 ? -6.301 6.652 -23.219 1 37.78 27 SER B C 1
ATOM 2744 O O . SER B 1 27 ? -7.477 7.004 -23.094 1 37.78 27 SER B O 1
ATOM 2746 N N . LEU B 1 28 ? -6.242 5.383 -23.375 1 42.75 28 LEU B N 1
ATOM 2747 C CA . LEU B 1 28 ? -7.199 4.375 -22.922 1 42.75 28 LEU B CA 1
ATOM 2748 C C . LEU B 1 28 ? -7.391 4.445 -21.406 1 42.75 28 LEU B C 1
ATOM 2750 O O . LEU B 1 28 ? -6.434 4.668 -20.656 1 42.75 28 LEU B O 1
ATOM 2754 N N . PRO B 1 29 ? -8.633 4.406 -20.953 1 48.59 29 PRO B N 1
ATOM 2755 C CA . PRO B 1 29 ? -8.898 4.363 -19.516 1 48.59 29 PRO B CA 1
ATOM 2756 C C . PRO B 1 29 ? -8.273 3.15 -18.844 1 48.59 29 PRO B C 1
ATOM 2758 O O . PRO B 1 29 ? -8.117 2.1 -19.469 1 48.59 29 PRO B O 1
ATOM 2761 N N . PRO B 1 30 ? -7.547 3.312 -17.703 1 53.84 30 PRO B N 1
ATOM 2762 C CA . PRO B 1 30 ? -7.027 2.201 -16.891 1 53.84 30 PRO B CA 1
ATOM 2763 C C . PRO B 1 30 ? -7.918 0.963 -16.953 1 53.84 30 PRO B C 1
ATOM 2765 O O . PRO B 1 30 ? -7.414 -0.164 -16.953 1 53.84 30 PRO B O 1
ATOM 2768 N N . SER B 1 31 ? -9.141 1.103 -17.125 1 60.25 31 SER B N 1
ATOM 2769 C CA . SER B 1 31 ? -10.102 0.007 -17.188 1 60.25 31 SER B CA 1
ATOM 2770 C C . SER B 1 31 ? -9.883 -0.851 -18.438 1 60.25 31 SER B C 1
ATOM 2772 O O . SER B 1 31 ? -10.062 -2.07 -18.391 1 60.25 31 SER B O 1
ATOM 2774 N N . ASP B 1 32 ? -9.094 -0.378 -19.297 1 75.62 32 ASP B N 1
ATOM 2775 C CA . ASP B 1 32 ? -8.961 -1.128 -20.547 1 75.62 32 ASP B CA 1
ATOM 2776 C C . ASP B 1 32 ? -7.797 -2.117 -20.453 1 75.62 32 ASP B C 1
ATOM 2778 O O . ASP B 1 32 ? -7.914 -3.256 -20.922 1 75.62 32 ASP B O 1
ATOM 2782 N N . ILE B 1 33 ? -6.867 -1.765 -19.719 1 84.81 33 ILE B N 1
ATOM 2783 C CA . ILE B 1 33 ? -5.695 -2.631 -19.641 1 84.81 33 ILE B CA 1
ATOM 2784 C C . ILE B 1 33 ? -6.027 -3.857 -18.781 1 84.81 33 ILE B C 1
ATOM 2786 O O . ILE B 1 33 ? -5.723 -4.988 -19.172 1 84.81 33 ILE B O 1
ATOM 2790 N N . SER B 1 34 ? -6.668 -3.584 -17.656 1 89.69 34 SER B N 1
ATOM 2791 C CA . SER B 1 34 ? -7.047 -4.68 -16.766 1 89.69 34 SER B CA 1
ATOM 2792 C C . SER B 1 34 ? -7.969 -5.668 -17.469 1 89.69 34 SER B C 1
ATOM 2794 O O . SER B 1 34 ? -7.793 -6.883 -17.359 1 89.69 34 SER B O 1
ATOM 2796 N N . LYS B 1 35 ? -8.914 -5.121 -18.188 1 90.88 35 LYS B N 1
ATOM 2797 C CA . LYS B 1 35 ? -9.852 -5.977 -18.922 1 90.88 35 LYS B CA 1
ATOM 2798 C C . LYS B 1 35 ? -9.141 -6.742 -20.031 1 90.88 35 LYS B C 1
ATOM 2800 O O . LYS B 1 35 ? -9.398 -7.926 -20.234 1 90.88 35 LYS B O 1
ATOM 2805 N N . THR B 1 36 ? -8.297 -6.109 -20.719 1 90.31 36 THR B N 1
ATOM 2806 C CA . THR B 1 36 ? -7.543 -6.75 -21.781 1 90.31 36 THR B CA 1
ATOM 2807 C C . THR B 1 36 ? -6.695 -7.895 -21.234 1 90.31 36 THR B C 1
ATOM 2809 O O . THR B 1 36 ? -6.672 -8.984 -21.812 1 90.31 36 THR B O 1
ATOM 2812 N N . LEU B 1 37 ? -6.082 -7.66 -20.156 1 94.88 37 LEU B N 1
ATOM 2813 C CA . LEU B 1 37 ? -5.27 -8.703 -19.547 1 94.88 37 LEU B CA 1
ATOM 2814 C C . LEU B 1 37 ? -6.145 -9.852 -19.062 1 94.88 37 LEU B C 1
ATOM 2816 O O . LEU B 1 37 ? -5.801 -11.023 -19.25 1 94.88 37 LEU B O 1
ATOM 2820 N N . PHE B 1 38 ? -7.262 -9.484 -18.516 1 96.38 38 PHE B N 1
ATOM 2821 C CA . PHE B 1 38 ? -8.203 -10.477 -18.016 1 96.38 38 PHE B CA 1
ATOM 2822 C C . PHE B 1 38 ? -8.703 -11.375 -19.141 1 96.38 38 PHE B C 1
ATOM 2824 O O . PHE B 1 38 ? -8.789 -12.594 -18.984 1 96.38 38 PHE B O 1
ATOM 2831 N N . ASP B 1 39 ? -8.922 -10.812 -20.297 1 96.31 39 ASP B N 1
ATOM 2832 C CA . ASP B 1 39 ? -9.523 -11.523 -21.422 1 96.31 39 ASP B CA 1
ATOM 2833 C C . ASP B 1 39 ? -8.469 -12.312 -22.188 1 96.31 39 ASP B C 1
ATOM 2835 O O . ASP B 1 39 ? -8.781 -13.32 -22.828 1 96.31 39 ASP B O 1
ATOM 2839 N N . ASN B 1 40 ? -7.23 -11.969 -22.062 1 96.81 40 ASN B N 1
ATOM 2840 C CA . ASN B 1 40 ? -6.227 -12.562 -22.938 1 96.81 40 ASN B CA 1
ATOM 2841 C C . ASN B 1 40 ? -5.32 -13.523 -22.188 1 96.81 40 ASN B C 1
ATOM 2843 O O . ASN B 1 40 ? -4.582 -14.297 -22.797 1 96.81 40 ASN B O 1
ATOM 2847 N N . VAL B 1 41 ? -5.32 -13.461 -20.906 1 98.56 41 VAL B N 1
ATOM 2848 C CA . VAL B 1 41 ? -4.594 -14.398 -20.062 1 98.56 41 VAL B CA 1
ATOM 2849 C C . VAL B 1 41 ? -5.531 -14.969 -19 1 98.56 41 VAL B C 1
ATOM 2851 O O . VAL B 1 41 ? -5.707 -14.367 -17.938 1 98.56 41 VAL B O 1
ATOM 2854 N N . ARG B 1 42 ? -6.074 -16.078 -19.266 1 98.81 42 ARG B N 1
ATOM 2855 C CA . ARG B 1 42 ? -7.055 -16.672 -18.359 1 98.81 42 ARG B CA 1
ATOM 2856 C C . ARG B 1 42 ? -6.371 -17.516 -17.281 1 98.81 42 ARG B C 1
ATOM 2858 O O . ARG B 1 42 ? -5.707 -18.5 -17.594 1 98.81 42 ARG B O 1
ATOM 2865 N N . VAL B 1 43 ? -6.602 -17.094 -15.984 1 98.88 43 VAL B N 1
ATOM 2866 C CA . VAL B 1 43 ? -5.887 -17.734 -14.875 1 98.88 43 VAL B CA 1
ATOM 2867 C C . VAL B 1 43 ? -6.879 -18.422 -13.953 1 98.88 43 VAL B C 1
ATOM 2869 O O . VAL B 1 43 ? -7.836 -17.812 -13.477 1 98.88 43 VAL B O 1
ATOM 2872 N N . TYR B 1 44 ? -6.707 -19.734 -13.781 1 98.88 44 TYR B N 1
ATOM 2873 C CA . TYR B 1 44 ? -7.391 -20.531 -12.773 1 98.88 44 TYR B CA 1
ATOM 2874 C C . TYR B 1 44 ? -6.605 -20.562 -11.469 1 98.88 44 TYR B C 1
ATOM 2876 O O . TYR B 1 44 ? -5.457 -21.016 -11.445 1 98.88 44 TYR B O 1
ATOM 2884 N N . CYS B 1 45 ? -7.234 -20.078 -10.391 1 98.75 45 CYS B N 1
ATOM 2885 C CA . CYS B 1 45 ? -6.547 -20.016 -9.102 1 98.75 45 CYS B CA 1
ATOM 2886 C C . CYS B 1 45 ? -7.062 -21.109 -8.164 1 98.75 45 CYS B C 1
ATOM 2888 O O . CYS B 1 45 ? -8.266 -21.188 -7.895 1 98.75 45 CYS B O 1
ATOM 2890 N N . PHE B 1 46 ? -6.203 -21.922 -7.668 1 97.19 46 PHE B N 1
ATOM 2891 C CA . PHE B 1 46 ? -6.586 -22.844 -6.609 1 97.19 46 PHE B CA 1
ATOM 2892 C C . PHE B 1 46 ? -5.805 -22.562 -5.332 1 97.19 46 PHE B C 1
ATOM 2894 O O . PHE B 1 46 ? -4.574 -22.578 -5.34 1 97.19 46 PHE B O 1
ATOM 2901 N N . ILE B 1 47 ? -6.496 -22.297 -4.305 1 95.38 47 ILE B N 1
ATOM 2902 C CA . ILE B 1 47 ? -5.969 -21.781 -3.049 1 95.38 47 ILE B CA 1
ATOM 2903 C C . ILE B 1 47 ? -6.059 -22.859 -1.971 1 95.38 47 ILE B C 1
ATOM 2905 O O . ILE B 1 47 ? -7.137 -23.406 -1.718 1 95.38 47 ILE B O 1
ATOM 2909 N N . ILE B 1 48 ? -4.867 -23.094 -1.384 1 88.69 48 ILE B N 1
ATOM 2910 C CA . ILE B 1 48 ? -4.789 -24.266 -0.518 1 88.69 48 ILE B CA 1
ATOM 2911 C C . ILE B 1 48 ? -4.32 -23.844 0.875 1 88.69 48 ILE B C 1
ATOM 2913 O O . ILE B 1 48 ? -3.564 -22.891 1.019 1 88.69 48 ILE B O 1
ATOM 2917 N N . SER B 1 49 ? -4.887 -24.406 1.896 1 74.31 49 SER B N 1
ATOM 2918 C CA . SER B 1 49 ? -4.449 -24.141 3.264 1 74.31 49 SER B CA 1
ATOM 2919 C C . SER B 1 49 ? -3.996 -25.422 3.955 1 74.31 49 SER B C 1
ATOM 2921 O O . SER B 1 49 ? -4.414 -26.516 3.578 1 74.31 49 SER B O 1
ATOM 2923 N N . THR B 1 50 ? -2.998 -25.266 4.789 1 63.03 50 THR B N 1
ATOM 2924 C CA . THR B 1 50 ? -2.559 -26.375 5.629 1 63.03 50 THR B CA 1
ATOM 2925 C C . THR B 1 50 ? -3.32 -26.375 6.949 1 63.03 50 THR B C 1
ATOM 2927 O O . THR B 1 50 ? -3.236 -27.344 7.711 1 63.03 50 THR B O 1
ATOM 2930 N N . LYS B 1 51 ? -3.879 -25.234 7.223 1 63.53 51 LYS B N 1
ATOM 2931 C CA . LYS B 1 51 ? -4.445 -25.109 8.562 1 63.53 51 LYS B CA 1
ATOM 2932 C C . LYS B 1 51 ? -5.953 -25.344 8.547 1 63.53 51 LYS B C 1
ATOM 2934 O O . LYS B 1 51 ? -6.59 -25.219 7.496 1 63.53 51 LYS B O 1
ATOM 2939 N N . ASN B 1 52 ? -6.383 -25.703 9.727 1 56.56 52 ASN B N 1
ATOM 2940 C CA . ASN B 1 52 ? -7.812 -25.859 9.977 1 56.56 52 ASN B CA 1
ATOM 2941 C C . ASN B 1 52 ? -8.516 -24.516 10.117 1 56.56 52 ASN B C 1
ATOM 2943 O O . ASN B 1 52 ? -7.875 -23.5 10.422 1 56.56 52 ASN B O 1
ATOM 2947 N N . ARG B 1 53 ? -9.766 -24.391 9.867 1 54.31 53 ARG B N 1
ATOM 2948 C CA . ARG B 1 53 ? -10.727 -23.312 10.078 1 54.31 53 ARG B CA 1
ATOM 2949 C C . ARG B 1 53 ? -10.367 -22.094 9.227 1 54.31 53 ARG B C 1
ATOM 2951 O O . ARG B 1 53 ? -10.18 -21 9.75 1 54.31 53 ARG B O 1
ATOM 2958 N N . THR B 1 54 ? -10.312 -22.531 8.016 1 67.38 54 THR B N 1
ATOM 2959 C CA . THR B 1 54 ? -9.75 -21.625 7.016 1 67.38 54 THR B CA 1
ATOM 2960 C C . THR B 1 54 ? -10.852 -20.812 6.348 1 67.38 54 THR B C 1
ATOM 2962 O O . THR B 1 54 ? -10.578 -20.016 5.445 1 67.38 54 THR B O 1
ATOM 2965 N N . GLU B 1 55 ? -12 -20.969 7.086 1 74.31 55 GLU B N 1
ATOM 2966 C CA . GLU B 1 55 ? -13.102 -20.328 6.379 1 74.31 55 GLU B CA 1
ATOM 2967 C C . GLU B 1 55 ? -13.008 -18.797 6.469 1 74.31 55 GLU B C 1
ATOM 2969 O O . GLU B 1 55 ? -13.242 -18.109 5.48 1 74.31 55 GLU B O 1
ATOM 2974 N N . GLU B 1 56 ? -12.688 -18.406 7.598 1 80.19 56 GLU B N 1
ATOM 2975 C CA . GLU B 1 56 ? -12.609 -16.953 7.762 1 80.19 56 GLU B CA 1
ATOM 2976 C C . GLU B 1 56 ? -11.539 -16.359 6.855 1 80.19 56 GLU B C 1
ATOM 2978 O O . GLU B 1 56 ? -11.781 -15.352 6.176 1 80.19 56 GLU B O 1
ATOM 2983 N N . LYS B 1 57 ? -10.438 -17 6.789 1 86.69 57 LYS B N 1
ATOM 2984 C CA . LYS B 1 57 ? -9.359 -16.484 5.949 1 86.69 57 LYS B CA 1
ATOM 2985 C C . LYS B 1 57 ? -9.734 -16.547 4.473 1 86.69 57 LYS B C 1
ATOM 2987 O O . LYS B 1 57 ? -9.43 -15.641 3.705 1 86.69 57 LYS B O 1
ATOM 2992 N N . ALA B 1 58 ? -10.477 -17.625 4.141 1 90.44 58 ALA B N 1
ATOM 2993 C CA . ALA B 1 58 ? -10.891 -17.812 2.754 1 90.44 58 ALA B CA 1
ATOM 2994 C C . ALA B 1 58 ? -11.812 -16.688 2.305 1 90.44 58 ALA B C 1
ATOM 2996 O O . ALA B 1 58 ? -11.742 -16.234 1.155 1 90.44 58 ALA B O 1
ATOM 2997 N N . ARG B 1 59 ? -12.625 -16.25 3.166 1 90.81 59 ARG B N 1
ATOM 2998 C CA . ARG B 1 59 ? -13.555 -15.18 2.838 1 90.81 59 ARG B CA 1
ATOM 2999 C C . ARG B 1 59 ? -12.812 -13.883 2.547 1 90.81 59 ARG B C 1
ATOM 3001 O O . ARG B 1 59 ? -13.211 -13.117 1.664 1 90.81 59 ARG B O 1
ATOM 3008 N N . HIS B 1 60 ? -11.797 -13.641 3.301 1 92.75 60 HIS B N 1
ATOM 3009 C CA . HIS B 1 60 ? -11 -12.438 3.072 1 92.75 60 HIS B CA 1
ATOM 3010 C C . HIS B 1 60 ? -10.203 -12.547 1.775 1 92.75 60 HIS B C 1
ATOM 3012 O O . HIS B 1 60 ? -10.062 -11.555 1.05 1 92.75 60 HIS B O 1
ATOM 3018 N N . VAL B 1 61 ? -9.734 -13.758 1.473 1 95.06 61 VAL B N 1
ATOM 3019 C CA . VAL B 1 61 ? -9.031 -13.992 0.216 1 95.06 61 VAL B CA 1
ATOM 3020 C C . VAL B 1 61 ? -9.984 -13.75 -0.958 1 95.06 61 VAL B C 1
ATOM 3022 O O . VAL B 1 61 ? -9.641 -13.039 -1.905 1 95.06 61 VAL B O 1
ATOM 3025 N N . GLN B 1 62 ? -11.188 -14.258 -0.852 1 94.06 62 GLN B N 1
ATOM 3026 C CA . GLN B 1 62 ? -12.203 -14.102 -1.891 1 94.06 62 GLN B CA 1
ATOM 3027 C C . GLN B 1 62 ? -12.594 -12.633 -2.055 1 94.06 62 GLN B C 1
ATOM 3029 O O . GLN B 1 62 ? -12.812 -12.164 -3.174 1 94.06 62 GLN B O 1
ATOM 3034 N N . ALA B 1 63 ? -12.641 -11.891 -0.987 1 94.5 63 ALA B N 1
ATOM 3035 C CA . ALA B 1 63 ? -13.094 -10.5 -0.995 1 94.5 63 ALA B CA 1
ATOM 3036 C C . ALA B 1 63 ? -12.023 -9.578 -1.564 1 94.5 63 ALA B C 1
ATOM 3038 O O . ALA B 1 63 ? -12.305 -8.422 -1.897 1 94.5 63 ALA B O 1
ATOM 3039 N N . THR B 1 64 ? -10.812 -10.039 -1.695 1 96.44 64 THR B N 1
ATOM 3040 C CA . THR B 1 64 ? -9.719 -9.188 -2.152 1 96.44 64 THR B CA 1
ATOM 3041 C C . THR B 1 64 ? -9.172 -9.672 -3.49 1 96.44 64 THR B C 1
ATOM 3043 O O . THR B 1 64 ? -9.812 -9.492 -4.531 1 96.44 64 THR B O 1
ATOM 3046 N N . TRP B 1 65 ? -8.062 -10.453 -3.512 1 97.94 65 TRP B N 1
ATOM 3047 C CA . TRP B 1 65 ? -7.375 -10.656 -4.785 1 97.94 65 TRP B CA 1
ATOM 3048 C C . TRP B 1 65 ? -8.016 -11.805 -5.566 1 97.94 65 TRP B C 1
ATOM 3050 O O . TRP B 1 65 ? -8 -11.797 -6.801 1 97.94 65 TRP B O 1
ATOM 3060 N N . ALA B 1 66 ? -8.664 -12.789 -4.918 1 97.56 66 ALA B N 1
ATOM 3061 C CA . ALA B 1 66 ? -9.117 -14 -5.598 1 97.56 66 ALA B CA 1
ATOM 3062 C C . ALA B 1 66 ? -10.281 -13.703 -6.535 1 97.56 66 ALA B C 1
ATOM 3064 O O . ALA B 1 66 ? -10.484 -14.414 -7.523 1 97.56 66 ALA B O 1
ATOM 3065 N N . LYS B 1 67 ? -11.039 -12.688 -6.246 1 96.75 67 LYS B N 1
ATOM 3066 C CA . LYS B 1 67 ? -12.18 -12.328 -7.086 1 96.75 67 LYS B CA 1
ATOM 3067 C C . LYS B 1 67 ? -11.727 -11.875 -8.469 1 96.75 67 LYS B C 1
ATOM 3069 O O . LYS B 1 67 ? -12.539 -11.75 -9.391 1 96.75 67 LYS B O 1
ATOM 3074 N N . ARG B 1 68 ? -10.461 -11.656 -8.625 1 97.69 68 ARG B N 1
ATOM 3075 C CA . ARG B 1 68 ? -9.93 -11.164 -9.898 1 97.69 68 ARG B CA 1
ATOM 3076 C C . ARG B 1 68 ? -9.367 -12.312 -10.727 1 97.69 68 ARG B C 1
ATOM 3078 O O . ARG B 1 68 ? -8.875 -12.094 -11.836 1 97.69 68 ARG B O 1
ATOM 3085 N N . CYS B 1 69 ? -9.422 -13.523 -10.227 1 98.5 69 CYS B N 1
ATOM 3086 C CA . CYS B 1 69 ? -9.133 -14.703 -11.039 1 98.5 69 CYS B CA 1
ATOM 3087 C C . CYS B 1 69 ? -10.25 -14.961 -12.039 1 98.5 69 CYS B C 1
ATOM 3089 O O . CYS B 1 69 ? -11.398 -14.578 -11.805 1 98.5 69 CYS B O 1
ATOM 3091 N N . ASN B 1 70 ? -9.891 -15.539 -13.172 1 98.69 70 ASN B N 1
ATOM 3092 C CA . ASN B 1 70 ? -10.961 -15.977 -14.055 1 98.69 70 ASN B CA 1
ATOM 3093 C C . ASN B 1 70 ? -11.859 -17.016 -13.391 1 98.69 70 ASN B C 1
ATOM 3095 O O . ASN B 1 70 ? -13.078 -17 -13.57 1 98.69 70 ASN B O 1
ATOM 3099 N N . LYS B 1 71 ? -11.273 -17.859 -12.641 1 98 71 LYS B N 1
ATOM 3100 C CA . LYS B 1 71 ? -11.914 -18.797 -11.719 1 98 71 LYS B CA 1
ATOM 3101 C C . LYS B 1 71 ? -11.023 -19.078 -10.516 1 98 71 LYS B C 1
ATOM 3103 O O . LYS B 1 71 ? -9.797 -19.172 -10.648 1 98 71 LYS B O 1
ATOM 3108 N N . HIS B 1 72 ? -11.68 -19.141 -9.328 1 97.12 72 HIS B N 1
ATOM 3109 C CA . HIS B 1 72 ? -10.914 -19.531 -8.148 1 97.12 72 HIS B CA 1
ATOM 3110 C C . HIS B 1 72 ? -11.656 -20.594 -7.336 1 97.12 72 HIS B C 1
ATOM 3112 O O . HIS B 1 72 ? -12.891 -20.609 -7.32 1 97.12 72 HIS B O 1
ATOM 3118 N N . VAL B 1 73 ? -10.875 -21.5 -6.707 1 94.94 73 VAL B N 1
ATOM 3119 C CA . VAL B 1 73 ? -11.43 -22.516 -5.816 1 94.94 73 VAL B CA 1
ATOM 3120 C C . VAL B 1 73 ? -10.555 -22.641 -4.57 1 94.94 73 VAL B C 1
ATOM 3122 O O . VAL B 1 73 ? -9.336 -22.484 -4.641 1 94.94 73 VAL B O 1
ATOM 3125 N N . PHE B 1 74 ? -11.188 -22.906 -3.461 1 92.5 74 PHE B N 1
ATOM 3126 C CA . PHE B 1 74 ? -10.492 -23.203 -2.215 1 92.5 74 PHE B CA 1
ATOM 3127 C C . PHE B 1 74 ? -10.422 -24.719 -1.99 1 92.5 74 PHE B C 1
ATOM 3129 O O . PHE B 1 74 ? -11.453 -25.391 -1.983 1 92.5 74 PHE B O 1
ATOM 3136 N N . VAL B 1 75 ? -9.188 -25.219 -1.881 1 90.12 75 VAL B N 1
ATOM 3137 C CA . VAL B 1 75 ? -9 -26.641 -1.642 1 90.12 75 VAL B CA 1
ATOM 3138 C C . VAL B 1 75 ? -8.961 -26.922 -0.139 1 90.12 75 VAL B C 1
ATOM 3140 O O . VAL B 1 75 ? -7.961 -26.625 0.525 1 90.12 75 VAL B O 1
ATOM 3143 N N . THR B 1 76 ? -10.055 -27.359 0.447 1 78.88 76 THR B N 1
ATOM 3144 C CA . THR B 1 76 ? -10.172 -27.5 1.896 1 78.88 76 THR B CA 1
ATOM 3145 C C . THR B 1 76 ? -10.891 -28.781 2.268 1 78.88 76 THR B C 1
ATOM 3147 O O . THR B 1 76 ? -11.562 -29.391 1.429 1 78.88 76 THR B O 1
ATOM 3150 N N . ALA B 1 77 ? -10.539 -29.312 3.498 1 68.94 77 ALA B N 1
ATOM 3151 C CA . ALA B 1 77 ? -11.195 -30.516 4.012 1 68.94 77 ALA B CA 1
ATOM 3152 C C . ALA B 1 77 ? -12.594 -30.188 4.527 1 68.94 77 ALA B C 1
ATOM 3154 O O . ALA B 1 77 ? -13.422 -31.094 4.684 1 68.94 77 ALA B O 1
ATOM 3155 N N . ASN B 1 78 ? -12.852 -28.938 4.77 1 64.25 78 ASN B N 1
ATOM 3156 C CA . ASN B 1 78 ? -14.172 -28.578 5.273 1 64.25 78 ASN B CA 1
ATOM 3157 C C . ASN B 1 78 ? -14.852 -27.547 4.379 1 64.25 78 ASN B C 1
ATOM 3159 O O . ASN B 1 78 ? -14.273 -26.5 4.086 1 64.25 78 ASN B O 1
ATOM 3163 N N . GLU B 1 79 ? -15.969 -28.109 3.742 1 58.75 79 GLU B N 1
ATOM 3164 C CA . GLU B 1 79 ? -16.688 -27.203 2.852 1 58.75 79 GLU B CA 1
ATOM 3165 C C . GLU B 1 79 ? -16.984 -25.875 3.541 1 58.75 79 GLU B C 1
ATOM 3167 O O . GLU B 1 79 ? -17.484 -25.844 4.668 1 58.75 79 GLU B O 1
ATOM 3172 N N . ALA B 1 80 ? -16.188 -24.922 3.211 1 58.81 80 ALA B N 1
ATOM 3173 C CA . ALA B 1 80 ? -16.578 -23.578 3.654 1 58.81 80 ALA B CA 1
ATOM 3174 C C . ALA B 1 80 ? -17.875 -23.141 2.992 1 58.81 80 ALA B C 1
ATOM 3176 O O . ALA B 1 80 ? -18.016 -23.25 1.771 1 58.81 80 ALA B O 1
ATOM 3177 N N . SER B 1 81 ? -18.922 -22.953 3.717 1 64.81 81 SER B N 1
ATOM 3178 C CA . SER B 1 81 ? -20.234 -22.578 3.184 1 64.81 81 SER B CA 1
ATOM 3179 C C . SER B 1 81 ? -20.141 -21.328 2.314 1 64.81 81 SER B C 1
ATOM 3181 O O . SER B 1 81 ? -19.578 -20.312 2.734 1 64.81 81 SER B O 1
ATOM 3183 N N . GLY B 1 82 ? -20.422 -21.5 1.028 1 77.56 82 GLY B N 1
ATOM 3184 C CA . GLY B 1 82 ? -20.656 -20.391 0.104 1 77.56 82 GLY B CA 1
ATOM 3185 C C . GLY B 1 82 ? -19.438 -20.031 -0.721 1 77.56 82 GLY B C 1
ATOM 3186 O O . GLY B 1 82 ? -19.516 -19.172 -1.601 1 77.56 82 GLY B O 1
ATOM 3187 N N . LEU B 1 83 ? -18.312 -20.688 -0.407 1 87 83 LEU B N 1
ATOM 3188 C CA . LEU B 1 83 ? -17.125 -20.422 -1.2 1 87 83 LEU B CA 1
ATOM 3189 C C . LEU B 1 83 ? -16.875 -21.547 -2.201 1 87 83 LEU B C 1
ATOM 3191 O O . LEU B 1 83 ? -17.141 -22.703 -1.914 1 87 83 LEU B O 1
ATOM 3195 N N . PRO B 1 84 ? -16.516 -21.203 -3.443 1 90.19 84 PRO B N 1
ATOM 3196 C CA . PRO B 1 84 ? -16.125 -22.281 -4.363 1 90.19 84 PRO B CA 1
ATOM 3197 C C . PRO B 1 84 ? -15.008 -23.156 -3.812 1 90.19 84 PRO B C 1
ATOM 3199 O O . PRO B 1 84 ? -13.906 -22.656 -3.562 1 90.19 84 PRO B O 1
ATOM 3202 N N . SER B 1 85 ? -15.391 -24.406 -3.561 1 89.31 85 SER B N 1
ATOM 3203 C CA . SER B 1 85 ? -14.414 -25.25 -2.873 1 89.31 85 SER B CA 1
ATOM 3204 C C . SER B 1 85 ? -14.328 -26.625 -3.514 1 89.31 85 SER B C 1
ATOM 3206 O O . SER B 1 85 ? -15.273 -27.078 -4.164 1 89.31 85 SER B O 1
ATOM 3208 N N . LEU B 1 86 ? -13.172 -27.219 -3.428 1 88.94 86 LEU B N 1
ATOM 3209 C CA . LEU B 1 86 ? -12.922 -28.625 -3.719 1 88.94 86 LEU B CA 1
ATOM 3210 C C . LEU B 1 86 ? -12.531 -29.375 -2.455 1 88.94 86 LEU B C 1
ATOM 3212 O O . LEU B 1 86 ? -11.641 -28.953 -1.721 1 88.94 86 LEU B O 1
ATOM 3216 N N . ASP B 1 87 ? -13.281 -30.375 -2.156 1 85.38 87 ASP B N 1
ATOM 3217 C CA . ASP B 1 87 ? -12.984 -31.25 -1.026 1 85.38 87 ASP B CA 1
ATOM 3218 C C . ASP B 1 87 ? -12.727 -32.688 -1.495 1 85.38 87 ASP B C 1
ATOM 3220 O O . ASP B 1 87 ? -13.609 -33.344 -2.068 1 85.38 87 ASP B O 1
ATOM 3224 N N . PHE B 1 88 ? -11.539 -33.188 -1.229 1 85.5 88 PHE B N 1
ATOM 3225 C CA . PHE B 1 88 ? -11.18 -34.531 -1.685 1 85.5 88 PHE B CA 1
ATOM 3226 C C . PHE B 1 88 ? -11.18 -35.5 -0.523 1 85.5 88 PHE B C 1
ATOM 3228 O O . PHE B 1 88 ? -10.695 -36.625 -0.655 1 85.5 88 PHE B O 1
ATOM 3235 N N . GLY B 1 89 ? -11.672 -35.031 0.593 1 80.25 89 GLY B N 1
ATOM 3236 C CA . GLY B 1 89 ? -11.805 -35.906 1.763 1 80.25 89 GLY B CA 1
ATOM 3237 C C . GLY B 1 89 ? -10.477 -36.188 2.443 1 80.25 89 GLY B C 1
ATOM 3238 O O . GLY B 1 89 ? -10.344 -37.188 3.131 1 80.25 89 GLY B O 1
ATOM 3239 N N . LEU B 1 90 ? -9.531 -35.406 2.178 1 79 90 LEU B N 1
ATOM 3240 C CA . LEU B 1 90 ? -8.211 -35.594 2.762 1 79 90 LEU B CA 1
ATOM 3241 C C . LEU B 1 90 ? -8.07 -34.812 4.055 1 79 90 LEU B C 1
ATOM 3243 O O . LEU B 1 90 ? -8.586 -33.688 4.164 1 79 90 LEU B O 1
ATOM 3247 N N . LYS B 1 91 ? -7.414 -35.438 5.051 1 71.38 91 LYS B N 1
ATOM 3248 C CA . LYS B 1 91 ? -7.164 -34.75 6.305 1 71.38 91 LYS B CA 1
ATOM 3249 C C . LYS B 1 91 ? -6.18 -33.594 6.105 1 71.38 91 LYS B C 1
ATOM 3251 O O . LYS B 1 91 ? -5.266 -33.688 5.281 1 71.38 91 LYS B O 1
ATOM 3256 N N . GLU B 1 92 ? -6.41 -32.5 6.879 1 63.97 92 GLU B N 1
ATOM 3257 C CA . GLU B 1 92 ? -5.527 -31.359 6.777 1 63.97 92 GLU B CA 1
ATOM 3258 C C . GLU B 1 92 ? -4.199 -31.609 7.48 1 63.97 92 GLU B C 1
ATOM 3260 O O . GLU B 1 92 ? -4.168 -31.875 8.688 1 63.97 92 GLU B O 1
ATOM 3265 N N . SER B 1 93 ? -3.166 -31.828 6.832 1 65.56 93 SER B N 1
ATOM 3266 C CA . SER B 1 93 ? -1.796 -31.953 7.32 1 65.56 93 SER B CA 1
ATOM 3267 C C . SER B 1 93 ? -0.787 -31.578 6.242 1 65.56 93 SER B C 1
ATOM 3269 O O . SER B 1 93 ? -1.109 -31.578 5.051 1 65.56 93 SER B O 1
ATOM 3271 N N . ARG B 1 94 ? 0.324 -31.125 6.656 1 63.16 94 ARG B N 1
ATOM 3272 C CA . ARG B 1 94 ? 1.389 -30.812 5.707 1 63.16 94 ARG B CA 1
ATOM 3273 C C . ARG B 1 94 ? 1.711 -32.031 4.832 1 63.16 94 ARG B C 1
ATOM 3275 O O . ARG B 1 94 ? 2.068 -31.859 3.662 1 63.16 94 ARG B O 1
ATOM 3282 N N . VAL B 1 95 ? 1.522 -33.156 5.473 1 63.41 95 VAL B N 1
ATOM 3283 C CA . VAL B 1 95 ? 1.828 -34.406 4.789 1 63.41 95 VAL B CA 1
ATOM 3284 C C . VAL B 1 95 ? 0.822 -34.656 3.662 1 63.41 95 VAL B C 1
ATOM 3286 O O . VAL B 1 95 ? 1.18 -35.156 2.594 1 63.41 95 VAL B O 1
ATOM 3289 N N . ASN B 1 96 ? -0.309 -34.094 3.904 1 77.75 96 ASN B N 1
ATOM 3290 C CA . ASN B 1 96 ? -1.351 -34.375 2.922 1 77.75 96 ASN B CA 1
ATOM 3291 C C . ASN B 1 96 ? -1.454 -33.25 1.881 1 77.75 96 ASN B C 1
ATOM 3293 O O . ASN B 1 96 ? -2.336 -33.281 1.021 1 77.75 96 ASN B O 1
ATOM 3297 N N . LEU B 1 97 ? -0.478 -32.375 1.986 1 83.06 97 LEU B N 1
ATOM 3298 C CA . LEU B 1 97 ? -0.57 -31.234 1.062 1 83.06 97 LEU B CA 1
ATOM 3299 C C . LEU B 1 97 ? -0.255 -31.672 -0.364 1 83.06 97 LEU B C 1
ATOM 3301 O O . LEU B 1 97 ? -0.908 -31.234 -1.312 1 83.06 97 LEU B O 1
ATOM 3305 N N . PHE B 1 98 ? 0.693 -32.531 -0.475 1 88.25 98 PHE B N 1
ATOM 3306 C CA . PHE B 1 98 ? 1.006 -33.062 -1.808 1 88.25 98 PHE B CA 1
ATOM 3307 C C . PHE B 1 98 ? -0.196 -33.75 -2.41 1 88.25 98 PHE B C 1
ATOM 3309 O O . PHE B 1 98 ? -0.518 -33.562 -3.584 1 88.25 98 PHE B O 1
ATOM 3316 N N . ALA B 1 99 ? -0.769 -34.562 -1.58 1 88.06 99 ALA B N 1
ATOM 3317 C CA . ALA B 1 99 ? -1.948 -35.281 -2.047 1 88.06 99 ALA B CA 1
ATOM 3318 C C . ALA B 1 99 ? -3.049 -34.312 -2.48 1 88.06 99 ALA B C 1
ATOM 3320 O O . ALA B 1 99 ? -3.74 -34.562 -3.473 1 88.06 99 ALA B O 1
ATOM 3321 N N . LYS B 1 100 ? -3.238 -33.281 -1.753 1 89.06 100 LYS B N 1
ATOM 3322 C CA . LYS B 1 100 ? -4.23 -32.281 -2.113 1 89.06 100 LYS B CA 1
ATOM 3323 C C . LYS B 1 100 ? -3.91 -31.641 -3.471 1 89.06 100 LYS B C 1
ATOM 3325 O O . LYS B 1 100 ? -4.805 -31.453 -4.301 1 89.06 100 LYS B O 1
ATOM 3330 N N . ILE B 1 101 ? -2.619 -31.375 -3.705 1 92.81 101 ILE B N 1
ATOM 3331 C CA . ILE B 1 101 ? -2.195 -30.781 -4.965 1 92.81 101 ILE B CA 1
ATOM 3332 C C . ILE B 1 101 ? -2.418 -31.766 -6.109 1 92.81 101 ILE B C 1
ATOM 3334 O O . ILE B 1 101 ? -2.967 -31.406 -7.152 1 92.81 101 ILE B O 1
ATOM 3338 N N . GLU B 1 102 ? -2.031 -33 -5.867 1 93.5 102 GLU B N 1
ATOM 3339 C CA . GLU B 1 102 ? -2.193 -34.031 -6.887 1 93.5 102 GLU B CA 1
ATOM 3340 C C . GLU B 1 102 ? -3.656 -34.188 -7.289 1 93.5 102 GLU B C 1
ATOM 3342 O O . GLU B 1 102 ? -3.982 -34.156 -8.477 1 93.5 102 GLU B O 1
ATOM 3347 N N . HIS B 1 103 ? -4.52 -34.312 -6.293 1 93.44 103 HIS B N 1
ATOM 3348 C CA . HIS B 1 103 ? -5.941 -34.469 -6.582 1 93.44 103 HIS B CA 1
ATOM 3349 C C . HIS B 1 103 ? -6.492 -33.219 -7.285 1 93.44 103 HIS B C 1
ATOM 3351 O O . HIS B 1 103 ? -7.336 -33.344 -8.18 1 93.44 103 HIS B O 1
ATOM 3357 N N . THR B 1 104 ? -6.062 -32.094 -6.902 1 95.62 104 THR B N 1
ATOM 3358 C CA . THR B 1 104 ? -6.523 -30.844 -7.504 1 95.62 104 THR B CA 1
ATOM 3359 C C . THR B 1 104 ? -6.102 -30.766 -8.969 1 95.62 104 THR B C 1
ATOM 3361 O O . THR B 1 104 ? -6.918 -30.453 -9.836 1 95.62 104 THR B O 1
ATOM 3364 N N . LEU B 1 105 ? -4.82 -31.078 -9.266 1 97.81 105 LEU B N 1
ATOM 3365 C CA . LEU B 1 105 ? -4.32 -30.984 -10.633 1 97.81 105 LEU B CA 1
ATOM 3366 C C . LEU B 1 105 ? -5 -32.031 -11.531 1 97.81 105 LEU B C 1
ATOM 3368 O O . LEU B 1 105 ? -5.285 -31.75 -12.695 1 97.81 105 LEU B O 1
ATOM 3372 N N . LYS B 1 106 ? -5.309 -33.156 -10.992 1 97.5 106 LYS B N 1
ATOM 3373 C CA . LYS B 1 106 ? -6.062 -34.156 -11.742 1 97.5 106 LYS B CA 1
ATOM 3374 C C . LYS B 1 106 ? -7.473 -33.688 -12.055 1 97.5 106 LYS B C 1
ATOM 3376 O O . LYS B 1 106 ? -7.98 -33.875 -13.156 1 97.5 106 LYS B O 1
ATOM 3381 N N . HIS B 1 107 ? -8.086 -33.094 -11.016 1 97.12 107 HIS B N 1
ATOM 3382 C CA . HIS B 1 107 ? -9.414 -32.531 -11.219 1 97.12 107 HIS B CA 1
ATOM 3383 C C . HIS B 1 107 ? -9.391 -31.453 -12.305 1 97.12 107 HIS B C 1
ATOM 3385 O O . HIS B 1 107 ? -10.258 -31.438 -13.18 1 97.12 107 HIS B O 1
ATOM 3391 N N . ILE B 1 108 ? -8.438 -30.578 -12.25 1 98.38 108 ILE B N 1
ATOM 3392 C CA . ILE B 1 108 ? -8.289 -29.5 -13.234 1 98.38 108 ILE B CA 1
ATOM 3393 C C . ILE B 1 108 ? -8.078 -30.109 -14.625 1 98.38 108 ILE B C 1
ATOM 3395 O O . ILE B 1 108 ? -8.711 -29.672 -15.594 1 98.38 108 ILE B O 1
ATOM 3399 N N . TYR B 1 109 ? -7.184 -31.047 -14.727 1 98.69 109 TYR B N 1
ATOM 3400 C CA . TYR B 1 109 ? -6.887 -31.703 -15.984 1 98.69 109 TYR B CA 1
ATOM 3401 C C . TYR B 1 109 ? -8.156 -32.281 -16.609 1 98.69 109 TYR B C 1
ATOM 3403 O O . TYR B 1 109 ? -8.406 -32.094 -17.812 1 98.69 109 TYR B O 1
ATOM 3411 N N . LYS B 1 110 ? -8.969 -32.844 -15.828 1 98.19 110 LYS B N 1
ATOM 3412 C CA . LYS B 1 110 ? -10.156 -33.562 -16.312 1 98.19 110 LYS B CA 1
ATOM 3413 C C . LYS B 1 110 ? -11.266 -32.562 -16.672 1 98.19 110 LYS B C 1
ATOM 3415 O O . LYS B 1 110 ? -11.977 -32.75 -17.656 1 98.19 110 LYS B O 1
ATOM 3420 N N . ASN B 1 111 ? -11.383 -31.469 -15.898 1 97.94 111 ASN B N 1
ATOM 3421 C CA . ASN B 1 111 ? -12.625 -30.703 -15.969 1 97.94 111 ASN B CA 1
ATOM 3422 C C . ASN B 1 111 ? -12.391 -29.297 -16.484 1 97.94 111 ASN B C 1
ATOM 3424 O O . ASN B 1 111 ? -13.32 -28.641 -16.969 1 97.94 111 ASN B O 1
ATOM 3428 N N . GLU B 1 112 ? -11.133 -28.812 -16.344 1 97.69 112 GLU B N 1
ATOM 3429 C CA . GLU B 1 112 ? -10.969 -27.359 -16.484 1 97.69 112 GLU B CA 1
ATOM 3430 C C . GLU B 1 112 ? -9.828 -27.031 -17.438 1 97.69 112 GLU B C 1
ATOM 3432 O O . GLU B 1 112 ? -9.664 -25.875 -17.828 1 97.69 112 GLU B O 1
ATOM 3437 N N . LEU B 1 113 ? -9.047 -27.938 -17.891 1 98.19 113 LEU B N 1
ATOM 3438 C CA . LEU B 1 113 ? -7.727 -27.703 -18.453 1 98.19 113 LEU B CA 1
ATOM 3439 C C . LEU B 1 113 ? -7.805 -26.75 -19.656 1 98.19 113 LEU B C 1
ATOM 3441 O O . LEU B 1 113 ? -7.062 -25.766 -19.719 1 98.19 113 LEU B O 1
ATOM 3445 N N . ASN B 1 114 ? -8.758 -26.984 -20.578 1 97.44 114 ASN B N 1
ATOM 3446 C CA . ASN B 1 114 ? -8.805 -26.234 -21.828 1 97.44 114 ASN B CA 1
ATOM 3447 C C . ASN B 1 114 ? -9.578 -24.938 -21.672 1 97.44 114 ASN B C 1
ATOM 3449 O O . ASN B 1 114 ? -9.617 -24.125 -22.594 1 97.44 114 ASN B O 1
ATOM 3453 N N . ASN B 1 115 ? -10.094 -24.641 -20.5 1 98.31 115 ASN B N 1
ATOM 3454 C CA . ASN B 1 115 ? -10.867 -23.438 -20.25 1 98.31 115 ASN B CA 1
ATOM 3455 C C . ASN B 1 115 ? -9.977 -22.281 -19.828 1 98.31 115 ASN B C 1
ATOM 3457 O O . ASN B 1 115 ? -10.398 -21.125 -19.859 1 98.31 115 ASN B O 1
ATOM 3461 N N . TYR B 1 116 ? -8.727 -22.625 -19.453 1 98.75 116 TYR B N 1
ATOM 3462 C CA . TYR B 1 116 ? -7.828 -21.594 -18.938 1 98.75 116 TYR B CA 1
ATOM 3463 C C . TYR B 1 116 ? -6.418 -21.766 -19.5 1 98.75 116 TYR B C 1
ATOM 3465 O O . TYR B 1 116 ? -6.105 -22.781 -20.109 1 98.75 116 TYR B O 1
ATOM 3473 N N . ASP B 1 117 ? -5.621 -20.719 -19.359 1 98.88 117 ASP B N 1
ATOM 3474 C CA . ASP B 1 117 ? -4.281 -20.672 -19.938 1 98.88 117 ASP B CA 1
ATOM 3475 C C . ASP B 1 117 ? -3.225 -21.047 -18.906 1 98.88 117 ASP B C 1
ATOM 3477 O O . ASP B 1 117 ? -2.311 -21.828 -19.188 1 98.88 117 ASP B O 1
ATOM 3481 N N . PHE B 1 118 ? -3.365 -20.5 -17.719 1 98.94 118 PHE B N 1
ATOM 3482 C CA . PHE B 1 118 ? -2.408 -20.688 -16.641 1 98.94 118 PHE B CA 1
ATOM 3483 C C . PHE B 1 118 ? -3.129 -21.016 -15.336 1 98.94 118 PHE B C 1
ATOM 3485 O O . PHE B 1 118 ? -4.305 -20.688 -15.172 1 98.94 118 PHE B O 1
ATOM 3492 N N . PHE B 1 119 ? -2.402 -21.641 -14.438 1 98.94 119 PHE B N 1
ATOM 3493 C CA . PHE B 1 119 ? -2.957 -22.125 -13.18 1 98.94 119 PHE B CA 1
ATOM 3494 C C . PHE B 1 119 ? -2.084 -21.719 -12 1 98.94 119 PHE B C 1
ATOM 3496 O O . PHE B 1 119 ? -0.909 -22.078 -11.938 1 98.94 119 PHE B O 1
ATOM 3503 N N . LEU B 1 120 ? -2.668 -20.938 -11.094 1 98.94 120 LEU B N 1
ATOM 3504 C CA . LEU B 1 120 ? -1.95 -20.391 -9.953 1 98.94 120 LEU B CA 1
ATOM 3505 C C . LEU B 1 120 ? -2.262 -21.172 -8.68 1 98.94 120 LEU B C 1
ATOM 3507 O O . LEU B 1 120 ? -3.424 -21.281 -8.281 1 98.94 120 LEU B O 1
ATOM 3511 N N . LYS B 1 121 ? -1.249 -21.75 -8.141 1 98.19 121 LYS B N 1
ATOM 3512 C CA . LYS B 1 121 ? -1.314 -22.25 -6.766 1 98.19 121 LYS B CA 1
ATOM 3513 C C . LYS B 1 121 ? -0.982 -21.141 -5.77 1 98.19 121 LYS B C 1
ATOM 3515 O O . LYS B 1 121 ? 0.051 -20.484 -5.887 1 98.19 121 LYS B O 1
ATOM 3520 N N . ALA B 1 122 ? -1.822 -20.922 -4.805 1 97.06 122 ALA B N 1
ATOM 3521 C CA . ALA B 1 122 ? -1.57 -19.938 -3.75 1 97.06 122 ALA B CA 1
ATOM 3522 C C . ALA B 1 122 ? -2.031 -20.453 -2.393 1 97.06 122 ALA B C 1
ATOM 3524 O O . ALA B 1 122 ? -2.824 -21.391 -2.318 1 97.06 122 ALA B O 1
ATOM 3525 N N . ASP B 1 123 ? -1.49 -19.875 -1.361 1 93.19 123 ASP B N 1
ATOM 3526 C CA . ASP B 1 123 ? -1.913 -20.172 0.005 1 93.19 123 ASP B CA 1
ATOM 3527 C C . ASP B 1 123 ? -2.906 -19.125 0.505 1 93.19 123 ASP B C 1
ATOM 3529 O O . ASP B 1 123 ? -3.121 -18.109 -0.149 1 93.19 123 ASP B O 1
ATOM 3533 N N . TYR B 1 124 ? -3.436 -19.422 1.711 1 92.19 124 TYR B N 1
ATOM 3534 C CA . TYR B 1 124 ? -4.414 -18.5 2.283 1 92.19 124 TYR B CA 1
ATOM 3535 C C . TYR B 1 124 ? -3.76 -17.188 2.695 1 92.19 124 TYR B C 1
ATOM 3537 O O . TYR B 1 124 ? -4.441 -16.188 2.895 1 92.19 124 TYR B O 1
ATOM 3545 N N . ASP B 1 125 ? -2.453 -17.219 2.846 1 94.62 125 ASP B N 1
ATOM 3546 C CA . ASP B 1 125 ? -1.774 -16 3.254 1 94.62 125 ASP B CA 1
ATOM 3547 C C . ASP B 1 125 ? -0.904 -15.445 2.125 1 94.62 125 ASP B C 1
ATOM 3549 O O . ASP B 1 125 ? 0.05 -14.711 2.373 1 94.62 125 ASP B O 1
ATOM 3553 N N . THR B 1 126 ? -1.198 -15.875 0.872 1 97.06 126 THR B N 1
ATOM 3554 C CA . THR B 1 126 ? -0.641 -15.258 -0.327 1 97.06 126 THR B CA 1
ATOM 3555 C C . THR B 1 126 ? -1.528 -14.109 -0.809 1 97.06 126 THR B C 1
ATOM 3557 O O . THR B 1 126 ? -2.756 -14.219 -0.778 1 97.06 126 THR B O 1
ATOM 3560 N N . TYR B 1 127 ? -0.973 -13.039 -1.154 1 98.44 127 TYR B N 1
ATOM 3561 C CA . TYR B 1 127 ? -1.678 -11.992 -1.884 1 98.44 127 TYR B CA 1
ATOM 3562 C C . TYR B 1 127 ? -1.103 -11.82 -3.285 1 98.44 127 TYR B C 1
ATOM 3564 O O . TYR B 1 127 ? 0.111 -11.68 -3.453 1 98.44 127 TYR B O 1
ATOM 3572 N N . VAL B 1 128 ? -2.008 -11.734 -4.262 1 98.88 128 VAL B N 1
ATOM 3573 C CA . VAL B 1 128 ? -1.562 -11.664 -5.648 1 98.88 128 VAL B CA 1
ATOM 3574 C C . VAL B 1 128 ? -2.176 -10.438 -6.328 1 98.88 128 VAL B C 1
ATOM 3576 O O . VAL B 1 128 ? -3.385 -10.211 -6.238 1 98.88 128 VAL B O 1
ATOM 3579 N N . VAL B 1 129 ? -1.317 -9.625 -6.953 1 98.5 129 VAL B N 1
ATOM 3580 C CA . VAL B 1 129 ? -1.799 -8.609 -7.883 1 98.5 129 VAL B CA 1
ATOM 3581 C C . VAL B 1 129 ? -2.033 -9.242 -9.258 1 98.5 129 VAL B C 1
ATOM 3583 O O . VAL B 1 129 ? -1.117 -9.305 -10.078 1 98.5 129 VAL B O 1
ATOM 3586 N N . MET B 1 130 ? -3.273 -9.547 -9.523 1 98.5 130 MET B N 1
ATOM 3587 C CA . MET B 1 130 ? -3.604 -10.414 -10.648 1 98.5 130 MET B CA 1
ATOM 3588 C C . MET B 1 130 ? -3.242 -9.742 -11.969 1 98.5 130 MET B C 1
ATOM 3590 O O . MET B 1 130 ? -2.822 -10.414 -12.914 1 98.5 130 MET B O 1
ATOM 3594 N N . GLU B 1 131 ? -3.385 -8.422 -12.094 1 96.38 131 GLU B N 1
ATOM 3595 C CA . GLU B 1 131 ? -3 -7.707 -13.305 1 96.38 131 GLU B CA 1
ATOM 3596 C C . GLU B 1 131 ? -1.503 -7.84 -13.578 1 96.38 131 GLU B C 1
ATOM 3598 O O . GLU B 1 131 ? -1.088 -8.047 -14.719 1 96.38 131 GLU B O 1
ATOM 3603 N N . ASN B 1 132 ? -0.771 -7.738 -12.516 1 97.38 132 ASN B N 1
ATOM 3604 C CA . ASN B 1 132 ? 0.673 -7.875 -12.672 1 97.38 132 ASN B CA 1
ATOM 3605 C C . ASN B 1 132 ? 1.063 -9.305 -13.039 1 97.38 132 ASN B C 1
ATOM 3607 O O . ASN B 1 132 ? 2.002 -9.516 -13.812 1 97.38 132 ASN B O 1
ATOM 3611 N N . LEU B 1 133 ? 0.337 -10.281 -12.477 1 98.81 133 LEU B N 1
ATOM 3612 C CA . LEU B 1 133 ? 0.577 -11.672 -12.852 1 98.81 133 LEU B CA 1
ATOM 3613 C C . LEU B 1 133 ? 0.303 -11.891 -14.336 1 98.81 133 LEU B C 1
ATOM 3615 O O . LEU B 1 133 ? 1.141 -12.453 -15.055 1 98.81 133 LEU B O 1
ATOM 3619 N N . ARG B 1 134 ? -0.84 -11.422 -14.828 1 98.56 134 ARG B N 1
ATOM 3620 C CA . ARG B 1 134 ? -1.211 -11.594 -16.234 1 98.56 134 ARG B CA 1
ATOM 3621 C C . ARG B 1 134 ? -0.227 -10.867 -17.141 1 98.56 134 ARG B C 1
ATOM 3623 O O . ARG B 1 134 ? 0.135 -11.383 -18.203 1 98.56 134 ARG B O 1
ATOM 3630 N N . PHE B 1 135 ? 0.118 -9.695 -16.625 1 96.44 135 PHE B N 1
ATOM 3631 C CA . PHE B 1 135 ? 1.1 -8.906 -17.359 1 96.44 135 PHE B CA 1
ATOM 3632 C C . PHE B 1 135 ? 2.406 -9.672 -17.516 1 96.44 135 PHE B C 1
ATOM 3634 O O . PHE B 1 135 ? 2.988 -9.703 -18.594 1 96.44 135 PHE B O 1
ATOM 3641 N N . MET B 1 136 ? 2.863 -10.359 -16.562 1 97.88 136 MET B N 1
ATOM 3642 C CA . MET B 1 136 ? 4.09 -11.148 -16.578 1 97.88 136 MET B CA 1
ATOM 3643 C C . MET B 1 136 ? 3.938 -12.375 -17.469 1 97.88 136 MET B C 1
ATOM 3645 O O . MET B 1 136 ? 4.891 -12.789 -18.125 1 97.88 136 MET B O 1
ATOM 3649 N N . LEU B 1 137 ? 2.734 -12.953 -17.562 1 98.69 137 LEU B N 1
ATOM 3650 C CA . LEU B 1 137 ? 2.49 -14.211 -18.266 1 98.69 137 LEU B CA 1
ATOM 3651 C C . LEU B 1 137 ? 2.176 -13.953 -19.734 1 98.69 137 LEU B C 1
ATOM 3653 O O . LEU B 1 137 ? 2.291 -14.859 -20.562 1 98.69 137 LEU B O 1
ATOM 3657 N N . LEU B 1 138 ? 1.808 -12.812 -20.109 1 97.5 138 LEU B N 1
ATOM 3658 C CA . LEU B 1 138 ? 1.227 -12.438 -21.406 1 97.5 138 LEU B CA 1
ATOM 3659 C C . LEU B 1 138 ? 2.133 -12.859 -22.547 1 97.5 138 LEU B C 1
ATOM 3661 O O . LEU B 1 138 ? 1.651 -13.336 -23.578 1 97.5 138 LEU B O 1
ATOM 3665 N N . PRO B 1 139 ? 3.479 -12.797 -22.438 1 97.12 139 PRO B N 1
ATOM 3666 C CA . PRO B 1 139 ? 4.34 -13.133 -23.578 1 97.12 139 PRO B CA 1
ATOM 3667 C C . PRO B 1 139 ? 4.504 -14.641 -23.781 1 97.12 139 PRO B C 1
ATOM 3669 O O . PRO B 1 139 ? 5.094 -15.07 -24.766 1 97.12 139 PRO B O 1
ATOM 3672 N N . TYR B 1 140 ? 3.979 -15.422 -22.922 1 98.12 140 TYR B N 1
ATOM 3673 C CA . TYR B 1 140 ? 4.254 -16.859 -22.953 1 98.12 140 TYR B CA 1
ATOM 3674 C C . TYR B 1 140 ? 3.047 -17.625 -23.453 1 98.12 140 TYR B C 1
ATOM 3676 O O . TYR B 1 140 ? 1.902 -17.234 -23.234 1 98.12 140 TYR B O 1
ATOM 3684 N N . SER B 1 141 ? 3.34 -18.672 -24.078 1 98.19 141 SER B N 1
ATOM 3685 C CA . SER B 1 141 ? 2.285 -19.562 -24.547 1 98.19 141 SER B CA 1
ATOM 3686 C C . SER B 1 141 ? 1.94 -20.625 -23.5 1 98.19 141 SER B C 1
ATOM 3688 O O . SER B 1 141 ? 2.82 -21.328 -23.016 1 98.19 141 SER B O 1
ATOM 3690 N N . PRO B 1 142 ? 0.648 -20.75 -23.172 1 98.56 142 PRO B N 1
ATOM 3691 C CA . PRO B 1 142 ? 0.256 -21.781 -22.203 1 98.56 142 PRO B CA 1
ATOM 3692 C C . PRO B 1 142 ? 0.464 -23.203 -22.75 1 98.56 142 PRO B C 1
ATOM 3694 O O . PRO B 1 142 ? 0.38 -24.172 -21.984 1 98.56 142 PRO B O 1
ATOM 3697 N N . ASP B 1 143 ? 0.769 -23.328 -24.031 1 98.56 143 ASP B N 1
ATOM 3698 C CA . ASP B 1 143 ? 0.979 -24.641 -24.641 1 98.56 143 ASP B CA 1
ATOM 3699 C C . ASP B 1 143 ? 2.447 -25.047 -24.578 1 98.56 143 ASP B C 1
ATOM 3701 O O . ASP B 1 143 ? 2.814 -26.141 -25 1 98.56 143 ASP B O 1
ATOM 3705 N N . ASP B 1 144 ? 3.312 -24.156 -24.047 1 98.69 144 ASP B N 1
ATOM 3706 C CA . ASP B 1 144 ? 4.664 -24.531 -23.641 1 98.69 144 ASP B CA 1
ATOM 3707 C C . ASP B 1 144 ? 4.691 -25 -22.203 1 98.69 144 ASP B C 1
ATOM 3709 O O . ASP B 1 144 ? 3.979 -24.469 -21.344 1 98.69 144 ASP B O 1
ATOM 3713 N N . PRO B 1 145 ? 5.477 -26.016 -21.891 1 98.81 145 PRO B N 1
ATOM 3714 C CA . PRO B 1 145 ? 5.582 -26.484 -20.516 1 98.81 145 PRO B CA 1
ATOM 3715 C C . PRO B 1 145 ? 6.398 -25.547 -19.625 1 98.81 145 PRO B C 1
ATOM 3717 O O . PRO B 1 145 ? 7.629 -25.625 -19.609 1 98.81 145 PRO B O 1
ATOM 3720 N N . LEU B 1 146 ? 5.758 -24.719 -18.922 1 98.81 146 LEU B N 1
ATOM 3721 C CA . LEU B 1 146 ? 6.41 -23.656 -18.172 1 98.81 146 LEU B CA 1
ATOM 3722 C C . LEU B 1 146 ? 5.898 -23.609 -16.734 1 98.81 146 LEU B C 1
ATOM 3724 O O . LEU B 1 146 ? 4.742 -23.953 -16.469 1 98.81 146 LEU B O 1
ATOM 3728 N N . THR B 1 147 ? 6.754 -23.25 -15.859 1 98.81 147 THR B N 1
ATOM 3729 C CA . THR B 1 147 ? 6.387 -22.922 -14.484 1 98.81 147 THR B CA 1
ATOM 3730 C C . THR B 1 147 ? 7.004 -21.594 -14.062 1 98.81 147 THR B C 1
ATOM 3732 O O . THR B 1 147 ? 8.086 -21.219 -14.531 1 98.81 147 THR B O 1
ATOM 3735 N N . PHE B 1 148 ? 6.309 -20.766 -13.273 1 98.81 148 PHE B N 1
ATOM 3736 C CA . PHE B 1 148 ? 6.695 -19.438 -12.812 1 98.81 148 PHE B CA 1
ATOM 3737 C C . PHE B 1 148 ? 6.609 -19.344 -11.297 1 98.81 148 PHE B C 1
ATOM 3739 O O . PHE B 1 148 ? 5.738 -19.969 -10.68 1 98.81 148 PHE B O 1
ATOM 3746 N N . GLY B 1 149 ? 7.418 -18.562 -10.648 1 98.62 149 GLY B N 1
ATOM 3747 C CA . GLY B 1 149 ? 7.395 -18.344 -9.211 1 98.62 149 GLY B CA 1
ATOM 3748 C C . GLY B 1 149 ? 8.703 -17.781 -8.672 1 98.62 149 GLY B C 1
ATOM 3749 O O . GLY B 1 149 ? 9.508 -17.25 -9.43 1 98.62 149 GLY B O 1
ATOM 3750 N N . CYS B 1 150 ? 8.789 -17.781 -7.414 1 98.5 150 CYS B N 1
ATOM 3751 C CA . CYS B 1 150 ? 10.055 -17.5 -6.742 1 98.5 150 CYS B CA 1
ATOM 3752 C C . CYS B 1 150 ? 10.922 -18.75 -6.699 1 98.5 150 CYS B C 1
ATOM 3754 O O . CYS B 1 150 ? 10.602 -19.719 -6.004 1 98.5 150 CYS B O 1
ATOM 3756 N N . ARG B 1 151 ? 12.016 -18.688 -7.402 1 98 151 ARG B N 1
ATOM 3757 C CA . ARG B 1 151 ? 12.852 -19.875 -7.566 1 98 151 ARG B CA 1
ATOM 3758 C C . ARG B 1 151 ? 13.797 -20.047 -6.379 1 98 151 ARG B C 1
ATOM 3760 O O . ARG B 1 151 ? 14.562 -19.141 -6.047 1 98 151 ARG B O 1
ATOM 3767 N N . LEU B 1 152 ? 13.727 -21.234 -5.781 1 97.94 152 LEU B N 1
ATOM 3768 C CA . LEU B 1 152 ? 14.523 -21.578 -4.605 1 97.94 152 LEU B CA 1
ATOM 3769 C C . LEU B 1 152 ? 15.375 -22.812 -4.867 1 97.94 152 LEU B C 1
ATOM 3771 O O . LEU B 1 152 ? 15.125 -23.562 -5.82 1 97.94 152 LEU B O 1
ATOM 3775 N N . ARG B 1 153 ? 16.312 -22.953 -3.988 1 95.94 153 ARG B N 1
ATOM 3776 C CA . ARG B 1 153 ? 17.234 -24.094 -4.074 1 95.94 153 ARG B CA 1
ATOM 3777 C C . ARG B 1 153 ? 16.938 -25.109 -2.984 1 95.94 153 ARG B C 1
ATOM 3779 O O . ARG B 1 153 ? 16.641 -24.75 -1.842 1 95.94 153 ARG B O 1
ATOM 3786 N N . TYR B 1 154 ? 16.953 -26.297 -3.316 1 92.69 154 TYR B N 1
ATOM 3787 C CA . TYR B 1 154 ? 16.922 -27.422 -2.385 1 92.69 154 TYR B CA 1
ATOM 3788 C C . TYR B 1 154 ? 17.859 -28.531 -2.842 1 92.69 154 TYR B C 1
ATOM 3790 O O . TYR B 1 154 ? 17.594 -29.188 -3.854 1 92.69 154 TYR B O 1
ATOM 3798 N N . MET B 1 155 ? 18.953 -28.719 -2.084 1 89.12 155 MET B N 1
ATOM 3799 C CA . MET B 1 155 ? 19.984 -29.672 -2.471 1 89.12 155 MET B CA 1
ATOM 3800 C C . MET B 1 155 ? 20.438 -29.438 -3.908 1 89.12 155 MET B C 1
ATOM 3802 O O . MET B 1 155 ? 20.969 -28.375 -4.23 1 89.12 155 MET B O 1
ATOM 3806 N N . ASN B 1 156 ? 20.188 -30.391 -4.828 1 87.75 156 ASN B N 1
ATOM 3807 C CA . ASN B 1 156 ? 20.688 -30.266 -6.188 1 87.75 156 ASN B CA 1
ATOM 3808 C C . ASN B 1 156 ? 19.578 -29.906 -7.168 1 87.75 156 ASN B C 1
ATOM 3810 O O . ASN B 1 156 ? 19.703 -30.156 -8.367 1 87.75 156 ASN B O 1
ATOM 3814 N N . GLN B 1 157 ? 18.516 -29.328 -6.57 1 91.5 157 GLN B N 1
ATOM 3815 C CA . GLN B 1 157 ? 17.422 -28.984 -7.469 1 91.5 157 GLN B CA 1
ATOM 3816 C C . GLN B 1 157 ? 16.828 -27.625 -7.113 1 91.5 157 GLN B C 1
ATOM 3818 O O . GLN B 1 157 ? 17.188 -27.031 -6.094 1 91.5 157 GLN B O 1
ATOM 3823 N N . TYR B 1 158 ? 16 -27.219 -8.047 1 95.25 158 TYR B N 1
ATOM 3824 C CA . TYR B 1 158 ? 15.297 -25.953 -7.859 1 95.25 158 TYR B CA 1
ATOM 3825 C C . TYR B 1 158 ? 13.789 -26.156 -7.871 1 95.25 158 TYR B C 1
ATOM 3827 O O . TYR B 1 158 ? 13.297 -27.156 -8.414 1 95.25 158 TYR B O 1
ATOM 3835 N N . TYR B 1 159 ? 13.156 -25.344 -7.195 1 97.19 159 TYR B N 1
ATOM 3836 C CA . TYR B 1 159 ? 11.695 -25.391 -7.137 1 97.19 159 TYR B CA 1
ATOM 3837 C C . TYR B 1 159 ? 11.117 -24 -6.945 1 97.19 159 TYR B C 1
ATOM 3839 O O . TYR B 1 159 ? 11.852 -23.047 -6.66 1 97.19 159 TYR B O 1
ATOM 3847 N N . MET B 1 160 ? 9.836 -23.812 -7.211 1 98.25 160 MET B N 1
ATOM 3848 C CA . MET B 1 160 ? 9.133 -22.562 -6.969 1 98.25 160 MET B CA 1
ATOM 3849 C C . MET B 1 160 ? 8.469 -22.562 -5.594 1 98.25 160 MET B C 1
ATOM 3851 O O . MET B 1 160 ? 7.801 -23.516 -5.223 1 98.25 160 MET B O 1
ATOM 3855 N N . SER B 1 161 ? 8.648 -21.484 -4.891 1 97.31 161 SER B N 1
ATOM 3856 C CA . SER B 1 161 ? 8.109 -21.359 -3.543 1 97.31 161 SER B CA 1
ATOM 3857 C C . SER B 1 161 ? 6.598 -21.531 -3.535 1 97.31 161 SER B C 1
ATOM 3859 O O . SER B 1 161 ? 5.883 -20.875 -4.289 1 97.31 161 SER B O 1
ATOM 3861 N N . GLY B 1 162 ? 6.121 -22.391 -2.637 1 94.94 162 GLY B N 1
ATOM 3862 C CA . GLY B 1 162 ? 4.688 -22.547 -2.455 1 94.94 162 GLY B CA 1
ATOM 3863 C C . GLY B 1 162 ? 4.02 -21.328 -1.849 1 94.94 162 GLY B C 1
ATOM 3864 O O . GLY B 1 162 ? 2.928 -20.938 -2.268 1 94.94 162 GLY B O 1
ATOM 3865 N N . GLY B 1 163 ? 4.684 -20.719 -0.914 1 94.19 163 GLY B N 1
ATOM 3866 C CA . GLY B 1 163 ? 4.133 -19.578 -0.196 1 94.19 163 GLY B CA 1
ATOM 3867 C C . GLY B 1 163 ? 3.984 -18.344 -1.062 1 94.19 163 GLY B C 1
ATOM 3868 O O . GLY B 1 163 ? 2.992 -17.625 -0.956 1 94.19 163 GLY B O 1
ATOM 3869 N N . ALA B 1 164 ? 4.973 -18.109 -1.963 1 97.62 164 ALA B N 1
ATOM 3870 C CA . ALA B 1 164 ? 4.918 -16.984 -2.883 1 97.62 164 ALA B CA 1
ATOM 3871 C C . ALA B 1 164 ? 3.889 -17.219 -3.984 1 97.62 164 ALA B C 1
ATOM 3873 O O . ALA B 1 164 ? 3.51 -16.297 -4.703 1 97.62 164 ALA B O 1
ATOM 3874 N N . GLY B 1 165 ? 3.43 -18.484 -4.051 1 98 165 GLY B N 1
ATOM 3875 C CA . GLY B 1 165 ? 2.633 -18.906 -5.191 1 98 165 GLY B CA 1
ATOM 3876 C C . GLY B 1 165 ? 3.471 -19.312 -6.387 1 98 165 GLY B C 1
ATOM 3877 O O . GLY B 1 165 ? 4.59 -18.828 -6.562 1 98 165 GLY B O 1
ATOM 3878 N N . TYR B 1 166 ? 2.961 -20.281 -7.141 1 98.69 166 TYR B N 1
ATOM 3879 C CA . TYR B 1 166 ? 3.598 -20.625 -8.406 1 98.69 166 TYR B CA 1
ATOM 3880 C C . TYR B 1 166 ? 2.555 -20.906 -9.484 1 98.69 166 TYR B C 1
ATOM 3882 O O . TYR B 1 166 ? 1.394 -21.188 -9.18 1 98.69 166 TYR B O 1
ATOM 3890 N N . VAL B 1 167 ? 2.98 -20.75 -10.703 1 98.94 167 VAL B N 1
ATOM 3891 C CA . VAL B 1 167 ? 2.084 -20.859 -11.844 1 98.94 167 VAL B CA 1
ATOM 3892 C C . VAL B 1 167 ? 2.529 -22 -12.75 1 98.94 167 VAL B C 1
ATOM 3894 O O . VAL B 1 167 ? 3.725 -22.172 -13 1 98.94 167 VAL B O 1
ATOM 3897 N N . LEU B 1 168 ? 1.586 -22.766 -13.156 1 98.94 168 LEU B N 1
ATOM 3898 C CA . LEU B 1 168 ? 1.797 -23.812 -14.148 1 98.94 168 LEU B CA 1
ATOM 3899 C C . LEU B 1 168 ? 1.053 -23.484 -15.445 1 98.94 168 LEU B C 1
ATOM 3901 O O . LEU B 1 168 ? -0.089 -23.031 -15.406 1 98.94 168 LEU B O 1
ATOM 3905 N N . SER B 1 169 ? 1.711 -23.703 -16.594 1 98.88 169 SER B N 1
ATOM 3906 C CA . SER B 1 169 ? 1.016 -23.609 -17.875 1 98.88 169 SER B CA 1
ATOM 3907 C C . SER B 1 169 ? 0.079 -24.781 -18.094 1 98.88 169 SER B C 1
ATOM 3909 O O . SER B 1 169 ? 0.17 -25.797 -17.391 1 98.88 169 SER B O 1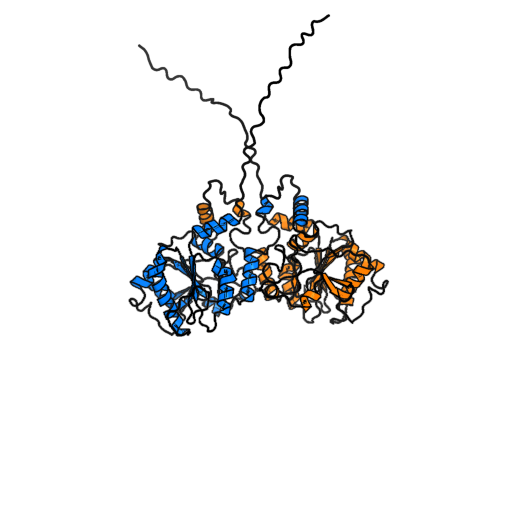
ATOM 3911 N N . ARG B 1 170 ? -0.796 -24.641 -18.984 1 98.88 170 ARG B N 1
ATOM 3912 C CA . ARG B 1 170 ? -1.685 -25.719 -19.391 1 98.88 170 ARG B CA 1
ATOM 3913 C C . ARG B 1 170 ? -0.891 -26.969 -19.734 1 98.88 170 ARG B C 1
ATOM 3915 O O . ARG B 1 170 ? -1.219 -28.078 -19.281 1 98.88 170 ARG B O 1
ATOM 3922 N N . GLU B 1 171 ? 0.169 -26.812 -20.5 1 98.88 171 GLU B N 1
ATOM 3923 C CA . GLU B 1 171 ? 0.987 -27.953 -20.906 1 98.88 171 GLU B CA 1
ATOM 3924 C C . GLU B 1 171 ? 1.689 -28.578 -19.719 1 98.88 171 GLU B C 1
ATOM 3926 O O . GLU B 1 171 ? 1.869 -29.797 -19.672 1 98.88 171 GLU B O 1
ATOM 3931 N N . ALA B 1 172 ? 2.102 -27.797 -18.75 1 98.88 172 ALA B N 1
ATOM 3932 C CA . ALA B 1 172 ? 2.727 -28.344 -17.562 1 98.88 172 ALA B CA 1
ATOM 3933 C C . ALA B 1 172 ? 1.763 -29.266 -16.797 1 98.88 172 ALA B C 1
ATOM 3935 O O . ALA B 1 172 ? 2.152 -30.328 -16.328 1 98.88 172 ALA B O 1
ATOM 3936 N N . ILE B 1 173 ? 0.523 -28.859 -16.672 1 98.81 173 ILE B N 1
ATOM 3937 C CA . ILE B 1 173 ? -0.478 -29.672 -15.992 1 98.81 173 ILE B CA 1
ATOM 3938 C C . ILE B 1 173 ? -0.713 -30.969 -16.766 1 98.81 173 ILE B C 1
ATOM 3940 O O . ILE B 1 173 ? -0.782 -32.031 -16.188 1 98.81 173 ILE B O 1
ATOM 3944 N N . ARG B 1 174 ? -0.82 -30.844 -18.062 1 98.75 174 ARG B N 1
ATOM 3945 C CA . ARG B 1 174 ? -0.999 -32.031 -18.891 1 98.75 174 ARG B CA 1
ATOM 3946 C C . ARG B 1 174 ? 0.115 -33.031 -18.641 1 98.75 174 ARG B C 1
ATOM 3948 O O . ARG B 1 174 ? -0.151 -34.219 -18.422 1 98.75 174 ARG B O 1
ATOM 3955 N N . ARG B 1 175 ? 1.311 -32.594 -18.609 1 98.69 175 ARG B N 1
ATOM 3956 C CA . ARG B 1 175 ? 2.467 -33.469 -18.453 1 98.69 175 ARG B CA 1
ATOM 3957 C C . ARG B 1 175 ? 2.479 -34.156 -17.094 1 98.69 175 ARG B C 1
ATOM 3959 O O . ARG B 1 175 ? 2.713 -35.344 -16.984 1 98.69 175 ARG B O 1
ATOM 3966 N N . ILE B 1 176 ? 2.25 -33.344 -16.078 1 98.62 176 ILE B N 1
ATOM 3967 C CA . ILE B 1 176 ? 2.398 -33.906 -14.742 1 98.62 176 ILE B CA 1
ATOM 3968 C C . ILE B 1 176 ? 1.313 -34.938 -14.492 1 98.62 176 ILE B C 1
ATOM 3970 O O . ILE B 1 176 ? 1.554 -35.938 -13.812 1 98.62 176 ILE B O 1
ATOM 3974 N N . VAL B 1 177 ? 0.125 -34.75 -15.047 1 98.25 177 VAL B N 1
ATOM 3975 C CA . VAL B 1 177 ? -0.974 -35.688 -14.828 1 98.25 177 VAL B CA 1
ATOM 3976 C C . VAL B 1 177 ? -0.796 -36.938 -15.719 1 98.25 177 VAL B C 1
ATOM 3978 O O . VAL B 1 177 ? -0.965 -38.062 -15.266 1 98.25 177 VAL B O 1
ATOM 3981 N N . GLU B 1 178 ? -0.374 -36.781 -16.969 1 98.38 178 GLU B N 1
ATOM 3982 C CA . GLU B 1 178 ? -0.292 -37.875 -17.922 1 98.38 178 GLU B CA 1
ATOM 3983 C C . GLU B 1 178 ? 0.985 -38.688 -17.719 1 98.38 178 GLU B C 1
ATOM 3985 O O . GLU B 1 178 ? 0.991 -39.906 -17.922 1 98.38 178 GLU B O 1
ATOM 3990 N N . LYS B 1 179 ? 2.035 -37.969 -17.312 1 98.31 179 LYS B N 1
ATOM 3991 C CA . LYS B 1 179 ? 3.336 -38.625 -17.344 1 98.31 179 LYS B CA 1
ATOM 3992 C C . LYS B 1 179 ? 4.008 -38.594 -15.977 1 98.31 179 LYS B C 1
ATOM 3994 O O . LYS B 1 179 ? 4.992 -39.312 -15.758 1 98.31 179 LYS B O 1
ATOM 3999 N N . GLY B 1 180 ? 3.541 -37.812 -15.102 1 97.81 180 GLY B N 1
ATOM 4000 C CA . GLY B 1 180 ? 4.207 -37.625 -13.82 1 97.81 180 GLY B CA 1
ATOM 4001 C C . GLY B 1 180 ? 3.594 -38.438 -12.703 1 97.81 180 GLY B C 1
ATOM 4002 O O . GLY B 1 180 ? 4.094 -39.531 -12.367 1 97.81 180 GLY B O 1
ATOM 4003 N N . PHE B 1 181 ? 2.422 -38.062 -12.234 1 95.81 181 PHE B N 1
ATOM 4004 C CA . PHE B 1 181 ? 1.765 -38.656 -11.078 1 95.81 181 PHE B CA 1
ATOM 4005 C C . PHE B 1 181 ? 1.562 -40.156 -11.289 1 95.81 181 PHE B C 1
ATOM 4007 O O . PHE B 1 181 ? 0.966 -40.562 -12.281 1 95.81 181 PHE B O 1
ATOM 4014 N N . GLY B 1 182 ? 2.107 -40.969 -10.344 1 93.31 182 GLY B N 1
ATOM 4015 C CA . GLY B 1 182 ? 1.933 -42.406 -10.375 1 93.31 182 GLY B CA 1
ATOM 4016 C C . GLY B 1 182 ? 2.816 -43.094 -11.398 1 93.31 182 GLY B C 1
ATOM 4017 O O . GLY B 1 182 ? 2.818 -44.312 -11.5 1 93.31 182 GLY B O 1
ATOM 4018 N N . LYS B 1 183 ? 3.605 -42.344 -12.133 1 95.62 183 LYS B N 1
ATOM 4019 C CA . LYS B 1 183 ? 4.375 -42.938 -13.227 1 95.62 183 LYS B CA 1
ATOM 4020 C C . LYS B 1 183 ? 5.867 -42.688 -13.047 1 95.62 183 LYS B C 1
ATOM 4022 O O . LYS B 1 183 ? 6.699 -43.469 -13.477 1 95.62 183 LYS B O 1
ATOM 4027 N N . LEU B 1 184 ? 6.199 -41.531 -12.492 1 95.56 184 LEU B N 1
ATOM 4028 C CA . LEU B 1 184 ? 7.59 -41.188 -12.219 1 95.56 184 LEU B CA 1
ATOM 4029 C C . LEU B 1 184 ? 7.871 -41.188 -10.727 1 95.56 184 LEU B C 1
ATOM 4031 O O . LEU B 1 184 ? 7.113 -40.594 -9.945 1 95.56 184 LEU B O 1
ATOM 4035 N N . PRO B 1 185 ? 8.93 -41.844 -10.312 1 93.56 185 PRO B N 1
ATOM 4036 C CA . PRO B 1 185 ? 9.281 -41.812 -8.891 1 93.56 185 PRO B CA 1
ATOM 4037 C C . PRO B 1 185 ? 9.492 -40.406 -8.352 1 93.56 185 PRO B C 1
ATOM 4039 O O . PRO B 1 185 ? 9.219 -40.125 -7.184 1 93.56 185 PRO B O 1
ATOM 4042 N N . GLN B 1 186 ? 9.984 -39.469 -9.195 1 92.69 186 GLN B N 1
ATOM 4043 C CA . GLN B 1 186 ? 10.234 -38.094 -8.82 1 92.69 186 GLN B CA 1
ATOM 4044 C C . GLN B 1 186 ? 8.938 -37.344 -8.531 1 92.69 186 GLN B C 1
ATOM 4046 O O . GLN B 1 186 ? 8.945 -36.25 -7.977 1 92.69 186 GLN B O 1
ATOM 4051 N N . CYS B 1 187 ? 7.859 -37.938 -8.961 1 93.81 187 CYS B N 1
ATOM 4052 C CA . CYS B 1 187 ? 6.562 -37.312 -8.773 1 93.81 187 CYS B CA 1
ATOM 4053 C C . CYS B 1 187 ? 5.738 -38.031 -7.723 1 93.81 187 CYS B C 1
ATOM 4055 O O . CYS B 1 187 ? 4.504 -38 -7.758 1 93.81 187 CYS B O 1
ATOM 4057 N N . ALA B 1 188 ? 6.391 -38.812 -6.879 1 88.81 188 ALA B N 1
ATOM 4058 C CA . ALA B 1 188 ? 5.75 -39.531 -5.773 1 88.81 188 ALA B CA 1
ATOM 4059 C C . ALA B 1 188 ? 5.863 -38.75 -4.473 1 88.81 188 ALA B C 1
ATOM 4061 O O . ALA B 1 188 ? 6.82 -38 -4.281 1 88.81 188 ALA B O 1
ATOM 4062 N N . PRO B 1 189 ? 4.781 -38.906 -3.666 1 84.06 189 PRO B N 1
ATOM 4063 C CA . PRO B 1 189 ? 4.875 -38.219 -2.375 1 84.06 189 PRO B CA 1
ATOM 4064 C C . PRO B 1 189 ? 6.027 -38.719 -1.516 1 84.06 189 PRO B C 1
ATOM 4066 O O . PRO B 1 189 ? 6.312 -39.938 -1.504 1 84.06 189 PRO B O 1
ATOM 4069 N N . SER B 1 190 ? 6.891 -37.906 -1 1 73.38 190 SER B N 1
ATOM 4070 C CA . SER B 1 190 ? 8 -38.312 -0.148 1 73.38 190 SER B CA 1
ATOM 4071 C C . SER B 1 190 ? 7.711 -38.031 1.319 1 73.38 190 SER B C 1
ATOM 4073 O O . SER B 1 190 ? 8.258 -38.688 2.209 1 73.38 190 SER B O 1
ATOM 4075 N N . ASN B 1 191 ? 6.832 -37.344 1.755 1 67.5 191 ASN B N 1
ATOM 4076 C CA . ASN B 1 191 ? 6.48 -36.906 3.102 1 67.5 191 ASN B CA 1
ATOM 4077 C C . ASN B 1 191 ? 7.664 -36.281 3.807 1 67.5 191 ASN B C 1
ATOM 4079 O O . ASN B 1 191 ? 7.66 -36.125 5.031 1 67.5 191 ASN B O 1
ATOM 4083 N N . ARG B 1 192 ? 8.703 -35.969 3.207 1 68.12 192 ARG B N 1
ATOM 4084 C CA . ARG B 1 192 ? 9.898 -35.438 3.854 1 68.12 192 ARG B CA 1
ATOM 4085 C C . ARG B 1 192 ? 10.125 -33.969 3.486 1 68.12 192 ARG B C 1
ATOM 4087 O O . ARG B 1 192 ? 10.906 -33.281 4.137 1 68.12 192 ARG B O 1
ATOM 4094 N N . VAL B 1 193 ? 9.516 -33.625 2.52 1 76.38 193 VAL B N 1
ATOM 4095 C CA . VAL B 1 193 ? 9.766 -32.25 2.057 1 76.38 193 VAL B CA 1
ATOM 4096 C C . VAL B 1 193 ? 8.445 -31.531 1.791 1 76.38 193 VAL B C 1
ATOM 4098 O O . VAL B 1 193 ? 7.375 -32.156 1.893 1 76.38 193 VAL B O 1
ATOM 4101 N N . GLY B 1 194 ? 8.547 -30.25 1.639 1 86.88 194 GLY B N 1
ATOM 4102 C CA . GLY B 1 194 ? 7.359 -29.484 1.308 1 86.88 194 GLY B CA 1
ATOM 4103 C C . GLY B 1 194 ? 6.77 -29.844 -0.044 1 86.88 194 GLY B C 1
ATOM 4104 O O . GLY B 1 194 ? 7.48 -30.328 -0.928 1 86.88 194 GLY B O 1
ATOM 4105 N N . GLU B 1 195 ? 5.488 -29.625 -0.107 1 89.69 195 GLU B N 1
ATOM 4106 C CA . GLU B 1 195 ? 4.789 -29.938 -1.348 1 89.69 195 GLU B CA 1
ATOM 4107 C C . GLU B 1 195 ? 5.398 -29.203 -2.533 1 89.69 195 GLU B C 1
ATOM 4109 O O . GLU B 1 195 ? 5.422 -29.719 -3.652 1 89.69 195 GLU B O 1
ATOM 4114 N N . ASP B 1 196 ? 5.922 -27.953 -2.344 1 93.56 196 ASP B N 1
ATOM 4115 C CA . ASP B 1 196 ? 6.5 -27.172 -3.426 1 93.56 196 ASP B CA 1
ATOM 4116 C C . ASP B 1 196 ? 7.809 -27.781 -3.914 1 93.56 196 ASP B C 1
ATOM 4118 O O . ASP B 1 196 ? 8.094 -27.781 -5.113 1 93.56 196 ASP B O 1
ATOM 4122 N N . VAL B 1 197 ? 8.547 -28.391 -3.029 1 94.19 197 VAL B N 1
ATOM 4123 C CA . VAL B 1 197 ? 9.773 -29.078 -3.41 1 94.19 197 VAL B CA 1
ATOM 4124 C C . VAL B 1 197 ? 9.422 -30.312 -4.234 1 94.19 197 VAL B C 1
ATOM 4126 O O . VAL B 1 197 ? 10.047 -30.578 -5.266 1 94.19 197 VAL B O 1
ATOM 4129 N N . GLU B 1 198 ? 8.438 -31.062 -3.805 1 93.06 198 GLU B N 1
ATOM 4130 C CA . GLU B 1 198 ? 8.008 -32.25 -4.512 1 93.06 198 GLU B CA 1
ATOM 4131 C C . GLU B 1 198 ? 7.504 -31.938 -5.91 1 93.06 198 GLU B C 1
ATOM 4133 O O . GLU B 1 198 ? 7.859 -32.594 -6.879 1 93.06 198 GLU B O 1
ATOM 4138 N N . ILE B 1 199 ? 6.734 -30.906 -5.973 1 95.31 199 ILE B N 1
ATOM 4139 C CA . ILE B 1 199 ? 6.215 -30.484 -7.27 1 95.31 199 ILE B CA 1
ATOM 4140 C C . ILE B 1 199 ? 7.367 -30 -8.148 1 95.31 199 ILE B C 1
ATOM 4142 O O . ILE B 1 199 ? 7.398 -30.281 -9.352 1 95.31 199 ILE B O 1
ATOM 4146 N N . GLY B 1 200 ? 8.312 -29.281 -7.543 1 96.06 200 GLY B N 1
ATOM 4147 C CA . GLY B 1 200 ? 9.484 -28.859 -8.281 1 96.06 200 GLY B CA 1
ATOM 4148 C C . GLY B 1 200 ? 10.281 -30.016 -8.852 1 96.06 200 GLY B C 1
ATOM 4149 O O . GLY B 1 200 ? 10.734 -29.953 -10 1 96.06 200 GLY B O 1
ATOM 4150 N N . GLU B 1 201 ? 10.461 -31.031 -8.078 1 94.81 201 GLU B N 1
ATOM 4151 C CA . GLU B 1 201 ? 11.172 -32.219 -8.531 1 94.81 201 GLU B CA 1
ATOM 4152 C C . GLU B 1 201 ? 10.461 -32.875 -9.719 1 94.81 201 GLU B C 1
ATOM 4154 O O . GLU B 1 201 ? 11.102 -33.312 -10.68 1 94.81 201 GLU B O 1
ATOM 4159 N N . CYS B 1 202 ? 9.188 -32.938 -9.578 1 96.31 202 CYS B N 1
ATOM 4160 C CA . CYS B 1 202 ? 8.391 -33.5 -10.648 1 96.31 202 CYS B CA 1
ATOM 4161 C C . CYS B 1 202 ? 8.5 -32.656 -11.922 1 96.31 202 CYS B C 1
ATOM 4163 O O . CYS B 1 202 ? 8.688 -33.219 -13.008 1 96.31 202 CYS B O 1
ATOM 4165 N N . MET B 1 203 ? 8.438 -31.344 -11.773 1 97.94 203 MET B N 1
ATOM 4166 C CA . MET B 1 203 ? 8.555 -30.438 -12.914 1 97.94 203 MET B CA 1
ATOM 4167 C C . MET B 1 203 ? 9.898 -30.625 -13.617 1 97.94 203 MET B C 1
ATOM 4169 O O . MET B 1 203 ? 9.961 -30.672 -14.844 1 97.94 203 MET B O 1
ATOM 4173 N N . ASN B 1 204 ? 10.891 -30.75 -12.867 1 96.69 204 ASN B N 1
ATOM 4174 C CA . ASN B 1 204 ? 12.219 -30.969 -13.422 1 96.69 204 ASN B CA 1
ATOM 4175 C C . ASN B 1 204 ? 12.297 -32.281 -14.203 1 96.69 204 ASN B C 1
ATOM 4177 O O . ASN B 1 204 ? 12.828 -32.312 -15.312 1 96.69 204 ASN B O 1
ATOM 4181 N N . ALA B 1 205 ? 11.75 -33.281 -13.672 1 97.06 205 ALA B N 1
ATOM 4182 C CA . ALA B 1 205 ? 11.781 -34.594 -14.305 1 97.06 205 ALA B CA 1
ATOM 4183 C C . ALA B 1 205 ? 11 -34.594 -15.609 1 97.06 205 ALA B C 1
ATOM 4185 O O . ALA B 1 205 ? 11.312 -35.375 -16.531 1 97.06 205 ALA B O 1
ATOM 4186 N N . LEU B 1 206 ? 10.023 -33.719 -15.703 1 98.31 206 LEU B N 1
ATOM 4187 C CA . LEU B 1 206 ? 9.133 -33.688 -16.859 1 98.31 206 LEU B CA 1
ATOM 4188 C C . LEU B 1 206 ? 9.602 -32.625 -17.859 1 98.31 206 LEU B C 1
ATOM 4190 O O . LEU B 1 206 ? 8.891 -32.312 -18.828 1 98.31 206 LEU B O 1
ATOM 4194 N N . ASN B 1 207 ? 10.719 -32.031 -17.609 1 97.69 207 ASN B N 1
ATOM 4195 C CA . ASN B 1 207 ? 11.312 -31 -18.469 1 97.69 207 ASN B CA 1
ATOM 4196 C C . ASN B 1 207 ? 10.391 -29.797 -18.641 1 97.69 207 ASN B C 1
ATOM 4198 O O . ASN B 1 207 ? 10.219 -29.297 -19.75 1 97.69 207 ASN B O 1
ATOM 4202 N N . VAL B 1 208 ? 9.695 -29.5 -17.547 1 98.62 208 VAL B N 1
ATOM 4203 C CA . VAL B 1 208 ? 8.977 -28.234 -17.484 1 98.62 208 VAL B CA 1
ATOM 4204 C C . VAL B 1 208 ? 9.945 -27.094 -17.156 1 98.62 208 VAL B C 1
ATOM 4206 O O . VAL B 1 208 ? 10.641 -27.141 -16.141 1 98.62 208 VAL B O 1
ATOM 4209 N N . LYS B 1 209 ? 9.992 -26.109 -18.016 1 98.12 209 LYS B N 1
ATOM 4210 C CA . LYS B 1 209 ? 10.977 -25.047 -17.891 1 98.12 209 LYS B CA 1
ATOM 4211 C C . LYS B 1 209 ? 10.57 -24.047 -16.797 1 98.12 209 LYS B C 1
ATOM 4213 O O . LYS B 1 209 ? 9.438 -23.562 -16.781 1 98.12 209 LYS B O 1
ATOM 4218 N N . ALA B 1 210 ? 11.492 -23.828 -15.906 1 97.75 210 ALA B N 1
ATOM 4219 C CA . ALA B 1 210 ? 11.328 -22.766 -14.914 1 97.75 210 ALA B CA 1
ATOM 4220 C C . ALA B 1 210 ? 11.68 -21.406 -15.508 1 97.75 210 ALA B C 1
ATOM 4222 O O . ALA B 1 210 ? 12.844 -21.125 -15.805 1 97.75 210 ALA B O 1
ATOM 4223 N N . VAL B 1 211 ? 10.727 -20.516 -15.594 1 97.81 211 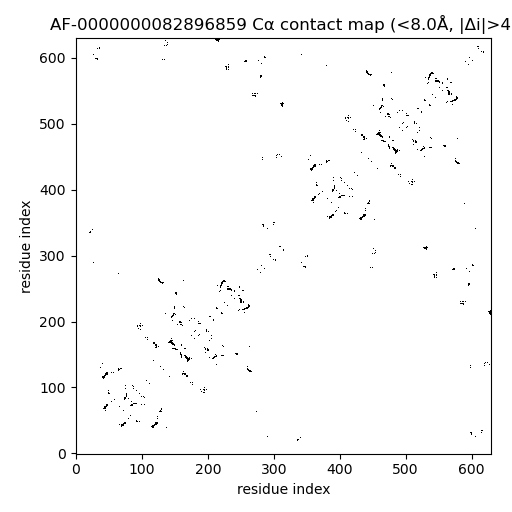VAL B N 1
ATOM 4224 C CA . VAL B 1 211 ? 10.953 -19.188 -16.172 1 97.81 211 VAL B CA 1
ATOM 4225 C C . VAL B 1 211 ? 11.469 -18.234 -15.094 1 97.81 211 VAL B C 1
ATOM 4227 O O . VAL B 1 211 ? 10.984 -18.25 -13.961 1 97.81 211 VAL B O 1
ATOM 4230 N N . ASP B 1 212 ? 12.5 -17.453 -15.406 1 97.62 212 ASP B N 1
ATOM 4231 C CA . ASP B 1 212 ? 12.969 -16.391 -14.516 1 97.62 212 ASP B CA 1
ATOM 4232 C C . ASP B 1 212 ? 11.969 -15.242 -14.453 1 97.62 212 ASP B C 1
ATOM 4234 O O . ASP B 1 212 ? 11.82 -14.492 -15.422 1 97.62 212 ASP B O 1
ATOM 4238 N N . THR B 1 213 ? 11.297 -15.039 -13.359 1 98.06 213 THR B N 1
ATOM 4239 C CA . THR B 1 213 ? 10.188 -14.102 -13.234 1 98.06 213 THR B CA 1
ATOM 4240 C C . THR B 1 213 ? 10.688 -12.727 -12.797 1 98.06 213 THR B C 1
ATOM 4242 O O . THR B 1 213 ? 9.891 -11.812 -12.578 1 98.06 213 THR B O 1
ATOM 4245 N N . ARG B 1 214 ? 11.977 -12.5 -12.625 1 98.12 214 ARG B N 1
ATOM 4246 C CA . ARG B 1 214 ? 12.531 -11.234 -12.148 1 98.12 214 ARG B CA 1
ATOM 4247 C C . ARG B 1 214 ? 12.367 -10.141 -13.203 1 98.12 214 ARG B C 1
ATOM 4249 O O . ARG B 1 214 ? 12.156 -10.43 -14.383 1 98.12 214 ARG B O 1
ATOM 4256 N N . ASP B 1 215 ? 12.406 -8.914 -12.695 1 97 215 ASP B N 1
ATOM 4257 C CA . ASP B 1 215 ? 12.281 -7.801 -13.641 1 97 215 ASP B CA 1
ATOM 4258 C C . ASP B 1 215 ? 13.617 -7.5 -14.312 1 97 215 ASP B C 1
ATOM 4260 O O . ASP B 1 215 ? 14.609 -8.195 -14.07 1 97 215 ASP B O 1
ATOM 4264 N N . ARG B 1 216 ? 13.602 -6.574 -15.18 1 95.06 216 ARG B N 1
ATOM 4265 C CA . ARG B 1 216 ? 14.75 -6.262 -16.031 1 95.06 216 ARG B CA 1
ATOM 4266 C C . ARG B 1 216 ? 15.977 -5.926 -15.188 1 95.06 216 ARG B C 1
ATOM 4268 O O . ARG B 1 216 ? 17.109 -6.152 -15.609 1 95.06 216 ARG B O 1
ATOM 4275 N N . GLN B 1 217 ? 15.805 -5.457 -13.992 1 95.56 217 GLN B N 1
ATOM 4276 C CA . GLN B 1 217 ? 16.906 -5.066 -13.117 1 95.56 217 GLN B CA 1
ATOM 4277 C C . GLN B 1 217 ? 17.312 -6.219 -12.203 1 95.56 217 GLN B C 1
ATOM 4279 O O . GLN B 1 217 ? 18.172 -6.055 -11.328 1 95.56 217 GLN B O 1
ATOM 4284 N N . GLY B 1 218 ? 16.641 -7.324 -12.344 1 97.19 218 GLY B N 1
ATOM 4285 C CA . GLY B 1 218 ? 16.984 -8.5 -11.562 1 97.19 218 GLY B CA 1
ATOM 4286 C C . GLY B 1 218 ? 16.234 -8.578 -10.242 1 97.19 218 GLY B C 1
ATOM 4287 O O . GLY B 1 218 ? 16.625 -9.344 -9.352 1 97.19 218 GLY B O 1
ATOM 4288 N N . ARG B 1 219 ? 15.227 -7.766 -10.07 1 97.94 219 ARG B N 1
ATOM 4289 C CA . ARG B 1 219 ? 14.453 -7.773 -8.836 1 97.94 219 ARG B CA 1
ATOM 4290 C C . ARG B 1 219 ? 13.297 -8.766 -8.914 1 97.94 219 ARG B C 1
ATOM 4292 O O . ARG B 1 219 ? 12.656 -8.898 -9.961 1 97.94 219 ARG B O 1
ATOM 4299 N N . HIS B 1 220 ? 12.992 -9.391 -7.82 1 98.25 220 HIS B N 1
ATOM 4300 C CA . HIS B 1 220 ? 11.977 -10.43 -7.777 1 98.25 220 HIS B CA 1
ATOM 4301 C C . HIS B 1 220 ? 10.57 -9.836 -7.852 1 98.25 220 HIS B C 1
ATOM 4303 O O . HIS B 1 220 ? 10.32 -8.758 -7.312 1 98.25 220 HIS B O 1
ATOM 4309 N N . ARG B 1 221 ? 9.641 -10.547 -8.508 1 98.56 221 ARG B N 1
ATOM 4310 C CA . ARG B 1 221 ? 8.273 -10.055 -8.617 1 98.56 221 ARG B CA 1
ATOM 4311 C C . ARG B 1 221 ? 7.312 -10.922 -7.812 1 98.56 221 ARG B C 1
ATOM 4313 O O . ARG B 1 221 ? 6.172 -10.531 -7.562 1 98.56 221 ARG B O 1
ATOM 4320 N N . MET B 1 222 ? 7.676 -12.109 -7.508 1 98.75 222 MET B N 1
ATOM 4321 C CA . MET B 1 222 ? 7.012 -12.984 -6.547 1 98.75 222 MET B CA 1
ATOM 4322 C C . MET B 1 222 ? 7.914 -13.258 -5.344 1 98.75 222 MET B C 1
ATOM 4324 O O . MET B 1 222 ? 9 -13.812 -5.492 1 98.75 222 MET B O 1
ATOM 4328 N N . VAL B 1 223 ? 7.426 -12.906 -4.152 1 98.44 223 VAL B N 1
ATOM 4329 C CA . VAL B 1 223 ? 8.422 -12.852 -3.09 1 98.44 223 VAL B CA 1
ATOM 4330 C C . VAL B 1 223 ? 7.961 -13.711 -1.91 1 98.44 223 VAL B C 1
ATOM 4332 O O . VAL B 1 223 ? 6.77 -14 -1.772 1 98.44 223 VAL B O 1
ATOM 4335 N N . LEU B 1 224 ? 8.859 -13.992 -0.965 1 97.56 224 LEU B N 1
ATOM 4336 C CA . LEU B 1 224 ? 8.742 -15.062 0.02 1 97.56 224 LEU B CA 1
ATOM 4337 C C . LEU B 1 224 ? 8.047 -14.562 1.282 1 97.56 224 LEU B C 1
ATOM 4339 O O . LEU B 1 224 ? 7.559 -15.367 2.084 1 97.56 224 LEU B O 1
ATOM 4343 N N . PHE B 1 225 ? 8.062 -13.25 1.484 1 97.94 225 PHE B N 1
ATOM 4344 C CA . PHE B 1 225 ? 7.648 -12.75 2.789 1 97.94 225 PHE B CA 1
ATOM 4345 C C . PHE B 1 225 ? 6.676 -11.586 2.639 1 97.94 225 PHE B C 1
ATOM 4347 O O . PHE B 1 225 ? 6.266 -11.258 1.523 1 97.94 225 PHE B O 1
ATOM 4354 N N . SER B 1 226 ? 6.277 -11.102 3.799 1 98.12 226 SER B N 1
ATOM 4355 C CA . SER B 1 226 ? 5.379 -9.953 3.822 1 98.12 226 SER B CA 1
ATOM 4356 C C . SER B 1 226 ? 6.094 -8.68 3.359 1 98.12 226 SER B C 1
ATOM 4358 O O . SER B 1 226 ? 7.324 -8.617 3.367 1 98.12 226 SER B O 1
ATOM 4360 N N . PRO B 1 227 ? 5.348 -7.652 2.961 1 98.31 227 PRO B N 1
ATOM 4361 C CA . PRO B 1 227 ? 5.973 -6.426 2.455 1 98.31 227 PRO B CA 1
ATOM 4362 C C . PRO B 1 227 ? 6.969 -5.82 3.441 1 98.31 227 PRO B C 1
ATOM 4364 O O . PRO B 1 227 ? 8.07 -5.43 3.051 1 98.31 227 PRO B O 1
ATOM 4367 N N . SER B 1 228 ? 6.621 -5.773 4.695 1 97.44 228 SER B N 1
ATOM 4368 C CA . SER B 1 228 ? 7.5 -5.141 5.676 1 97.44 228 SER B CA 1
ATOM 4369 C C . SER B 1 228 ? 8.82 -5.887 5.793 1 97.44 228 SER B C 1
ATOM 4371 O O . SER B 1 228 ? 9.875 -5.27 5.977 1 97.44 228 SER B O 1
ATOM 4373 N N . MET B 1 229 ? 8.789 -7.18 5.684 1 97.38 229 MET B N 1
ATOM 4374 C CA . MET B 1 229 ? 10 -7.996 5.805 1 97.38 229 MET B CA 1
ATOM 4375 C C . MET B 1 229 ? 10.938 -7.754 4.629 1 97.38 229 MET B C 1
ATOM 4377 O O . MET B 1 229 ? 12.148 -7.93 4.754 1 97.38 229 MET B O 1
ATOM 4381 N N . HIS B 1 230 ? 10.406 -7.344 3.502 1 98.06 230 HIS B N 1
ATOM 4382 C CA . HIS B 1 230 ? 11.211 -7.113 2.311 1 98.06 230 HIS B CA 1
ATOM 4383 C C . HIS B 1 230 ? 11.664 -5.66 2.223 1 98.06 230 HIS B C 1
ATOM 4385 O O . HIS B 1 230 ? 12.797 -5.379 1.835 1 98.06 230 HIS B O 1
ATOM 4391 N N . LEU B 1 231 ? 10.812 -4.75 2.637 1 97.88 231 LEU B N 1
ATOM 4392 C CA . LEU B 1 231 ? 10.969 -3.357 2.236 1 97.88 231 LEU B CA 1
ATOM 4393 C C . LEU B 1 231 ? 11.789 -2.584 3.266 1 97.88 231 LEU B C 1
ATOM 4395 O O . LEU B 1 231 ? 12.289 -1.497 2.975 1 97.88 231 LEU B O 1
ATOM 4399 N N . VAL B 1 232 ? 11.891 -3.092 4.484 1 95.81 232 VAL B N 1
ATOM 4400 C CA . VAL B 1 232 ? 12.758 -2.465 5.473 1 95.81 232 VAL B CA 1
ATOM 4401 C C . VAL B 1 232 ? 14.219 -2.75 5.129 1 95.81 232 VAL B C 1
ATOM 4403 O O . VAL B 1 232 ? 14.617 -3.908 5 1 95.81 232 VAL B O 1
ATOM 4406 N N . PRO B 1 233 ? 15 -1.739 4.984 1 94.19 233 PRO B N 1
ATOM 4407 C CA . PRO B 1 233 ? 16.406 -1.979 4.66 1 94.19 233 PRO B CA 1
ATOM 4408 C C . PRO B 1 233 ? 17.156 -2.711 5.773 1 94.19 233 PRO B C 1
ATOM 4410 O O . PRO B 1 233 ? 17.078 -2.309 6.938 1 94.19 233 PRO B O 1
ATOM 4413 N N . LYS B 1 234 ? 17.797 -3.721 5.402 1 94.62 234 LYS B N 1
ATOM 4414 C CA . LYS B 1 234 ? 18.625 -4.516 6.297 1 94.62 234 LYS B CA 1
ATOM 4415 C C . LYS B 1 234 ? 19.484 -5.508 5.512 1 94.62 234 LYS B C 1
ATOM 4417 O O . LYS B 1 234 ? 19.188 -5.801 4.352 1 94.62 234 LYS B O 1
ATOM 4422 N N . PRO B 1 235 ? 20.516 -5.988 6.078 1 94.69 235 PRO B N 1
ATOM 4423 C CA . PRO B 1 235 ? 21.297 -7.016 5.391 1 94.69 235 PRO B CA 1
ATOM 4424 C C . PRO B 1 235 ? 20.531 -8.312 5.18 1 94.69 235 PRO B C 1
ATOM 4426 O O . PRO B 1 235 ? 19.656 -8.656 5.984 1 94.69 235 PRO B O 1
ATOM 4429 N N . VAL B 1 236 ? 20.938 -8.93 4.105 1 95.44 236 VAL B N 1
ATOM 4430 C CA . VAL B 1 236 ? 20.297 -10.211 3.818 1 95.44 236 VAL B CA 1
ATOM 4431 C C . VAL B 1 236 ? 20.906 -11.305 4.684 1 95.44 236 VAL B C 1
ATOM 4433 O O . VAL B 1 236 ? 22.141 -11.406 4.793 1 95.44 236 VAL B O 1
ATOM 4436 N N . ASP B 1 237 ? 20.047 -12.078 5.246 1 94.25 237 ASP B N 1
ATOM 4437 C CA . ASP B 1 237 ? 20.484 -13.234 6.027 1 94.25 237 ASP B CA 1
ATOM 4438 C C . ASP B 1 237 ? 21.25 -14.234 5.152 1 94.25 237 ASP B C 1
ATOM 4440 O O . ASP B 1 237 ? 20.844 -14.5 4.02 1 94.25 237 ASP B O 1
ATOM 4444 N N . LYS B 1 238 ? 22.234 -14.867 5.695 1 93.12 238 LYS B N 1
ATOM 4445 C CA . LYS B 1 238 ? 23.078 -15.805 4.941 1 93.12 238 LYS B CA 1
ATOM 4446 C C . LYS B 1 238 ? 22.266 -17.016 4.492 1 93.12 238 LYS B C 1
ATOM 4448 O O . LYS B 1 238 ? 22.453 -17.516 3.381 1 93.12 238 LYS B O 1
ATOM 4453 N N . ASN B 1 239 ? 21.438 -17.484 5.332 1 92.75 239 ASN B N 1
ATOM 4454 C CA . ASN B 1 239 ? 20.625 -18.641 4.977 1 92.75 239 ASN B CA 1
ATOM 4455 C C . ASN B 1 239 ? 19.672 -18.312 3.826 1 92.75 239 ASN B C 1
ATOM 4457 O O . ASN B 1 239 ? 19.484 -19.125 2.918 1 92.75 239 ASN B O 1
ATOM 4461 N N . LEU B 1 240 ? 19.078 -17.156 3.928 1 93.75 240 LEU B N 1
ATOM 4462 C CA . LEU B 1 240 ? 18.188 -16.734 2.852 1 93.75 240 LEU B CA 1
ATOM 4463 C C . LEU B 1 240 ? 18.938 -16.625 1.53 1 93.75 240 LEU B C 1
ATOM 4465 O O . LEU B 1 240 ? 18.438 -17.062 0.49 1 93.75 240 LEU B O 1
ATOM 4469 N N . ARG B 1 241 ? 20.125 -16.125 1.592 1 91.62 241 ARG B N 1
ATOM 4470 C CA . ARG B 1 241 ? 20.953 -16 0.393 1 91.62 241 ARG B CA 1
ATOM 4471 C C . ARG B 1 241 ? 21.234 -17.375 -0.221 1 91.62 241 ARG B C 1
ATOM 4473 O O . ARG B 1 241 ? 21.266 -17.516 -1.445 1 91.62 241 ARG B O 1
ATOM 4480 N N . HIS B 1 242 ? 21.375 -18.312 0.625 1 91.56 242 HIS B N 1
ATOM 4481 C CA . HIS B 1 242 ? 21.672 -19.656 0.168 1 91.56 242 HIS B CA 1
ATOM 4482 C C . HIS B 1 242 ? 20.422 -20.312 -0.422 1 91.56 242 HIS B C 1
ATOM 4484 O O . HIS B 1 242 ? 20.516 -21.078 -1.394 1 91.56 242 HIS B O 1
ATOM 4490 N N . TYR B 1 243 ? 19.328 -20 0.155 1 93.62 243 TYR B N 1
ATOM 4491 C CA . TYR B 1 243 ? 18.062 -20.594 -0.233 1 93.62 243 TYR B CA 1
ATOM 4492 C C . TYR B 1 243 ? 17.578 -20.031 -1.561 1 93.62 243 TYR B C 1
ATOM 4494 O O . TYR B 1 243 ? 16.906 -20.734 -2.332 1 93.62 243 TYR B O 1
ATOM 4502 N N . MET B 1 244 ? 17.953 -18.828 -1.884 1 96.19 244 MET B N 1
ATOM 4503 C CA . MET B 1 244 ? 17.516 -18.156 -3.098 1 96.19 244 MET B CA 1
ATOM 4504 C C . MET B 1 244 ? 18.344 -18.594 -4.301 1 96.19 244 MET B C 1
ATOM 4506 O O . MET B 1 244 ? 19.562 -18.578 -4.254 1 96.19 244 MET B O 1
ATOM 4510 N N . ALA B 1 245 ? 17.609 -18.969 -5.402 1 96.5 245 ALA B N 1
ATOM 4511 C CA . ALA B 1 245 ? 18.312 -19.344 -6.621 1 96.5 245 ALA B CA 1
ATOM 4512 C C . ALA B 1 245 ? 18.984 -18.141 -7.27 1 96.5 245 ALA B C 1
ATOM 4514 O O . ALA B 1 245 ? 20.016 -18.281 -7.93 1 96.5 245 ALA B O 1
ATOM 4515 N N . ASN B 1 246 ? 18.359 -16.953 -7.152 1 96.19 246 ASN B N 1
ATOM 4516 C CA . ASN B 1 246 ? 18.859 -15.703 -7.734 1 96.19 246 ASN B CA 1
ATOM 4517 C C . ASN B 1 246 ? 19.156 -14.656 -6.66 1 96.19 246 ASN B C 1
ATOM 4519 O O . ASN B 1 246 ? 18.625 -14.734 -5.551 1 96.19 246 ASN B O 1
ATOM 4523 N N . PRO B 1 247 ? 20 -13.648 -6.996 1 95.75 247 PRO B N 1
ATOM 4524 C CA . PRO B 1 247 ? 20.328 -12.617 -6.008 1 95.75 247 PRO B CA 1
ATOM 4525 C C . PRO B 1 247 ? 19.094 -11.891 -5.477 1 95.75 247 PRO B C 1
ATOM 4527 O O . PRO B 1 247 ? 18.125 -11.695 -6.211 1 95.75 247 PRO B O 1
ATOM 4530 N N . TYR B 1 248 ? 19.234 -11.523 -4.191 1 96.31 248 TYR B N 1
ATOM 4531 C CA . TYR B 1 248 ? 18.125 -10.867 -3.496 1 96.31 248 TYR B CA 1
ATOM 4532 C C . TYR B 1 248 ? 18.656 -9.789 -2.551 1 96.31 248 TYR B C 1
ATOM 4534 O O . TYR B 1 248 ? 19.703 -9.953 -1.931 1 96.31 248 TYR B O 1
ATOM 4542 N N . GLU B 1 249 ? 17.953 -8.664 -2.459 1 96.62 249 GLU B N 1
ATOM 4543 C CA . GLU B 1 249 ? 18.234 -7.594 -1.508 1 96.62 249 GLU B CA 1
ATOM 4544 C C . GLU B 1 249 ? 16.953 -7.109 -0.831 1 96.62 249 GLU B C 1
ATOM 4546 O O . GLU B 1 249 ? 15.867 -7.184 -1.412 1 96.62 249 GLU B O 1
ATOM 4551 N N . HIS B 1 250 ? 17.109 -6.637 0.387 1 96.94 250 HIS B N 1
ATOM 4552 C CA . HIS B 1 250 ? 16 -5.949 1.055 1 96.94 250 HIS B CA 1
ATOM 4553 C C . HIS B 1 250 ? 15.906 -4.496 0.603 1 96.94 250 HIS B C 1
ATOM 4555 O O . HIS B 1 250 ? 16.766 -4.012 -0.134 1 96.94 250 HIS B O 1
ATOM 4561 N N . GLY B 1 251 ? 14.82 -3.785 0.984 1 95.56 251 GLY B N 1
ATOM 4562 C CA . GLY B 1 251 ? 14.695 -2.363 0.711 1 95.56 251 GLY B CA 1
ATOM 4563 C C . GLY B 1 251 ? 14.219 -2.066 -0.698 1 95.56 251 GLY B C 1
ATOM 4564 O O . GLY B 1 251 ? 13.336 -2.756 -1.219 1 95.56 251 GLY B O 1
ATOM 4565 N N . GLU B 1 252 ? 14.828 -1.13 -1.244 1 93 252 GLU B N 1
ATOM 4566 C CA . GLU B 1 252 ? 14.383 -0.619 -2.537 1 93 252 GLU B CA 1
ATOM 4567 C C . GLU B 1 252 ? 14.609 -1.645 -3.645 1 93 252 GLU B C 1
ATOM 4569 O O . GLU B 1 252 ? 13.883 -1.662 -4.641 1 93 252 GLU B O 1
ATOM 4574 N N . GLN B 1 253 ? 15.508 -2.523 -3.455 1 95.12 253 GLN B N 1
ATOM 4575 C CA . GLN B 1 253 ? 15.883 -3.463 -4.504 1 95.12 253 GLN B CA 1
ATOM 4576 C C . GLN B 1 253 ? 15.219 -4.82 -4.297 1 95.12 253 GLN B C 1
ATOM 4578 O O . GLN B 1 253 ? 15.516 -5.781 -5.008 1 95.12 253 GLN B O 1
ATOM 4583 N N . CYS B 1 254 ? 14.359 -4.832 -3.322 1 96.25 254 CYS B N 1
ATOM 4584 C CA . CYS B 1 254 ? 13.797 -6.125 -2.947 1 96.25 254 CYS B CA 1
ATOM 4585 C C . CYS B 1 254 ? 12.898 -6.672 -4.055 1 96.25 254 CYS B C 1
ATOM 4587 O O . CYS B 1 254 ? 12.844 -7.883 -4.266 1 96.25 254 CYS B O 1
ATOM 4589 N N . CYS B 1 255 ? 12.281 -5.859 -4.723 1 97.44 255 CYS B N 1
ATOM 4590 C CA . CYS B 1 255 ? 11.227 -6.367 -5.598 1 97.44 255 CYS B CA 1
ATOM 4591 C C . CYS B 1 255 ? 10.945 -5.387 -6.73 1 97.44 255 CYS B C 1
ATOM 4593 O O . CYS B 1 255 ? 11.203 -4.191 -6.602 1 97.44 255 CYS B O 1
ATOM 4595 N N . GLY B 1 256 ? 10.469 -5.957 -7.762 1 96.38 256 GLY B N 1
ATOM 4596 C CA . GLY B 1 256 ? 10.141 -5.16 -8.938 1 96.38 256 GLY B CA 1
ATOM 4597 C C . GLY B 1 256 ? 8.93 -4.27 -8.734 1 96.38 256 GLY B C 1
ATOM 4598 O O . GLY B 1 256 ? 8.086 -4.551 -7.887 1 96.38 256 GLY B O 1
ATOM 4599 N N . ASP B 1 257 ? 8.82 -3.219 -9.586 1 93.88 257 ASP B N 1
ATOM 4600 C CA . ASP B 1 257 ? 7.746 -2.238 -9.461 1 93.88 257 ASP B CA 1
ATOM 4601 C C . ASP B 1 257 ? 6.383 -2.887 -9.688 1 93.88 257 ASP B C 1
ATOM 4603 O O . ASP B 1 257 ? 5.395 -2.498 -9.062 1 93.88 257 ASP B O 1
ATOM 4607 N N . TYR B 1 258 ? 6.395 -3.859 -10.609 1 94.88 258 TYR B N 1
ATOM 4608 C CA . TYR B 1 258 ? 5.172 -4.609 -10.875 1 94.88 258 TYR B CA 1
ATOM 4609 C C . TYR B 1 258 ? 5.168 -5.934 -10.117 1 94.88 258 TYR B C 1
ATOM 4611 O O . TYR B 1 258 ? 5.094 -7.004 -10.727 1 94.88 258 TYR B O 1
ATOM 4619 N N . ILE B 1 259 ? 5.223 -5.781 -8.828 1 98.31 259 ILE B N 1
ATOM 4620 C CA . ILE B 1 259 ? 5.246 -6.93 -7.93 1 98.31 259 ILE B CA 1
ATOM 4621 C C . ILE B 1 259 ? 3.998 -7.781 -8.148 1 98.31 259 ILE B C 1
ATOM 4623 O O . ILE B 1 259 ? 2.902 -7.25 -8.352 1 98.31 259 ILE B O 1
ATOM 4627 N N . VAL B 1 260 ? 4.16 -9.094 -8.094 1 98.81 260 VAL B N 1
ATOM 4628 C CA . VAL B 1 260 ? 3.074 -10.016 -8.406 1 98.81 260 VAL B CA 1
ATOM 4629 C C . VAL B 1 260 ? 2.48 -10.578 -7.121 1 98.81 260 VAL B C 1
ATOM 4631 O O . VAL B 1 260 ? 1.259 -10.688 -6.988 1 98.81 260 VAL B O 1
ATOM 4634 N N . SER B 1 261 ? 3.367 -10.961 -6.152 1 98.88 261 SER B N 1
ATOM 4635 C CA . SER B 1 261 ? 2.773 -11.609 -4.984 1 98.88 261 SER B CA 1
ATOM 4636 C C . SER B 1 261 ? 3.635 -11.406 -3.744 1 98.88 261 SER B C 1
ATOM 4638 O O . SER B 1 261 ? 4.852 -11.219 -3.848 1 98.88 261 SER B O 1
ATOM 4640 N N . PHE B 1 262 ? 2.975 -11.367 -2.662 1 98.75 262 PHE B N 1
ATOM 4641 C CA . PHE B 1 262 ? 3.568 -11.43 -1.331 1 98.75 262 PHE B CA 1
ATOM 4642 C C . PHE B 1 262 ? 3.074 -12.656 -0.573 1 98.75 262 PHE B C 1
ATOM 4644 O O . PHE B 1 262 ? 2.014 -13.203 -0.887 1 98.75 262 PHE B O 1
ATOM 4651 N N . HIS B 1 263 ? 3.859 -13.047 0.447 1 97.62 263 HIS B N 1
ATOM 4652 C CA . HIS B 1 263 ? 3.529 -14.156 1.333 1 97.62 263 HIS B CA 1
ATOM 4653 C C . HIS B 1 263 ? 3.508 -13.711 2.791 1 97.62 263 HIS B C 1
ATOM 4655 O O . HIS B 1 263 ? 4.027 -12.641 3.125 1 97.62 263 HIS B O 1
ATOM 4661 N N . TYR B 1 264 ? 2.822 -14.477 3.68 1 96.88 264 TYR B N 1
ATOM 4662 C CA . TYR B 1 264 ? 2.617 -14.172 5.09 1 96.88 264 TYR B CA 1
ATOM 4663 C C . TYR B 1 264 ? 1.733 -12.938 5.258 1 96.88 264 TYR B C 1
ATOM 4665 O O . TYR B 1 264 ? 2.02 -12.07 6.082 1 96.88 264 TYR B O 1
ATOM 4673 N N . ILE B 1 265 ? 0.741 -12.836 4.484 1 97 265 ILE B N 1
ATOM 4674 C CA . ILE B 1 265 ? -0.186 -11.711 4.531 1 97 265 ILE B CA 1
ATOM 4675 C C . ILE B 1 265 ? -1.37 -12.055 5.434 1 97 265 ILE B C 1
ATOM 4677 O O . ILE B 1 265 ? -2.109 -13.008 5.16 1 97 265 ILE B O 1
ATOM 4681 N N . ASN B 1 266 ? -1.5 -11.352 6.449 1 94.88 266 ASN B N 1
ATOM 4682 C CA . ASN B 1 266 ? -2.664 -11.562 7.301 1 94.88 266 ASN B CA 1
ATOM 4683 C C . ASN B 1 266 ? -3.906 -10.883 6.734 1 94.88 266 ASN B C 1
ATOM 4685 O O . ASN B 1 266 ? -3.828 -10.18 5.723 1 94.88 266 ASN B O 1
ATOM 4689 N N . THR B 1 267 ? -5.023 -11.086 7.402 1 92.62 267 THR B N 1
ATOM 4690 C CA . THR B 1 267 ? -6.312 -10.656 6.871 1 92.62 267 THR B CA 1
ATOM 4691 C C . THR B 1 267 ? -6.359 -9.141 6.723 1 92.62 267 THR B C 1
ATOM 4693 O O . THR B 1 267 ? -6.824 -8.625 5.703 1 92.62 267 THR B O 1
ATOM 4696 N N . GLY B 1 268 ? -5.918 -8.398 7.688 1 96.12 268 GLY B N 1
ATOM 4697 C CA . GLY B 1 268 ? -5.891 -6.949 7.586 1 96.12 268 GLY B CA 1
ATOM 4698 C C . GLY B 1 268 ? -5.047 -6.445 6.43 1 96.12 268 GLY B C 1
ATOM 4699 O O . GLY B 1 268 ? -5.473 -5.562 5.68 1 96.12 268 GLY B O 1
ATOM 4700 N N . MET B 1 269 ? -3.922 -7.047 6.332 1 97.31 269 MET B N 1
ATOM 4701 C CA . MET B 1 269 ? -2.984 -6.629 5.297 1 97.31 269 MET B CA 1
ATOM 4702 C C . MET B 1 269 ? -3.531 -6.945 3.908 1 97.31 269 MET B C 1
ATOM 4704 O O . MET B 1 269 ? -3.203 -6.262 2.936 1 97.31 269 MET B O 1
ATOM 4708 N N . MET B 1 270 ? -4.414 -7.914 3.736 1 97.31 270 MET B N 1
ATOM 4709 C CA . MET B 1 270 ? -5.047 -8.188 2.449 1 97.31 270 MET B CA 1
ATOM 4710 C C . MET B 1 270 ? -5.836 -6.98 1.961 1 97.31 270 MET B C 1
ATOM 4712 O O . MET B 1 270 ? -5.715 -6.578 0.802 1 97.31 270 MET B O 1
ATOM 4716 N N . TYR B 1 271 ? -6.535 -6.41 2.873 1 97.75 271 TYR B N 1
ATOM 4717 C CA . TYR B 1 271 ? -7.348 -5.25 2.521 1 97.75 271 TYR B CA 1
ATOM 4718 C C . TYR B 1 271 ? -6.473 -4.023 2.291 1 97.75 271 TYR B C 1
ATOM 4720 O O . TYR B 1 271 ? -6.777 -3.189 1.433 1 97.75 271 TYR B O 1
ATOM 4728 N N . VAL B 1 272 ? -5.414 -3.916 3.039 1 98.25 272 VAL B N 1
ATOM 4729 C CA . VAL B 1 272 ? -4.492 -2.799 2.873 1 98.25 272 VAL B CA 1
ATOM 4730 C C . VAL B 1 272 ? -3.863 -2.852 1.481 1 98.25 272 VAL B C 1
ATOM 4732 O O . VAL B 1 272 ? -3.873 -1.857 0.751 1 98.25 272 VAL B O 1
ATOM 4735 N N . LEU B 1 273 ? -3.369 -4.027 1.119 1 98.5 273 LEU B N 1
ATOM 4736 C CA . LEU B 1 273 ? -2.76 -4.18 -0.198 1 98.5 273 LEU B CA 1
ATOM 4737 C C . LEU B 1 273 ? -3.791 -3.961 -1.301 1 98.5 273 LEU B C 1
ATOM 4739 O O . LEU B 1 273 ? -3.502 -3.301 -2.303 1 98.5 273 LEU B O 1
ATOM 4743 N N . ASP B 1 274 ? -4.961 -4.461 -1.088 1 97.5 274 ASP B N 1
ATOM 4744 C CA . ASP B 1 274 ? -6.02 -4.277 -2.078 1 97.5 274 ASP B CA 1
ATOM 4745 C C . ASP B 1 274 ? -6.324 -2.795 -2.285 1 97.5 274 ASP B C 1
ATOM 4747 O O . ASP B 1 274 ? -6.434 -2.33 -3.422 1 97.5 274 ASP B O 1
ATOM 4751 N N . ALA B 1 275 ? -6.414 -2.076 -1.251 1 96.81 275 ALA B N 1
ATOM 4752 C CA . ALA B 1 275 ? -6.727 -0.653 -1.338 1 96.81 275 ALA B CA 1
ATOM 4753 C C . ALA B 1 275 ? -5.582 0.123 -1.983 1 96.81 275 ALA B C 1
ATOM 4755 O O . ALA B 1 275 ? -5.816 1.028 -2.787 1 96.81 275 ALA B O 1
ATOM 4756 N N . LEU B 1 276 ? -4.383 -0.201 -1.71 1 96.5 276 LEU B N 1
ATOM 4757 C CA . LEU B 1 276 ? -3.227 0.568 -2.16 1 96.5 276 LEU B CA 1
ATOM 4758 C C . LEU B 1 276 ? -2.906 0.263 -3.621 1 96.5 276 LEU B C 1
ATOM 4760 O O . LEU B 1 276 ? -2.424 1.133 -4.352 1 96.5 276 LEU B O 1
ATOM 4764 N N . PHE B 1 277 ? -3.248 -0.924 -4.082 1 94.69 277 PHE B N 1
ATOM 4765 C CA . PHE B 1 277 ? -2.992 -1.25 -5.48 1 94.69 277 PHE B CA 1
ATOM 4766 C C . PHE B 1 277 ? -4.148 -0.798 -6.363 1 94.69 277 PHE B C 1
ATOM 4768 O O . PHE B 1 277 ? -3.961 -0.531 -7.551 1 94.69 277 PHE B O 1
ATOM 4775 N N . TYR B 1 278 ? -5.367 -0.581 -5.789 1 92.88 278 TYR B N 1
ATOM 4776 C CA . TYR B 1 278 ? -6.5 -0.462 -6.699 1 92.88 278 TYR B CA 1
ATOM 4777 C C . TYR B 1 278 ? -7.266 0.834 -6.449 1 92.88 278 TYR B C 1
ATOM 4779 O O . TYR B 1 278 ? -8.07 1.257 -7.285 1 92.88 278 TYR B O 1
ATOM 4787 N N . ARG B 1 279 ? -7.012 1.483 -5.363 1 92.19 279 ARG B N 1
ATOM 4788 C CA . ARG B 1 279 ? -7.875 2.627 -5.086 1 92.19 279 ARG B CA 1
ATOM 4789 C C . ARG B 1 279 ? -7.066 3.814 -4.574 1 92.19 279 ARG B C 1
ATOM 4791 O O . ARG B 1 279 ? -7.102 4.895 -5.168 1 92.19 279 ARG B O 1
ATOM 4798 N N . LEU B 1 280 ? -6.285 3.6 -3.461 1 94.62 280 LEU B N 1
ATOM 4799 C CA . LEU B 1 280 ? -5.523 4.691 -2.863 1 94.62 280 LEU B CA 1
ATOM 4800 C C . LEU B 1 280 ? -4.324 5.059 -3.732 1 94.62 280 LEU B C 1
ATOM 4802 O O . LEU B 1 280 ? -3.619 4.176 -4.227 1 94.62 280 LEU B O 1
ATOM 4806 N N . ARG B 1 281 ? -4.172 6.352 -3.906 1 91 281 ARG B N 1
ATOM 4807 C CA . ARG B 1 281 ? -3.129 6.742 -4.848 1 91 281 ARG B CA 1
ATOM 4808 C C . ARG B 1 281 ? -2.545 8.102 -4.484 1 91 281 ARG B C 1
ATOM 4810 O O . ARG B 1 281 ? -3.146 8.859 -3.717 1 91 281 ARG B O 1
ATOM 4817 N N . ARG B 1 282 ? -1.379 8.312 -4.957 1 92.25 282 ARG B N 1
ATOM 4818 C CA . ARG B 1 282 ? -0.715 9.609 -4.898 1 92.25 282 ARG B CA 1
ATOM 4819 C C . ARG B 1 282 ? -1.046 10.453 -6.129 1 92.25 282 ARG B C 1
ATOM 4821 O O . ARG B 1 282 ? -1.014 9.953 -7.254 1 92.25 282 ARG B O 1
ATOM 4828 N N . VAL B 1 283 ? -1.379 11.672 -5.863 1 88.56 283 VAL B N 1
ATOM 4829 C CA . VAL B 1 283 ? -1.627 12.555 -7 1 88.56 283 VAL B CA 1
ATOM 4830 C C . VAL B 1 283 ? -0.397 12.594 -7.902 1 88.56 283 VAL B C 1
ATOM 4832 O O . VAL B 1 283 ? 0.735 12.656 -7.418 1 88.56 283 VAL B O 1
ATOM 4835 N N . GLY B 1 284 ? -0.61 12.414 -9.258 1 77.19 284 GLY B N 1
ATOM 4836 C CA . GLY B 1 284 ? 0.475 12.391 -10.219 1 77.19 284 GLY B CA 1
ATOM 4837 C C . GLY B 1 284 ? 0.911 10.992 -10.602 1 77.19 284 GLY B C 1
ATOM 4838 O O . GLY B 1 284 ? 1.71 10.812 -11.523 1 77.19 284 GLY B O 1
ATOM 4839 N N . SER B 1 285 ? 0.536 9.992 -9.789 1 70 285 SER B N 1
ATOM 4840 C CA . SER B 1 285 ? 0.898 8.625 -10.133 1 70 285 SER B CA 1
ATOM 4841 C C . SER B 1 285 ? 0.049 8.094 -11.281 1 70 285 SER B C 1
ATOM 4843 O O . SER B 1 285 ? 0.537 7.344 -12.133 1 70 285 SER B O 1
ATOM 4845 N N . ILE B 1 286 ? -1.387 7.914 -11.164 1 52 286 ILE B N 1
ATOM 4846 C CA . ILE B 1 286 ? -2.289 7.191 -12.055 1 52 286 ILE B CA 1
ATOM 4847 C C . ILE B 1 286 ? -2.752 8.117 -13.18 1 52 286 ILE B C 1
ATOM 4849 O O . ILE B 1 286 ? -3.422 7.676 -14.117 1 52 286 ILE B O 1
ATOM 4853 N N . ASP B 1 287 ? -2.762 9.422 -13.125 1 46.44 287 ASP B N 1
ATOM 4854 C CA . ASP B 1 287 ? -3.994 10.125 -13.469 1 46.44 287 ASP B CA 1
ATOM 4855 C C . ASP B 1 287 ? -4.316 9.977 -14.953 1 46.44 287 ASP B C 1
ATOM 4857 O O . ASP B 1 287 ? -3.578 10.469 -15.812 1 46.44 287 ASP B O 1
ATOM 4861 N N . GLU B 1 288 ? -4.938 8.812 -15.312 1 42.31 288 GLU B N 1
ATOM 4862 C CA . GLU B 1 288 ? -5.727 8.812 -16.547 1 42.31 288 GLU B CA 1
ATOM 4863 C C . GLU B 1 288 ? -6.27 10.203 -16.859 1 42.31 288 GLU B C 1
ATOM 4865 O O . GLU B 1 288 ? -6.203 10.656 -18 1 42.31 288 GLU B O 1
ATOM 4870 N N . LYS B 1 289 ? -7.152 10.594 -15.789 1 43.06 289 LYS B N 1
ATOM 4871 C CA . LYS B 1 289 ? -7.914 11.805 -16.062 1 43.06 289 LYS B CA 1
ATOM 4872 C C . LYS B 1 289 ? -7.004 13.031 -16.156 1 43.06 289 LYS B C 1
ATOM 4874 O O . LYS B 1 289 ? -7.465 14.141 -16.422 1 43.06 289 LYS B O 1
ATOM 4879 N N . TRP B 1 290 ? -5.754 12.711 -15.609 1 46.22 290 TRP B N 1
ATOM 4880 C CA . TRP B 1 290 ? -4.914 13.906 -15.688 1 46.22 290 TRP B CA 1
ATOM 4881 C C . TRP B 1 290 ? -4.711 14.328 -17.141 1 46.22 290 TRP B C 1
ATOM 4883 O O . TRP B 1 290 ? -4.379 15.484 -17.406 1 46.22 290 TRP B O 1
ATOM 4893 N N . ASN B 1 291 ? -4.789 13.211 -17.844 1 44.94 291 ASN B N 1
ATOM 4894 C CA . ASN B 1 291 ? -4.715 13.523 -19.266 1 44.94 291 ASN B CA 1
ATOM 4895 C C . ASN B 1 291 ? -5.715 14.602 -19.656 1 44.94 291 ASN B C 1
ATOM 4897 O O . ASN B 1 291 ? -5.473 15.367 -20.594 1 44.94 291 ASN B O 1
ATOM 4901 N N . GLY B 1 292 ? -6.844 14.594 -18.984 1 43.09 292 GLY B N 1
ATOM 4902 C CA . GLY B 1 292 ? -7.738 15.68 -19.359 1 43.09 292 GLY B CA 1
ATOM 4903 C C . GLY B 1 292 ? -7.332 17.016 -18.766 1 43.09 292 GLY B C 1
ATOM 4904 O O . GLY B 1 292 ? -8.031 18.016 -18.938 1 43.09 292 GLY B O 1
ATOM 4905 N N . ILE B 1 293 ? -6.613 16.938 -17.609 1 45.19 293 ILE B N 1
ATOM 4906 C CA . ILE B 1 293 ? -6.137 18.266 -17.266 1 45.19 293 ILE B CA 1
ATOM 4907 C C . ILE B 1 293 ? -5.441 18.891 -18.469 1 45.19 293 ILE B C 1
ATOM 4909 O O . ILE B 1 293 ? -4.402 18.406 -18.922 1 45.19 293 ILE B O 1
ATOM 4913 N N . ASN B 1 294 ? -6.211 19.047 -19.469 1 42.53 294 ASN B N 1
ATOM 4914 C CA . ASN B 1 294 ? -5.766 19.828 -20.609 1 42.53 294 ASN B CA 1
ATOM 4915 C C . ASN B 1 294 ? -4.727 20.875 -20.219 1 42.53 294 ASN B C 1
ATOM 4917 O O . ASN B 1 294 ? -5.066 21.922 -19.672 1 42.53 294 ASN B O 1
ATOM 4921 N N . MET B 1 295 ? -3.566 20.375 -19.781 1 46.78 295 MET B N 1
ATOM 4922 C CA . MET B 1 295 ? -2.457 21.328 -19.75 1 46.78 295 MET B CA 1
ATOM 4923 C C . MET B 1 295 ? -2.416 22.172 -21.031 1 46.78 295 MET B C 1
ATOM 4925 O O . MET B 1 295 ? -1.39 22.766 -21.344 1 46.78 295 MET B O 1
ATOM 4929 N N . SER B 1 296 ? -3.432 22.031 -21.719 1 42.25 296 SER B N 1
ATOM 4930 C CA . SER B 1 296 ? -3.322 22.75 -23 1 42.25 296 SER B CA 1
ATOM 4931 C C . SER B 1 296 ? -2.777 24.156 -22.797 1 42.25 296 SER B C 1
ATOM 4933 O O . SER B 1 296 ? -2.041 24.656 -23.656 1 42.25 296 SER B O 1
ATOM 4935 N N . ASN B 1 297 ? -3.311 24.812 -21.828 1 50.38 297 ASN B N 1
ATOM 4936 C CA . ASN B 1 297 ? -2.914 26.219 -21.906 1 50.38 297 ASN B CA 1
ATOM 4937 C C . ASN B 1 297 ? -1.643 26.484 -21.109 1 50.38 297 ASN B C 1
ATOM 4939 O O . ASN B 1 297 ? -1.335 27.641 -20.797 1 50.38 297 ASN B O 1
ATOM 4943 N N . GLY B 1 298 ? -0.863 25.359 -20.75 1 62.03 298 GLY B N 1
ATOM 4944 C CA . GLY B 1 298 ? 0.426 25.594 -20.125 1 62.03 298 GLY B CA 1
ATOM 4945 C C . GLY B 1 298 ? 0.324 25.875 -18.641 1 62.03 298 GLY B C 1
ATOM 4946 O O . GLY B 1 298 ? 1.341 25.969 -17.953 1 62.03 298 GLY B O 1
ATOM 4947 N N . ASP B 1 299 ? -0.961 26.031 -18.031 1 81 299 ASP B N 1
ATOM 4948 C CA . ASP B 1 299 ? -1.073 26.406 -16.625 1 81 299 ASP B CA 1
ATOM 4949 C C . ASP B 1 299 ? -1.332 25.172 -15.758 1 81 299 ASP B C 1
ATOM 4951 O O . ASP B 1 299 ? -2.463 24.938 -15.328 1 81 299 ASP B O 1
ATOM 4955 N N . LEU B 1 300 ? -0.344 24.438 -15.398 1 83.31 300 LEU B N 1
ATOM 4956 C CA . LEU B 1 300 ? -0.434 23.219 -14.602 1 83.31 300 LEU B CA 1
ATOM 4957 C C . LEU B 1 300 ? -0.942 23.516 -13.195 1 83.31 300 LEU B C 1
ATOM 4959 O O . LEU B 1 300 ? -1.767 22.781 -12.656 1 83.31 300 LEU B O 1
ATOM 4963 N N . VAL B 1 301 ? -0.5 24.594 -12.719 1 90.06 301 VAL B N 1
ATOM 4964 C CA . VAL B 1 301 ? -0.89 24.953 -11.359 1 90.06 301 VAL B CA 1
ATOM 4965 C C . VAL B 1 301 ? -2.393 25.219 -11.305 1 90.06 301 VAL B C 1
ATOM 4967 O O . VAL B 1 301 ? -3.082 24.734 -10.398 1 90.06 301 VAL B O 1
ATOM 4970 N N . GLY B 1 302 ? -2.828 25.969 -12.25 1 88.44 302 GLY B N 1
ATOM 4971 C CA . GLY B 1 302 ? -4.254 26.25 -12.312 1 88.44 302 GLY B CA 1
ATOM 4972 C C . GLY B 1 302 ? -5.098 25 -12.5 1 88.44 302 GLY B C 1
ATOM 4973 O O . GLY B 1 302 ? -6.156 24.859 -11.883 1 88.44 302 GLY B O 1
ATOM 4974 N N . ALA B 1 303 ? -4.688 24.125 -13.289 1 85.88 303 ALA B N 1
ATOM 4975 C CA . ALA B 1 303 ? -5.398 22.875 -13.531 1 85.88 303 ALA B CA 1
ATOM 4976 C C . ALA B 1 303 ? -5.461 22.016 -12.266 1 85.88 303 ALA B C 1
ATOM 4978 O O . ALA B 1 303 ? -6.504 21.438 -11.945 1 85.88 303 ALA B O 1
ATOM 4979 N N . LEU B 1 304 ? -4.348 21.953 -11.586 1 88.69 304 LEU B N 1
ATOM 4980 C CA . LEU B 1 304 ? -4.285 21.188 -10.352 1 88.69 304 LEU B CA 1
ATOM 4981 C C . LEU B 1 304 ? -5.199 21.781 -9.289 1 88.69 304 LEU B C 1
ATOM 4983 O O . LEU B 1 304 ? -5.859 21.062 -8.547 1 88.69 304 LEU B O 1
ATOM 4987 N N . ARG B 1 305 ? -5.219 23.078 -9.266 1 92.44 305 ARG B N 1
ATOM 4988 C CA . ARG B 1 305 ? -6.086 23.766 -8.312 1 92.44 305 ARG B CA 1
ATOM 4989 C C . ARG B 1 305 ? -7.551 23.422 -8.562 1 92.44 305 ARG B C 1
ATOM 4991 O O . ARG B 1 305 ? -8.289 23.094 -7.633 1 92.44 305 ARG B O 1
ATOM 4998 N N . LYS B 1 306 ? -7.961 23.484 -9.805 1 88.06 306 LYS B N 1
ATOM 4999 C CA . LYS B 1 306 ? -9.336 23.156 -10.172 1 88.06 306 LYS B CA 1
ATOM 5000 C C . LYS B 1 306 ? -9.664 21.719 -9.828 1 88.06 306 LYS B C 1
ATOM 5002 O O . LYS B 1 306 ? -10.734 21.422 -9.289 1 88.06 306 LYS B O 1
ATOM 5007 N N . PHE B 1 307 ? -8.75 20.891 -10.125 1 88.5 307 PHE B N 1
ATOM 5008 C CA . PHE B 1 307 ? -8.953 19.469 -9.844 1 88.5 307 PHE B CA 1
ATOM 5009 C C . PHE B 1 307 ? -9.062 19.234 -8.344 1 88.5 307 PHE B C 1
ATOM 5011 O O . PHE B 1 307 ? -9.898 18.438 -7.895 1 88.5 307 PHE B O 1
ATOM 5018 N N . SER B 1 308 ? -8.195 19.859 -7.613 1 92.19 308 SER B N 1
ATOM 5019 C CA . SER B 1 308 ? -8.234 19.734 -6.16 1 92.19 308 SER B CA 1
ATOM 5020 C C . SER B 1 308 ? -9.594 20.141 -5.598 1 92.19 308 SER B C 1
ATOM 5022 O O . SER B 1 308 ? -10.148 19.438 -4.754 1 92.19 308 SER B O 1
ATOM 5024 N N . VAL B 1 309 ? -10.109 21.219 -6.082 1 92.69 309 VAL B N 1
ATOM 5025 C CA . VAL B 1 309 ? -11.422 21.703 -5.633 1 92.69 309 VAL B CA 1
ATOM 5026 C C . VAL B 1 309 ? -12.492 20.672 -6 1 92.69 309 VAL B C 1
ATOM 5028 O O . VAL B 1 309 ? -13.367 20.359 -5.188 1 92.69 309 VAL B O 1
ATOM 5031 N N . GLU B 1 310 ? -12.383 20.094 -7.168 1 89.06 310 GLU B N 1
ATOM 5032 C CA . GLU B 1 310 ? -13.352 19.109 -7.637 1 89.06 310 GLU B CA 1
ATOM 5033 C C . GLU B 1 310 ? -13.32 17.859 -6.77 1 89.06 310 GLU B C 1
ATOM 5035 O O . GLU B 1 310 ? -14.328 17.141 -6.668 1 89.06 310 GLU B O 1
ATOM 5040 N N . GLN B 1 311 ? -12.18 17.625 -6.156 1 90.25 311 GLN B N 1
ATOM 5041 C CA . GLN B 1 311 ? -12.016 16.422 -5.352 1 90.25 311 GLN B CA 1
ATOM 5042 C C . GLN B 1 311 ? -12.406 16.672 -3.896 1 90.25 311 GLN B C 1
ATOM 5044 O O . GLN B 1 311 ? -12.367 15.758 -3.07 1 90.25 311 GLN B O 1
ATOM 5049 N N . SER B 1 312 ? -12.789 17.875 -3.584 1 94.25 312 SER B N 1
ATOM 5050 C CA . SER B 1 312 ? -13.047 18.266 -2.197 1 94.25 312 SER B CA 1
ATOM 5051 C C . SER B 1 312 ? -14.539 18.406 -1.934 1 94.25 312 SER B C 1
ATOM 5053 O O . SER B 1 312 ? -15.297 18.797 -2.828 1 94.25 312 SER B O 1
ATOM 5055 N N . ILE B 1 313 ? -14.914 18.141 -0.719 1 92.75 313 ILE B N 1
ATOM 5056 C CA . ILE B 1 313 ? -16.312 18.25 -0.304 1 92.75 313 ILE B CA 1
ATOM 5057 C C . ILE B 1 313 ? -16.719 19.719 -0.264 1 92.75 313 ILE B C 1
ATOM 5059 O O . ILE B 1 313 ? -17.906 20.047 -0.291 1 92.75 313 ILE B O 1
ATOM 5063 N N . VAL B 1 314 ? -15.734 20.578 -0.074 1 83.88 314 VAL B N 1
ATOM 5064 C CA . VAL B 1 314 ? -16.047 22 0.022 1 83.88 314 VAL B CA 1
ATOM 5065 C C . VAL B 1 314 ? -16.234 22.578 -1.376 1 83.88 314 VAL B C 1
ATOM 5067 O O . VAL B 1 314 ? -16.438 23.781 -1.53 1 83.88 314 VAL B O 1
ATOM 5070 N N . ALA B 1 315 ? -16.328 21.734 -2.467 1 73.44 315 ALA B N 1
ATOM 5071 C CA . ALA B 1 315 ? -16.578 22.219 -3.82 1 73.44 315 ALA B CA 1
ATOM 5072 C C . ALA B 1 315 ? -18 22.781 -3.939 1 73.44 315 ALA B C 1
ATOM 5074 O O . ALA B 1 315 ? -18.906 22.359 -3.221 1 73.44 315 ALA B O 1
#

InterPro domains:
  IPR003378 Fringe-like, glycosyltransferase domain [PF02434] (47-212)
  IPR026050 C1GALT1/C1GALT1-specific chaperone 1 [PTHR23033] (29-285)

Sequence (630 aa):
MMTVSILRVARPEFVPIMAPLTHQSVSLPPSDISKTLFDNVRVYCFIISTKNRTEEKARHVQATWAKRCNKHVFVTANEASGLPSLDFGLKESRVNLFAKIEHTLKHIYKNELNNYDFFLKADYDTYVVMENLRFMLLPYSPDDPLTFGCRLRYMNQYYMSGGAGYVLSREAIRRIVEKGFGKLPQCAPSNRVGEDVEIGECMNALNVKAVDTRDRQGRHRMVLFSPSMHLVPKPVDKNLRHYMANPYEHGEQCCGDYIVSFHYINTGMMYVLDALFYRLRRVGSIDEKWNGINMSNGDLVGALRKFSVEQSIVAMMTVSILRVARPEFVPIMAPLTHQSVSLPPSDISKTLFDNVRVYCFIISTKNRTEEKARHVQATWAKRCNKHVFVTANEASGLPSLDFGLKESRVNLFAKIEHTLKHIYKNELNNYDFFLKADYDTYVVMENLRFMLLPYSPDDPLTFGCRLRYMNQYYMSGGAGYVLSREAIRRIVEKGFGKLPQCAPSNRVGEDVEIGECMNALNVKAVDTRDRQGRHRMVLFSPSMHLVPKPVDKNLRHYMANPYEHGEQCCGDYIVSFHYINTGMMYVLDALFYRLRRVGSIDEKWNGINMSNGDLVGALRKFSVEQSIVA

Foldseek 3Di:
DPCPPPDDDDDDDPDDDDPPPPPCPPLDDPVVLLVVLCVQAAEEEEEEELDPPCLVLVVLQCVFAQVSHNHYEYEDCDPNPPGHYDHPNDDRHQLCVLVSVLVVLLVCLVPPLVVGFKYKQEYSQKDFPVSLVSVLCNVDGLLAQAKEAFWWDDDPFIWHDNQLIMMTRSNVSVQCNVCNPPHDPLQDRPSPDGSRVSSRSSCVVSVRDYDDSADPVQAAQRDEADLVVAADADDDDPVVCNTGPGDAGGHPRHHDPSRTMHGPHDSVNSVVVRCDVPPDDDPPPNPPVVVVLCCVVVCPVVSVVVVVVVVDPVD/DDDDPPPDDDDDDDDDDDPPPPPPPPLDDPVVLLVVLCVQAAEEEEEEELDPPCLVLVVLQCVFAQVSHNHYEYEDCDPNPPGHYDHPNDDRHQLCVLVSVLVVLLVCLVPPLVVGFKYKYEYSQKDFPVSLVSVLCNVDGLLAQAKEAFWWDDDPFIWHDNQLIMMTRSNVSVQCNVCNPPHDPLQDRPSPDGSRVSSRSSCVVSVRDYDQSADPVQAAQRDEAALVVAADADDDDPVVCNTGPGDAGGHPRHHDPSRTMHGRHDSVNSVVVRCDVPPDDDPPPNPPCVVVLCCVVVCPVVSVVVVVCVVDPVD

Organism: Panagrellus redivivus (NCBI:txid6233)